Protein AF-A0A835EC89-F1 (afdb_monomer)

Radius of gyration: 25.65 Å; Cα contacts (8 Å, |Δi|>4): 559; chains: 1; bounding box: 60×59×90 Å

Sequence (368 aa):
MGRAVTEKGHKITQQRRRWVVQLQQVQASKIAMAPPPPCLPTDCLLHVFLRLDPISIVRCGAVSRHWRRGVTDNASDIWRHTTGHADRCLLLGLHCPRLLPPLLMAAFARAALDALLVPMTKKGCTKPKLHAPLACSDGLLLICRGLPTEMSVVNPLTGFHVTMPRPTSAVAAYSRYFLHSCHGAKPNSFEVLAVDRHFLAIQNYCSETGAWGLVFHPKTDDHGLIRLPGLLSEYPAAPLVCQGAIHWLCSYVSVSDYYSLGERKLTHVVAVDIATGRTRMTRIPSQCSMCSEDVSTRKTLMLATSEDDQPSLLRTEEASLKVSFWLYVGDHGGGNDDDTEKSWLLRRSMDIRKLIEDAGLSSAKSGR

Foldseek 3Di:
DPPPPVVVVVVVVVVVVVVVVVVVVVVVVPCPDDPDPDDDDLVVLVVVLLADEQLVLLLLLVPDVSSVCSCLVCLVVSLPNPPHNYPNVSSCLSPVVPDDDPVVLVVVLVVVVVVVPPDPPPPDDDDDWDWRFQEDDPQWTWIDTHDQFKIWIARSNPRDIDIAGADDPVQRPAWRKYKAQDPDDDPRWIKIWTAHQQSQWIWIDTPVVSDIDDTDGDDDPQQWGKGFLHPVQPFGADWDDFPQKTKGQIFTGGPVCPPPPDFGKRFWIWIQRRVPRDIDIFGEAPVNIDGSNCCRPVVQWHWDADPVRFIWIWGADPVQRKIWIKTQQDDDPPPDPVCSNVRIDGPDMDRVVVVCVVVVVPPPPPDD

Nearest PDB structures (foldseek):
  4yhc-assembly2_B  TM=3.865E-01  e=3.826E-04  Schizosaccharomyces pombe 972h-
  6zue-assembly1_A  TM=4.298E-01  e=6.639E-02  Homo sapiens
  6rte-assembly1_A  TM=2.386E-01  e=1.126E-02  Pseudomonas aeruginosa
  4g6t-assembly1_A  TM=4.512E-01  e=4.488E+00  Pseudomonas syringae pv. tomato str. DC3000
  2oaj-assembly1_A  TM=2.452E-01  e=3.595E+00  Saccharomyces cerevisiae

Mean predicted aligned error: 13.99 Å

InterPro domains:
  IPR001810 F-box domain [PF12937] (39-81)
  IPR001810 F-box domain [PS50181] (40-82)
  IPR001810 F-box domain [SM00256] (40-82)
  IPR036047 F-box-like domain superfamily [SSF81383] (37-81)
  IPR056016 Domain of unknown function DUF7595 [PF24523] (133-344)

Secondary structure (DSSP, 8-state):
--SSHHHHHHHHHHHHHHHHHHHHHHHHHS---PPPPPPPPHHHHHHHHTTS-HHHHHHHHHH-HHHHHHHHHTHHHHHH-TT----HHHHHHHHHHHH--TTHHHHHHHHHHHHT-S----TT--S---EEEEEEETTEEEEEESSTTEEEEE-TTT--EEEEEPPPHHHHTT-EEEEEE-TTSSTT-EEEEEE-TTSS-EEEEETTTTEE---B----TTSPEEEPSPTTSSSPPPPEEETTEEEEEEEEE-SGGGG-----EE-EEEEEETTT--EEEEEPPGGG-EEHHHHHHH--EEEEE-TTS-EEEEEEETTTTEEEEEEE--------GGGGGGGEEEEEEEEHHHHHHHTTGGG-----

pLDDT: mean 75.8, std 16.9, range [32.38, 97.0]

Structure (mmCIF, N/CA/C/O backbone):
data_AF-A0A835EC89-F1
#
_entry.id   AF-A0A835EC89-F1
#
loop_
_atom_site.group_PDB
_atom_site.id
_atom_site.type_symbol
_atom_site.label_atom_id
_atom_site.label_alt_id
_atom_site.label_comp_id
_atom_site.label_asym_id
_atom_site.label_entity_id
_atom_site.label_seq_id
_atom_site.pdbx_PDB_ins_code
_atom_site.Cartn_x
_atom_site.Cartn_y
_atom_site.Cartn_z
_atom_site.occupancy
_atom_site.B_iso_or_equiv
_atom_site.auth_seq_id
_atom_site.auth_comp_id
_atom_site.auth_asym_id
_atom_site.auth_atom_id
_atom_site.pdbx_PDB_model_num
ATOM 1 N N . MET A 1 1 ? -28.078 -7.768 -50.121 1.00 50.19 1 MET A N 1
ATOM 2 C CA . MET A 1 1 ? -28.568 -7.441 -48.758 1.00 50.19 1 MET A CA 1
ATOM 3 C C . MET A 1 1 ? -27.482 -6.960 -47.770 1.00 50.19 1 MET A C 1
ATOM 5 O O . MET A 1 1 ? -27.796 -6.781 -46.606 1.00 50.19 1 MET A O 1
ATOM 9 N N . GLY A 1 2 ? -26.241 -6.653 -48.192 1.00 49.28 2 GLY A N 1
ATOM 10 C CA . GLY A 1 2 ? -25.148 -6.253 -47.275 1.00 49.28 2 GLY A CA 1
ATOM 11 C C . GLY A 1 2 ? -24.879 -4.746 -47.100 1.00 49.28 2 GLY A C 1
ATOM 12 O O . GLY A 1 2 ? -24.022 -4.383 -46.306 1.00 49.28 2 GLY A O 1
ATOM 13 N N . ARG A 1 3 ? -25.580 -3.850 -47.814 1.00 47.22 3 ARG A N 1
ATOM 14 C CA . ARG A 1 3 ? -25.347 -2.386 -47.735 1.00 47.22 3 ARG A CA 1
ATOM 15 C C . ARG A 1 3 ? -26.250 -1.632 -46.751 1.00 47.22 3 ARG A C 1
ATOM 17 O O . ARG A 1 3 ? -25.951 -0.495 -46.422 1.00 47.22 3 ARG A O 1
ATOM 24 N N . ALA A 1 4 ? -27.320 -2.250 -46.250 1.00 48.88 4 ALA A N 1
ATOM 25 C CA . ALA A 1 4 ? -28.291 -1.576 -45.379 1.00 48.88 4 ALA A CA 1
ATOM 26 C C . ALA A 1 4 ? -27.919 -1.598 -43.878 1.00 48.88 4 ALA A C 1
ATOM 28 O O . ALA A 1 4 ? -28.547 -0.911 -43.074 1.00 48.88 4 ALA A O 1
ATOM 29 N N . VAL A 1 5 ? -26.906 -2.380 -43.482 1.00 53.06 5 VAL A N 1
ATOM 30 C CA . VAL A 1 5 ? -26.521 -2.552 -42.067 1.00 53.06 5 VAL A CA 1
ATOM 31 C C . VAL A 1 5 ? -25.485 -1.510 -41.619 1.00 53.06 5 VAL A C 1
ATOM 33 O O . VAL A 1 5 ? -25.504 -1.076 -40.469 1.00 53.06 5 VAL A O 1
ATOM 36 N N . THR A 1 6 ? -24.636 -1.016 -42.523 1.00 53.56 6 THR A N 1
ATOM 37 C CA . THR A 1 6 ? -23.572 -0.049 -42.191 1.00 53.56 6 THR A CA 1
ATOM 38 C C . THR A 1 6 ? -24.087 1.377 -41.970 1.00 53.56 6 THR A C 1
ATOM 40 O O . THR A 1 6 ? -23.515 2.124 -41.174 1.00 53.56 6 THR A O 1
ATOM 43 N N . GLU A 1 7 ? -25.211 1.753 -42.583 1.00 52.41 7 GLU A N 1
ATOM 44 C CA . GLU A 1 7 ? -25.759 3.111 -42.470 1.00 52.41 7 GLU A CA 1
ATOM 45 C C . GLU A 1 7 ? -26.487 3.358 -41.132 1.00 52.41 7 GLU A C 1
ATOM 47 O O . GLU A 1 7 ? -26.442 4.461 -40.577 1.00 52.41 7 GLU A O 1
ATOM 52 N N . LYS A 1 8 ? -27.094 2.314 -40.542 1.00 55.41 8 LYS A N 1
ATOM 53 C CA . LYS A 1 8 ? -27.730 2.401 -39.213 1.00 55.41 8 LYS A CA 1
ATOM 54 C C . LYS A 1 8 ? -26.708 2.599 -38.087 1.00 55.41 8 LYS A C 1
ATOM 56 O O . LYS A 1 8 ? -26.972 3.365 -37.161 1.00 55.41 8 LYS A O 1
ATOM 61 N N . GLY A 1 9 ? -25.525 1.986 -38.186 1.00 53.41 9 GLY A N 1
ATOM 62 C CA . GLY A 1 9 ? -24.449 2.150 -37.198 1.00 53.41 9 GLY A CA 1
ATOM 63 C C . GLY A 1 9 ? -23.878 3.574 -37.149 1.00 53.41 9 GLY A C 1
ATOM 64 O O . GLY A 1 9 ? -23.603 4.105 -36.070 1.00 53.41 9 GLY A O 1
ATOM 65 N N . HIS A 1 10 ? -23.774 4.244 -38.301 1.00 57.69 10 HIS A N 1
ATOM 66 C CA . HIS A 1 10 ? -23.279 5.622 -38.362 1.00 57.69 10 HIS A CA 1
ATOM 67 C C . HIS A 1 10 ? -24.254 6.629 -37.736 1.00 57.69 10 HIS A C 1
ATOM 69 O O . HIS A 1 10 ? -23.829 7.490 -36.963 1.00 57.69 10 HIS A O 1
ATOM 75 N N . LYS A 1 11 ? -25.565 6.475 -37.972 1.00 65.19 11 LYS A N 1
ATOM 76 C CA . LYS A 1 11 ? -26.587 7.366 -37.393 1.00 65.19 11 LYS A CA 1
ATOM 77 C C . LYS A 1 11 ? -26.652 7.262 -35.864 1.00 65.19 11 LYS A C 1
ATOM 79 O O . LYS A 1 11 ? -26.714 8.289 -35.192 1.00 65.19 11 LYS A O 1
ATOM 84 N N . ILE A 1 12 ? -26.521 6.056 -35.303 1.00 68.19 12 ILE A N 1
ATOM 85 C CA . ILE 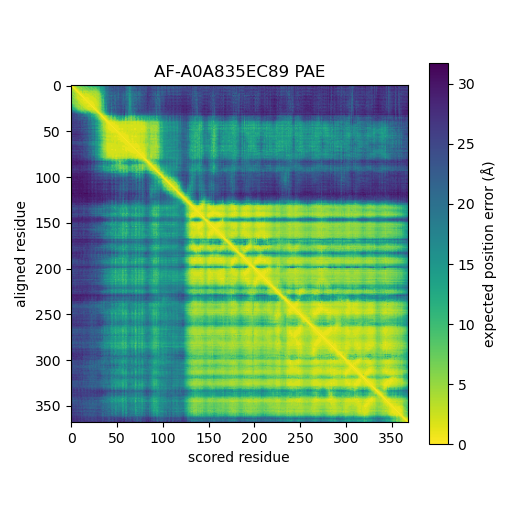A 1 12 ? -26.510 5.842 -33.841 1.00 68.19 12 ILE A CA 1
ATOM 86 C C . ILE A 1 12 ? -25.274 6.486 -33.193 1.00 68.19 12 ILE A C 1
ATOM 88 O O . ILE A 1 12 ? -25.371 7.113 -32.135 1.00 68.19 12 ILE A O 1
ATOM 92 N N . THR A 1 13 ? -24.114 6.393 -33.845 1.00 66.19 13 THR A N 1
ATOM 93 C CA . THR A 1 13 ? -22.864 6.977 -33.334 1.00 66.19 13 THR A CA 1
ATOM 94 C C . THR A 1 13 ? -22.905 8.509 -33.351 1.00 66.19 13 THR A C 1
ATOM 96 O O . THR A 1 13 ? -22.469 9.158 -32.397 1.00 66.19 13 THR A O 1
ATOM 99 N N . GLN A 1 14 ? -23.493 9.106 -34.392 1.00 69.31 14 GLN A N 1
ATOM 100 C CA . GLN A 1 14 ? -23.657 10.559 -34.495 1.00 69.31 14 GLN A CA 1
ATOM 101 C C . GLN A 1 14 ? -24.661 11.102 -33.466 1.00 69.31 14 GLN A C 1
ATOM 103 O O . GLN A 1 14 ? -24.436 12.157 -32.869 1.00 69.31 14 GLN A O 1
ATOM 108 N N . GLN A 1 15 ? -25.736 10.354 -33.204 1.00 70.06 15 GLN A N 1
ATOM 109 C CA . GLN A 1 15 ? -26.747 10.725 -32.217 1.00 70.06 15 GLN A CA 1
ATOM 110 C C . GLN A 1 15 ? -26.189 10.646 -30.787 1.00 70.06 15 GLN A C 1
ATOM 112 O O . GLN A 1 15 ? -26.397 11.573 -30.007 1.00 70.06 15 GLN A O 1
ATOM 117 N N . ARG A 1 16 ? -25.378 9.625 -30.464 1.00 67.56 16 ARG A N 1
ATOM 118 C CA . ARG A 1 16 ? -24.664 9.538 -29.174 1.00 67.56 16 ARG A CA 1
ATOM 119 C C . ARG A 1 16 ? -23.690 10.698 -28.958 1.00 67.56 16 ARG A C 1
ATOM 121 O O . ARG A 1 16 ? -23.664 11.258 -27.868 1.00 67.56 16 ARG A O 1
ATOM 128 N N . ARG A 1 17 ? -22.940 11.111 -29.988 1.00 71.94 17 ARG A N 1
ATOM 129 C CA . ARG A 1 17 ? -22.033 12.273 -29.887 1.00 71.94 17 ARG A CA 1
ATOM 130 C C . ARG A 1 17 ? -22.787 13.573 -29.598 1.00 71.94 17 ARG A C 1
ATOM 132 O O . ARG A 1 17 ? -22.339 14.343 -28.756 1.00 71.94 17 ARG A O 1
ATOM 139 N N . ARG A 1 18 ? -23.952 13.793 -30.223 1.00 72.94 18 ARG A N 1
ATOM 140 C CA . ARG A 1 18 ? -24.809 14.955 -29.920 1.00 72.94 18 ARG A CA 1
ATOM 141 C C . ARG A 1 18 ? -25.310 14.951 -28.476 1.00 72.94 18 ARG A C 1
ATOM 143 O O . ARG A 1 18 ? -25.239 15.984 -27.823 1.00 72.94 18 ARG A O 1
ATOM 150 N N . TRP A 1 19 ? -25.747 13.799 -27.969 1.00 67.12 19 TRP A N 1
ATOM 151 C CA . TRP A 1 19 ? -26.205 13.675 -26.582 1.00 67.12 19 TRP A CA 1
ATOM 152 C C . TRP A 1 19 ? -25.093 13.935 -25.557 1.00 67.12 19 TRP A C 1
ATOM 154 O O . TRP A 1 19 ? -25.345 14.607 -24.562 1.00 67.12 19 TRP A O 1
ATOM 164 N N . VAL A 1 20 ? -23.861 13.475 -25.809 1.00 67.94 20 VAL A N 1
ATOM 165 C CA . VAL A 1 20 ? -22.712 13.733 -24.917 1.00 67.94 20 VAL A CA 1
ATOM 166 C C . VAL A 1 20 ? -22.350 15.219 -24.882 1.00 67.94 20 VAL A C 1
ATOM 168 O O . VAL A 1 20 ? -22.169 15.771 -23.800 1.00 67.94 20 VAL A O 1
ATOM 171 N N . VAL A 1 21 ? -22.314 15.887 -26.039 1.00 73.81 21 VAL A N 1
ATOM 172 C CA . VAL A 1 21 ? -22.030 17.332 -26.107 1.00 73.81 21 VAL A CA 1
ATOM 173 C C . VAL A 1 21 ? -23.124 18.135 -25.401 1.00 73.81 21 VAL A C 1
ATOM 175 O O . VAL A 1 21 ? -22.823 19.054 -24.646 1.00 73.81 21 VAL A O 1
ATOM 178 N N . GLN A 1 22 ? -24.391 17.754 -25.572 1.00 69.50 22 GLN A N 1
ATOM 179 C CA . GLN A 1 22 ? -25.519 18.443 -24.948 1.00 69.50 22 GLN A CA 1
ATOM 180 C C . GLN A 1 22 ? -25.563 18.222 -23.426 1.00 69.50 22 GLN A C 1
ATOM 182 O O . GLN A 1 22 ? -25.849 19.160 -22.686 1.00 69.50 22 GLN A O 1
ATOM 187 N N . LEU A 1 23 ? -25.192 17.033 -22.937 1.00 60.69 23 LEU A N 1
ATOM 188 C CA . LEU A 1 23 ? -25.013 16.770 -21.503 1.00 60.69 23 LEU A CA 1
ATOM 189 C C . LEU A 1 23 ? -23.844 17.570 -20.909 1.00 60.69 23 LEU A C 1
ATOM 191 O O . LEU A 1 23 ? -23.998 18.141 -19.831 1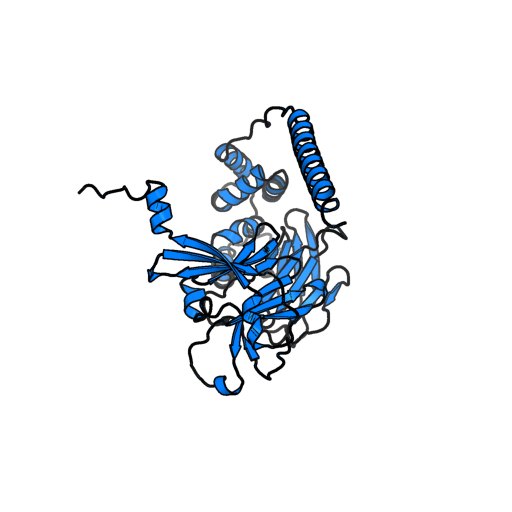.00 60.69 23 LEU A O 1
ATOM 195 N N . GLN A 1 24 ? -22.724 17.694 -21.627 1.00 61.56 24 GLN A N 1
ATOM 196 C CA . GLN A 1 24 ? -21.599 18.539 -21.208 1.00 61.56 24 GLN A CA 1
ATOM 197 C C . GLN A 1 24 ? -21.976 20.028 -21.177 1.00 61.56 24 GLN A C 1
ATOM 199 O O . GLN A 1 24 ? -21.593 20.736 -20.248 1.00 61.56 24 GLN A O 1
ATOM 204 N N . GLN A 1 25 ? -22.785 20.507 -22.126 1.00 63.12 25 GLN A N 1
ATOM 205 C CA . GLN A 1 25 ? -23.258 21.898 -22.160 1.00 63.12 25 GLN A CA 1
ATOM 206 C C . GLN A 1 25 ? -24.303 22.204 -21.075 1.00 63.12 25 GLN A C 1
ATOM 208 O O . GLN A 1 25 ? -24.303 23.296 -20.503 1.00 63.12 25 GLN A O 1
ATOM 213 N N . VAL A 1 26 ? -25.169 21.240 -20.744 1.00 58.44 26 VAL A N 1
ATOM 214 C CA . VAL A 1 26 ? -26.141 21.363 -19.643 1.00 58.44 26 VAL A CA 1
ATOM 215 C C . VAL A 1 26 ? -25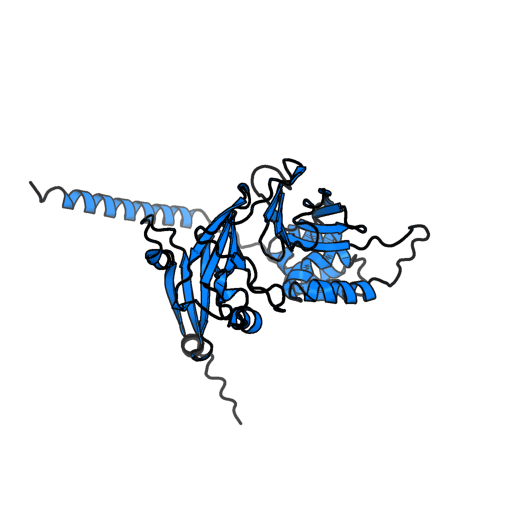.453 21.262 -18.274 1.00 58.44 26 VAL A C 1
ATOM 217 O O . VAL A 1 26 ? -25.860 21.950 -17.341 1.00 58.44 26 VAL A O 1
ATOM 220 N N . GLN A 1 27 ? -24.367 20.491 -18.144 1.00 54.66 27 GLN A N 1
ATOM 221 C CA . GLN A 1 27 ? -23.529 20.500 -16.937 1.00 54.66 27 GLN A CA 1
ATOM 222 C C . GLN A 1 27 ? -22.698 21.786 -16.809 1.00 54.66 27 GLN A C 1
ATOM 224 O O . GLN A 1 27 ? -22.585 22.319 -15.707 1.00 54.66 27 GLN A O 1
ATOM 229 N N . ALA A 1 28 ? -22.183 22.332 -17.915 1.00 52.75 28 ALA A N 1
ATOM 230 C CA . ALA A 1 28 ? -21.416 23.580 -17.906 1.00 52.75 28 ALA A CA 1
ATOM 231 C C . ALA A 1 28 ? -22.276 24.820 -17.593 1.00 52.75 28 ALA A C 1
ATOM 233 O O . ALA A 1 28 ? -21.782 25.777 -17.006 1.00 52.75 28 ALA A O 1
ATOM 234 N N . SER A 1 29 ? -23.565 24.810 -17.945 1.00 51.00 29 SER A N 1
ATOM 235 C CA . SER A 1 29 ? -24.467 25.958 -17.746 1.00 51.00 29 SER A CA 1
ATOM 236 C C . SER A 1 29 ? -25.155 26.003 -16.376 1.00 51.00 29 SER A C 1
ATOM 238 O O . SER A 1 29 ? -25.743 27.027 -16.033 1.00 51.00 29 SER A O 1
ATOM 240 N N . LYS A 1 30 ? -25.065 24.942 -15.559 1.00 49.50 30 LYS A N 1
ATOM 241 C CA . LYS A 1 30 ? -25.740 24.870 -14.248 1.00 49.50 30 LYS A CA 1
ATOM 242 C C . LYS A 1 30 ? -24.830 25.080 -13.035 1.00 49.50 30 LYS A C 1
ATOM 244 O O . LYS A 1 30 ? -25.300 24.991 -11.905 1.00 49.50 30 LYS A O 1
ATOM 249 N N . ILE A 1 31 ? -23.559 25.412 -13.256 1.00 53.41 31 ILE A N 1
ATOM 250 C CA . ILE A 1 31 ? -22.642 25.853 -12.203 1.00 53.41 31 ILE A CA 1
ATOM 251 C C . ILE A 1 31 ? -22.257 27.304 -12.496 1.00 53.41 31 ILE A C 1
ATOM 253 O O . ILE A 1 31 ? -21.141 27.603 -12.910 1.00 53.41 31 ILE A O 1
ATOM 257 N N . ALA A 1 32 ? -23.195 28.229 -12.289 1.00 56.28 32 ALA A N 1
ATOM 258 C CA . ALA A 1 32 ? -22.825 29.616 -12.039 1.00 56.28 32 ALA A CA 1
ATOM 259 C C . ALA A 1 32 ? -22.044 29.616 -10.715 1.00 56.28 32 ALA A C 1
ATOM 261 O O . ALA A 1 32 ? -22.634 29.632 -9.635 1.00 56.28 32 ALA A O 1
ATOM 262 N N . MET A 1 33 ? -20.722 29.437 -10.805 1.00 52.75 33 MET A N 1
ATOM 263 C CA . MET A 1 33 ? -19.846 29.338 -9.647 1.00 52.75 33 MET A CA 1
ATOM 264 C C . MET A 1 33 ? -19.923 30.651 -8.881 1.00 52.75 33 MET A C 1
ATOM 266 O O . MET A 1 33 ? -19.412 31.674 -9.337 1.00 52.75 33 MET A O 1
ATOM 270 N N . ALA A 1 34 ? -20.533 30.609 -7.697 1.00 63.03 34 ALA A N 1
ATOM 271 C CA . ALA A 1 34 ? -20.214 31.587 -6.674 1.00 63.03 34 ALA A CA 1
ATOM 272 C C . ALA A 1 34 ? -18.678 31.638 -6.556 1.00 63.03 34 ALA A C 1
ATOM 274 O O . ALA A 1 34 ? -18.042 30.574 -6.578 1.00 63.03 34 ALA A O 1
ATOM 275 N N . PRO A 1 35 ? -18.069 32.836 -6.498 1.00 72.38 35 PRO A N 1
ATOM 276 C CA . PRO A 1 35 ? -16.628 32.948 -6.353 1.00 72.38 35 PRO A CA 1
ATOM 277 C C . PRO A 1 35 ? -16.189 32.099 -5.152 1.00 72.38 35 PRO A C 1
ATOM 279 O O . PRO A 1 35 ? -16.868 32.125 -4.118 1.00 72.38 35 PRO A O 1
ATOM 282 N N . PRO A 1 36 ? -15.115 31.297 -5.287 1.00 69.56 36 PRO A N 1
ATOM 283 C CA . PRO A 1 36 ? -14.655 30.455 -4.197 1.00 69.56 36 PRO A CA 1
ATOM 284 C C . PRO A 1 36 ? -14.430 31.337 -2.964 1.00 69.56 36 PRO A C 1
ATOM 286 O O . PRO A 1 36 ? -13.865 32.428 -3.097 1.00 69.56 36 PRO A O 1
ATOM 289 N N . PRO A 1 37 ? -14.901 30.913 -1.779 1.00 70.56 37 PRO A N 1
ATOM 290 C CA . PRO A 1 37 ? -14.768 31.716 -0.578 1.00 70.56 37 PRO A CA 1
ATOM 291 C C . PRO A 1 37 ? -13.288 32.061 -0.357 1.00 70.56 37 PRO A C 1
ATOM 293 O O . PRO A 1 37 ? -12.424 31.202 -0.582 1.00 70.56 37 PRO A O 1
ATOM 296 N N . PRO A 1 38 ? -12.978 33.304 0.056 1.00 76.31 38 PRO A N 1
ATOM 297 C CA . PRO A 1 38 ? -11.603 33.733 0.255 1.00 76.31 38 PRO A CA 1
ATOM 298 C C . PRO A 1 38 ? -10.916 32.789 1.246 1.00 76.31 38 PRO A C 1
ATOM 300 O O . PRO A 1 38 ? -11.362 32.614 2.380 1.00 76.31 38 PRO A O 1
ATOM 303 N N . CYS A 1 39 ? -9.847 32.136 0.795 1.00 82.38 39 CYS A N 1
ATOM 304 C CA . CYS A 1 39 ? -9.067 31.225 1.622 1.00 82.38 39 CYS A CA 1
ATOM 305 C C . CYS A 1 39 ? -7.986 32.018 2.359 1.00 82.38 39 CYS A C 1
ATOM 307 O O . CYS A 1 39 ? -7.258 32.797 1.746 1.00 82.38 39 CYS A O 1
ATOM 309 N N . LEU A 1 40 ? -7.866 31.804 3.670 1.00 87.50 40 LEU A N 1
ATOM 310 C CA . LEU A 1 40 ? -6.775 32.377 4.459 1.00 87.50 40 LEU A CA 1
ATOM 311 C C . LEU A 1 40 ? -5.417 31.882 3.921 1.00 87.50 40 LEU A C 1
ATOM 313 O O . LEU A 1 40 ? -5.286 30.676 3.671 1.00 87.50 40 LEU A O 1
ATOM 317 N N . PRO A 1 41 ? -4.409 32.766 3.775 1.00 91.00 41 PRO A N 1
ATOM 318 C CA . PRO A 1 41 ? -3.043 32.367 3.445 1.00 91.00 41 PRO A CA 1
ATOM 319 C C . PR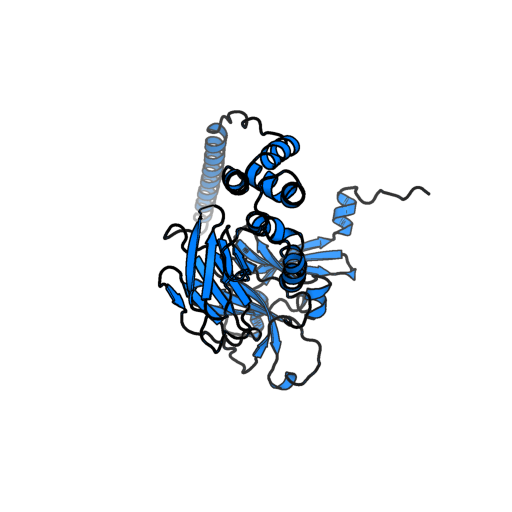O A 1 41 ? -2.471 31.374 4.465 1.00 91.00 41 PRO A C 1
ATOM 321 O O . PRO A 1 41 ? -2.825 31.411 5.647 1.00 91.00 41 PRO A O 1
ATOM 324 N N . THR A 1 42 ? -1.562 30.503 4.018 1.00 86.50 42 THR A N 1
ATOM 325 C CA . THR A 1 42 ? -0.937 29.469 4.862 1.00 86.50 42 THR A CA 1
ATOM 326 C C . THR A 1 42 ? -0.246 30.061 6.092 1.00 86.50 42 THR A C 1
ATOM 328 O O . THR A 1 42 ? -0.401 29.522 7.186 1.00 86.50 42 THR A O 1
ATOM 331 N N . ASP A 1 43 ? 0.419 31.208 5.946 1.00 89.56 43 ASP A N 1
ATOM 332 C CA . ASP A 1 43 ? 1.118 31.888 7.046 1.00 89.56 43 ASP A CA 1
ATOM 333 C C . ASP A 1 43 ? 0.140 32.335 8.146 1.00 89.56 43 ASP A C 1
ATOM 335 O O . ASP A 1 43 ? 0.398 32.185 9.342 1.00 89.56 43 ASP A O 1
ATOM 339 N N . CYS A 1 44 ? -1.050 32.806 7.757 1.00 92.38 44 CYS A N 1
ATOM 340 C CA . CYS A 1 44 ? -2.109 33.167 8.699 1.00 92.38 44 CYS A CA 1
ATOM 341 C C . CYS A 1 44 ? -2.670 31.934 9.420 1.00 92.38 44 CYS A C 1
ATOM 343 O O . CYS A 1 44 ? -2.939 31.997 10.620 1.00 92.38 44 CYS A O 1
ATOM 345 N N . LEU A 1 45 ? -2.834 30.812 8.709 1.00 91.94 45 LEU A N 1
ATOM 346 C CA . LEU A 1 45 ? -3.268 29.551 9.315 1.00 91.94 45 LEU A CA 1
ATOM 347 C C . LEU A 1 45 ? -2.253 29.039 10.337 1.00 91.94 45 LEU A C 1
ATOM 349 O O . LEU A 1 45 ? -2.659 28.614 11.417 1.00 91.94 45 LEU A O 1
ATOM 353 N N . LEU A 1 46 ? -0.952 29.143 10.050 1.00 90.38 46 LEU A N 1
ATOM 354 C CA . LEU A 1 46 ? 0.091 28.796 11.012 1.00 90.38 46 LEU A CA 1
ATOM 355 C C . LEU A 1 46 ? -0.055 29.613 12.299 1.00 90.38 46 LEU A C 1
ATOM 357 O O . LEU A 1 46 ? -0.130 29.029 13.376 1.00 90.38 46 LEU A O 1
ATOM 361 N N . HIS A 1 47 ? -0.197 30.939 12.210 1.00 90.69 47 HIS A N 1
ATOM 362 C CA . HIS A 1 47 ? -0.411 31.780 13.394 1.00 90.69 47 HIS A CA 1
ATOM 363 C C . HIS A 1 47 ? -1.642 31.381 14.218 1.00 90.69 47 HIS A C 1
ATOM 365 O O . HIS A 1 47 ? -1.603 31.471 15.448 1.00 90.69 47 HIS A O 1
ATOM 371 N N . VAL A 1 48 ? -2.716 30.924 13.565 1.00 91.00 48 VAL A N 1
ATOM 372 C CA . VAL A 1 48 ? -3.879 30.349 14.254 1.00 91.00 48 VAL A CA 1
ATOM 373 C C . VAL A 1 48 ? -3.482 29.051 14.957 1.00 91.00 48 VAL A C 1
ATOM 375 O O . VAL A 1 48 ? -3.708 28.930 16.158 1.00 91.00 48 VAL A O 1
ATOM 378 N N . PHE A 1 49 ? -2.836 28.110 14.260 1.00 89.38 49 PHE A N 1
ATOM 379 C CA . PHE A 1 49 ? -2.426 26.821 14.831 1.00 89.38 49 PHE A CA 1
ATOM 380 C C . PHE A 1 49 ? -1.501 26.968 16.038 1.00 89.38 49 PHE A C 1
ATOM 382 O O . PHE A 1 49 ? -1.690 26.262 17.022 1.00 89.38 49 PHE A O 1
ATOM 389 N N . LEU A 1 50 ? -0.566 27.920 16.015 1.00 86.75 50 LEU A N 1
ATOM 390 C CA . LEU A 1 50 ? 0.358 28.177 17.127 1.00 86.75 50 LEU A CA 1
ATOM 391 C C . LEU A 1 50 ? -0.340 28.621 18.426 1.00 86.75 50 LEU A C 1
ATOM 393 O O . LEU A 1 50 ? 0.269 28.566 19.495 1.00 86.75 50 LEU A O 1
ATOM 397 N N . ARG A 1 51 ? -1.604 29.063 18.348 1.00 87.94 51 ARG A N 1
ATOM 398 C CA . ARG A 1 51 ? -2.424 29.487 19.497 1.00 87.94 51 ARG A CA 1
ATOM 399 C C . ARG A 1 51 ? -3.455 28.450 19.937 1.00 87.94 51 ARG A C 1
ATOM 401 O O . ARG A 1 51 ? -4.118 28.656 20.950 1.00 87.94 51 ARG A O 1
ATOM 408 N N . LEU A 1 52 ? -3.623 27.376 19.173 1.00 83.69 52 LEU A N 1
ATOM 409 C CA . LEU A 1 52 ? -4.595 26.329 19.457 1.00 83.69 52 LEU A CA 1
ATOM 410 C C . LEU A 1 52 ? -3.965 25.217 20.301 1.00 83.69 52 LEU A C 1
ATOM 412 O O . LEU A 1 52 ? -2.768 24.942 20.226 1.00 83.69 52 LEU A O 1
ATOM 416 N N . ASP A 1 53 ? -4.788 24.549 21.104 1.00 81.31 53 ASP A N 1
ATOM 417 C CA . ASP A 1 53 ? -4.400 23.291 21.736 1.00 81.31 53 ASP A CA 1
ATOM 418 C C . ASP A 1 53 ? -4.315 22.163 20.675 1.00 81.31 53 ASP A C 1
ATOM 420 O O . ASP A 1 53 ? -4.892 22.289 19.588 1.00 81.31 53 ASP A O 1
ATOM 424 N N . PRO A 1 54 ? -3.634 21.035 20.954 1.00 72.88 54 PRO A N 1
ATOM 425 C CA . PRO A 1 54 ? -3.454 19.940 19.998 1.00 72.88 54 PRO A CA 1
ATOM 426 C C . PRO A 1 54 ? -4.737 19.451 19.378 1.00 72.88 54 PRO A C 1
ATOM 428 O O . PRO A 1 54 ? -4.767 19.166 18.187 1.00 72.88 54 PRO A O 1
ATOM 431 N N . ILE A 1 55 ? -5.772 19.306 20.206 1.00 73.31 55 ILE A N 1
ATOM 432 C CA . ILE A 1 55 ? -7.032 18.699 19.811 1.00 73.31 55 ILE A CA 1
ATOM 433 C C . ILE A 1 55 ? -7.705 19.648 18.828 1.00 73.31 55 ILE A C 1
ATOM 435 O O . ILE A 1 55 ? -8.216 19.208 17.799 1.00 73.31 55 ILE A O 1
ATOM 439 N N . SER A 1 56 ? -7.636 20.952 19.086 1.00 84.94 56 SER A N 1
ATOM 440 C CA . SER A 1 56 ? -8.102 21.975 18.154 1.00 84.94 56 SER A CA 1
ATOM 441 C C . SER A 1 56 ? -7.306 21.996 16.843 1.00 84.94 56 SER A C 1
ATOM 443 O O . SER A 1 56 ? -7.926 22.053 15.785 1.00 84.94 56 SER A O 1
ATOM 445 N N . ILE A 1 57 ? -5.973 21.860 16.858 1.00 84.12 57 ILE A N 1
ATOM 446 C CA . ILE A 1 57 ? -5.143 21.790 15.629 1.00 84.12 57 ILE A CA 1
ATOM 447 C C . ILE A 1 57 ? -5.510 20.564 14.781 1.00 84.12 57 ILE A C 1
ATOM 449 O O . ILE A 1 57 ? -5.717 20.639 13.569 1.00 84.12 57 ILE A O 1
ATOM 453 N N . VAL A 1 58 ? -5.638 19.423 15.443 1.00 77.69 58 VAL A N 1
ATOM 454 C CA . VAL A 1 58 ? -6.090 18.148 14.883 1.00 77.69 58 VAL A CA 1
ATOM 455 C C . VAL A 1 58 ? -7.482 18.306 14.248 1.00 77.69 58 VAL A C 1
ATOM 457 O O . VAL A 1 58 ? -7.672 17.959 13.080 1.00 77.69 58 VAL A O 1
ATOM 460 N N . ARG A 1 59 ? -8.442 18.915 14.959 1.00 82.88 59 ARG A N 1
ATOM 461 C CA . ARG A 1 59 ? -9.794 19.209 14.445 1.00 82.88 59 ARG A CA 1
ATOM 462 C C . ARG A 1 59 ? -9.774 20.179 13.268 1.00 82.88 59 ARG A C 1
ATOM 464 O O . ARG A 1 59 ? -10.496 19.959 12.301 1.00 82.88 59 ARG A O 1
ATOM 471 N N . CYS A 1 60 ? -8.919 21.196 13.298 1.00 87.31 60 CYS A N 1
ATOM 472 C CA . CYS A 1 60 ? -8.690 22.106 12.179 1.00 87.31 60 CYS A CA 1
ATOM 473 C C . CYS A 1 60 ? -8.289 21.344 10.906 1.00 87.31 60 CYS A C 1
ATOM 475 O O . CYS A 1 60 ? -8.839 21.604 9.835 1.00 87.31 60 CYS A O 1
ATOM 477 N N . GLY A 1 61 ? -7.422 20.334 11.022 1.00 81.94 61 GLY A N 1
ATOM 478 C CA . GLY A 1 61 ? -7.066 19.451 9.906 1.00 81.94 61 GLY A CA 1
ATOM 479 C C . GLY A 1 61 ? -8.231 18.615 9.347 1.00 81.94 61 GLY A C 1
ATOM 480 O O . GLY A 1 61 ? -8.157 18.120 8.216 1.00 81.94 61 GLY A O 1
ATOM 481 N N . ALA A 1 62 ? -9.328 18.470 10.095 1.00 79.25 62 ALA A N 1
ATOM 482 C CA . ALA A 1 62 ? -10.545 17.797 9.646 1.00 79.25 62 ALA A CA 1
ATOM 483 C C . ALA A 1 62 ? -11.546 18.734 8.938 1.00 79.25 62 ALA A C 1
ATOM 485 O O . ALA A 1 62 ? -12.403 18.236 8.214 1.00 79.25 62 ALA A O 1
ATOM 486 N N . VAL A 1 63 ? -11.422 20.062 9.080 1.00 83.25 63 VAL A N 1
ATOM 487 C CA . VAL A 1 63 ? -12.383 21.048 8.534 1.00 83.25 63 VAL A CA 1
ATOM 488 C C . VAL A 1 63 ? -12.394 21.069 7.003 1.00 83.25 63 VAL A C 1
ATOM 490 O O . VAL A 1 63 ? -13.450 21.149 6.384 1.00 83.25 63 VAL A O 1
ATOM 493 N N . SER A 1 64 ? -11.221 21.024 6.364 1.00 81.62 64 SER A N 1
ATOM 494 C CA . SER A 1 64 ? -11.101 21.020 4.899 1.00 81.62 64 SER A CA 1
ATOM 495 C C . SER A 1 64 ? -9.724 20.535 4.441 1.00 81.62 64 SER A C 1
ATOM 497 O O . SER A 1 64 ? -8.771 20.514 5.222 1.00 81.62 64 SER A O 1
ATOM 499 N N . ARG A 1 65 ? -9.576 20.203 3.147 1.00 74.75 65 ARG A N 1
ATOM 500 C CA . ARG A 1 65 ? -8.260 19.882 2.557 1.00 74.75 65 ARG A CA 1
ATOM 501 C C . ARG A 1 65 ? -7.253 21.032 2.700 1.00 74.75 65 ARG A C 1
ATOM 503 O O . ARG A 1 65 ? -6.078 20.752 2.910 1.00 74.75 65 ARG A O 1
ATOM 510 N N . HIS A 1 66 ? -7.699 22.292 2.610 1.00 85.44 66 HIS A N 1
ATOM 511 C CA . HIS A 1 66 ? -6.840 23.478 2.764 1.00 85.44 66 HIS A CA 1
ATOM 512 C C . HIS A 1 66 ? -6.248 23.559 4.172 1.00 85.44 66 HIS A C 1
ATOM 514 O O . HIS A 1 66 ? -5.034 23.618 4.339 1.00 85.44 66 HIS A O 1
ATOM 520 N N . TRP A 1 67 ? -7.100 23.440 5.192 1.00 88.31 67 TRP A N 1
ATOM 521 C CA . TRP A 1 67 ? -6.665 23.449 6.589 1.00 88.31 67 TRP A CA 1
ATOM 522 C C . TRP A 1 67 ? -5.817 22.222 6.939 1.00 88.31 67 TRP A C 1
ATOM 524 O O . TRP A 1 67 ? -4.815 22.354 7.635 1.00 88.31 67 TRP A O 1
ATOM 534 N N . ARG A 1 68 ? -6.150 21.040 6.399 1.00 83.94 68 ARG A N 1
ATOM 535 C CA . ARG A 1 68 ? -5.329 19.827 6.548 1.00 83.94 68 ARG A CA 1
ATOM 536 C C . ARG A 1 68 ? -3.918 20.011 6.005 1.00 83.94 68 ARG A C 1
ATOM 538 O O . ARG A 1 68 ? -2.964 19.628 6.678 1.00 83.94 68 ARG A O 1
ATOM 545 N N . ARG A 1 69 ? -3.788 20.591 4.805 1.00 81.81 69 ARG A N 1
ATOM 546 C CA . ARG A 1 69 ? -2.485 20.940 4.223 1.00 81.81 69 ARG A CA 1
ATOM 547 C C . ARG A 1 69 ? -1.764 21.945 5.106 1.00 81.81 69 ARG A C 1
ATOM 549 O O . ARG A 1 69 ? -0.652 21.653 5.506 1.00 81.81 69 ARG A O 1
ATOM 556 N N . GLY A 1 70 ? -2.435 23.011 5.546 1.00 86.38 70 GLY A N 1
ATOM 557 C CA . GLY A 1 70 ? -1.866 23.970 6.498 1.00 86.38 70 GLY A CA 1
ATOM 558 C C . GLY A 1 70 ? -1.299 23.309 7.763 1.00 86.38 70 GLY A C 1
ATOM 559 O O . GLY A 1 70 ? -0.175 23.605 8.151 1.00 86.38 70 GLY A O 1
ATOM 560 N N . VAL A 1 71 ? -2.022 22.373 8.380 1.00 84.88 71 VAL A N 1
ATOM 561 C CA . VAL A 1 71 ? -1.531 21.643 9.563 1.00 84.88 71 VAL A CA 1
ATOM 562 C C . VAL A 1 71 ? -0.349 20.726 9.217 1.00 84.88 71 VAL A C 1
ATOM 564 O O . VAL A 1 71 ? 0.620 20.665 9.966 1.00 84.88 71 VAL A O 1
ATOM 567 N N . THR A 1 72 ? -0.410 20.016 8.088 1.00 78.31 72 THR A N 1
ATOM 568 C CA . THR A 1 72 ? 0.608 19.020 7.691 1.00 78.31 72 THR A CA 1
ATOM 569 C C . THR A 1 72 ? 1.896 19.671 7.174 1.00 78.31 72 THR A C 1
ATOM 571 O O . THR A 1 72 ? 2.995 19.186 7.441 1.00 78.31 72 THR A O 1
ATOM 574 N N . ASP A 1 73 ? 1.774 20.767 6.427 1.00 81.38 73 ASP A N 1
ATOM 575 C CA . ASP A 1 73 ? 2.880 21.540 5.855 1.00 81.38 73 ASP A CA 1
ATOM 576 C C . ASP A 1 73 ? 3.656 22.291 6.931 1.00 81.38 73 ASP A C 1
ATOM 578 O O . ASP A 1 73 ? 4.879 22.333 6.866 1.00 81.38 73 ASP A O 1
ATOM 582 N N . ASN A 1 74 ? 2.968 22.770 7.969 1.00 82.69 74 ASN A N 1
ATOM 583 C CA . ASN A 1 74 ? 3.599 23.472 9.083 1.00 82.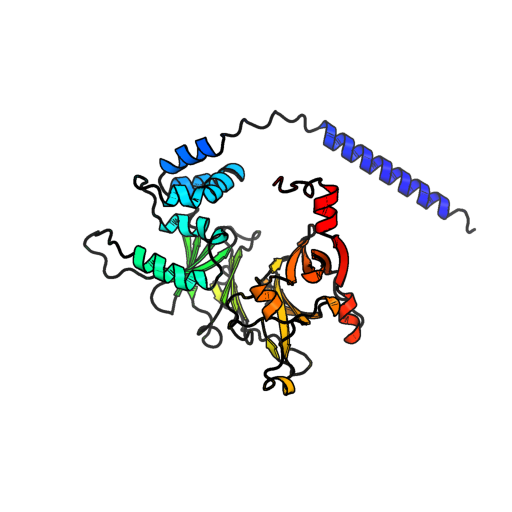69 74 ASN A CA 1
ATOM 584 C C . ASN A 1 74 ? 3.790 22.590 10.328 1.00 82.69 74 ASN A C 1
ATOM 586 O O . ASN A 1 74 ? 4.050 23.102 11.416 1.00 82.69 74 ASN A O 1
ATOM 590 N N . ALA A 1 75 ? 3.653 21.264 10.207 1.00 77.06 75 ALA A N 1
ATOM 591 C CA . ALA A 1 75 ? 3.702 20.350 11.350 1.00 77.06 75 ALA A CA 1
ATOM 592 C C . ALA A 1 75 ? 5.003 20.487 12.163 1.00 77.06 75 ALA A C 1
ATOM 594 O O . ALA A 1 75 ? 4.960 20.394 13.388 1.00 77.06 75 ALA A O 1
ATOM 595 N N . SER A 1 76 ? 6.136 20.767 11.506 1.00 73.50 76 SER A N 1
ATOM 596 C CA . SER A 1 76 ? 7.422 21.018 12.171 1.00 73.50 76 SER A CA 1
ATOM 597 C C . SER A 1 76 ? 7.408 22.274 13.026 1.00 73.50 76 SER A C 1
ATOM 599 O O . SER A 1 76 ? 7.922 22.256 14.141 1.00 73.50 76 SER A O 1
ATOM 601 N N . ASP A 1 77 ? 6.822 23.355 12.521 1.00 80.69 77 ASP A N 1
ATOM 602 C CA . ASP A 1 77 ? 6.832 24.655 13.190 1.00 80.69 77 ASP A CA 1
ATOM 603 C C . ASP A 1 77 ? 5.833 24.671 14.342 1.00 80.69 77 ASP A C 1
ATOM 605 O O . ASP A 1 77 ? 6.161 25.111 15.443 1.00 80.69 77 ASP A O 1
ATOM 609 N N . ILE A 1 78 ? 4.660 24.067 14.127 1.00 80.19 78 ILE A N 1
ATOM 610 C CA . ILE A 1 78 ? 3.673 23.807 15.179 1.00 80.19 78 ILE A CA 1
ATOM 611 C C . ILE A 1 78 ? 4.298 22.952 16.290 1.00 80.19 78 ILE A C 1
ATOM 613 O O . ILE A 1 78 ? 4.106 23.232 17.472 1.00 80.19 78 ILE A O 1
ATOM 617 N N . TRP A 1 79 ? 5.082 21.932 15.927 1.00 71.94 79 TRP A N 1
ATOM 618 C CA . TRP A 1 79 ? 5.743 21.046 16.887 1.00 71.94 79 TRP A CA 1
ATOM 619 C C . TRP A 1 79 ? 6.883 21.725 17.663 1.00 71.94 79 TRP A C 1
ATOM 621 O O . TRP A 1 79 ? 7.063 21.457 18.852 1.00 71.94 79 TRP A O 1
ATOM 631 N N . ARG A 1 80 ? 7.649 22.611 17.013 1.00 74.00 80 ARG A N 1
ATOM 632 C CA . ARG A 1 80 ? 8.788 23.331 17.617 1.00 74.00 80 ARG A CA 1
ATOM 633 C C . ARG A 1 80 ? 8.375 24.514 18.492 1.00 74.00 80 ARG A C 1
ATOM 635 O O . ARG A 1 80 ? 9.216 25.038 19.220 1.00 74.00 80 ARG A O 1
ATOM 642 N N . HIS A 1 81 ? 7.118 24.943 18.435 1.00 76.81 81 HIS A N 1
ATOM 643 C CA . HIS A 1 81 ? 6.665 26.135 19.137 1.00 76.81 81 HIS A CA 1
ATOM 644 C C . HIS A 1 81 ? 6.684 25.951 20.663 1.00 76.81 81 HIS A C 1
ATOM 646 O O . HIS A 1 81 ? 5.922 25.173 21.238 1.00 76.81 81 HIS A O 1
ATOM 652 N N . THR A 1 82 ? 7.568 26.689 21.333 1.00 62.56 82 THR A N 1
ATOM 653 C CA . THR A 1 82 ? 7.897 26.527 22.759 1.00 62.56 82 THR A CA 1
ATOM 654 C C . THR A 1 82 ? 6.793 26.969 23.715 1.00 62.56 82 THR A C 1
ATOM 656 O O . THR A 1 82 ? 6.764 26.508 24.853 1.00 62.56 82 THR A O 1
ATOM 659 N N . THR A 1 83 ? 5.881 27.833 23.270 1.00 65.06 83 THR A N 1
ATOM 660 C CA . THR A 1 83 ? 4.790 28.379 24.094 1.00 65.06 83 THR A CA 1
ATOM 661 C C . THR A 1 83 ? 3.437 27.722 23.819 1.00 65.06 83 THR A C 1
ATOM 663 O O . THR A 1 83 ? 2.451 28.056 24.471 1.00 65.06 83 THR A O 1
ATOM 666 N N . GLY A 1 84 ? 3.367 26.777 22.875 1.00 57.84 84 GLY A N 1
ATOM 667 C CA . GLY A 1 84 ? 2.128 26.063 22.579 1.00 57.84 84 GLY A CA 1
ATOM 668 C C . GLY A 1 84 ? 1.805 25.034 23.662 1.00 57.84 84 GLY A C 1
ATOM 669 O O . GLY A 1 84 ? 2.663 24.242 24.047 1.00 57.84 84 GLY A O 1
ATOM 670 N N . HIS A 1 85 ? 0.541 24.957 24.088 1.00 52.62 85 HIS A N 1
ATOM 671 C CA . HIS A 1 85 ? 0.014 23.860 24.920 1.00 52.62 85 HIS A CA 1
ATOM 672 C C . HIS A 1 85 ? -0.083 22.527 24.157 1.00 52.62 85 HIS A C 1
ATOM 674 O O . HIS A 1 85 ? -0.866 21.644 24.515 1.00 52.62 85 HIS A O 1
ATOM 680 N N . ALA A 1 86 ? 0.680 22.387 23.072 1.00 53.34 86 ALA A N 1
ATOM 681 C CA . ALA A 1 86 ? 0.520 21.302 22.148 1.00 53.34 86 ALA A CA 1
ATOM 682 C C . ALA A 1 86 ? 1.187 20.014 22.671 1.00 53.34 86 ALA A C 1
ATOM 684 O O . ALA A 1 86 ? 2.409 19.903 22.656 1.00 53.34 86 ALA A O 1
ATOM 685 N N . ASP A 1 87 ? 0.405 19.027 23.123 1.00 56.47 87 ASP A N 1
ATOM 686 C CA . ASP A 1 87 ? 0.837 17.634 23.242 1.00 56.47 87 ASP A CA 1
ATOM 687 C C . ASP A 1 87 ? 1.481 17.165 21.929 1.00 56.47 87 ASP A C 1
ATOM 689 O O . ASP A 1 87 ? 0.830 16.893 20.913 1.00 56.47 87 ASP A O 1
ATOM 693 N N . ARG A 1 88 ? 2.808 17.072 21.991 1.00 60.78 88 ARG A N 1
ATOM 694 C CA . ARG A 1 88 ? 3.707 16.691 20.903 1.00 60.78 88 ARG A CA 1
ATOM 695 C C . ARG A 1 88 ? 3.374 15.307 20.340 1.00 60.78 88 ARG A C 1
ATOM 697 O O . ARG A 1 88 ? 3.701 15.037 19.185 1.00 60.78 88 ARG A O 1
ATOM 704 N N . CYS A 1 89 ? 2.694 14.458 21.114 1.00 54.50 89 CYS A N 1
ATOM 705 C CA . CYS A 1 89 ? 2.299 13.106 20.721 1.00 54.50 89 CYS A CA 1
ATOM 706 C C . CYS A 1 89 ? 1.169 13.089 19.685 1.00 54.50 89 CYS A C 1
ATOM 708 O O . CYS A 1 89 ? 1.137 12.202 18.832 1.00 54.50 89 CYS A O 1
ATOM 710 N N . LEU A 1 90 ? 0.267 14.075 19.707 1.00 55.72 90 LEU A N 1
ATOM 711 C CA . LEU A 1 90 ? -0.860 14.141 18.766 1.00 55.72 90 LEU A CA 1
ATOM 712 C C . LEU A 1 90 ? -0.427 14.604 17.366 1.00 55.72 90 LEU A C 1
ATOM 714 O O . LEU A 1 90 ? -1.039 14.221 16.371 1.00 55.72 90 LEU A O 1
ATOM 718 N N . LEU A 1 91 ? 0.669 15.364 17.275 1.00 61.16 91 LEU A N 1
ATOM 719 C CA . LEU A 1 91 ? 1.227 15.851 16.008 1.00 61.16 91 LEU A CA 1
ATOM 720 C C . LEU A 1 91 ? 2.215 14.867 15.359 1.00 61.16 91 LEU A C 1
ATOM 722 O O . LEU A 1 91 ? 2.495 14.978 14.166 1.00 61.16 91 LEU A O 1
ATOM 726 N N . LEU A 1 92 ? 2.696 13.858 16.095 1.00 57.56 92 LEU A N 1
ATOM 727 C CA . LEU A 1 92 ? 3.575 12.803 15.570 1.00 57.56 92 LEU A CA 1
ATOM 728 C C . LEU A 1 92 ? 2.922 12.021 14.420 1.00 57.56 92 LEU A C 1
ATOM 730 O O . LEU A 1 92 ? 3.597 11.702 13.442 1.00 57.56 92 LEU A O 1
ATOM 734 N N . GLY A 1 93 ? 1.606 11.785 14.482 1.00 55.72 93 GLY A N 1
ATOM 735 C CA . GLY A 1 93 ? 0.858 11.148 13.391 1.00 55.72 93 GLY A CA 1
ATOM 736 C C . GLY A 1 93 ? 0.791 11.994 12.112 1.00 55.72 93 GLY A C 1
ATOM 737 O O . GLY A 1 93 ? 0.731 11.442 11.017 1.00 55.72 93 GLY A O 1
ATOM 738 N N . LEU A 1 94 ? 0.862 13.323 12.242 1.00 56.22 94 LEU A N 1
ATOM 739 C CA . LEU A 1 94 ? 0.829 14.278 11.128 1.00 56.22 94 LEU A CA 1
ATOM 740 C C . LEU A 1 94 ? 2.225 14.536 10.543 1.00 56.22 94 LEU A C 1
ATOM 742 O O . LEU A 1 94 ? 2.352 14.822 9.355 1.00 56.22 94 LEU A O 1
ATOM 746 N N . HIS A 1 95 ? 3.274 14.407 11.361 1.00 49.28 95 HIS A N 1
ATOM 747 C CA . HIS A 1 95 ? 4.656 14.670 10.957 1.00 49.28 95 HIS A CA 1
ATOM 748 C C . HIS A 1 95 ? 5.407 13.419 10.452 1.00 49.28 95 HIS A C 1
ATOM 750 O O . HIS A 1 95 ? 6.346 13.542 9.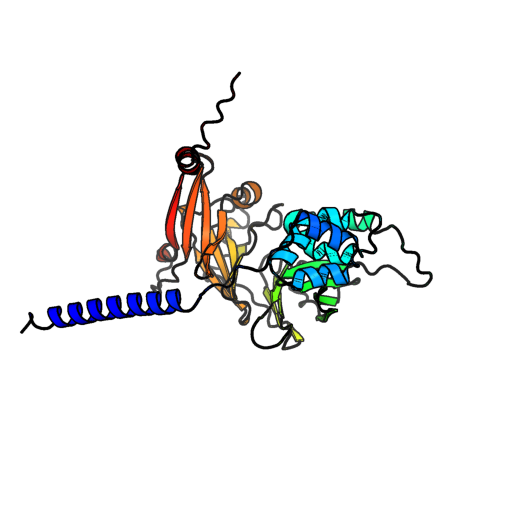664 1.00 49.28 95 HIS A O 1
ATOM 756 N N . CYS A 1 96 ? 4.958 12.216 10.835 1.00 45.47 96 CYS A N 1
ATOM 757 C CA . CYS A 1 96 ? 5.530 10.928 10.410 1.00 45.47 96 CYS A CA 1
ATOM 758 C C . CYS A 1 96 ? 5.683 10.722 8.892 1.00 45.47 96 CYS A C 1
ATOM 760 O O . CYS A 1 96 ? 6.720 10.195 8.493 1.00 45.47 96 CYS A O 1
ATOM 762 N N . PRO A 1 97 ? 4.726 11.108 8.022 1.00 49.28 97 PRO A N 1
ATOM 763 C CA . PRO A 1 97 ? 4.801 10.733 6.609 1.00 49.28 97 PRO A CA 1
ATOM 764 C C . PRO A 1 97 ? 5.968 11.380 5.852 1.00 49.28 97 PRO A C 1
ATOM 766 O O . PRO A 1 97 ? 6.338 10.901 4.785 1.00 49.28 97 PRO A O 1
ATOM 769 N N . ARG A 1 98 ? 6.520 12.491 6.365 1.00 41.78 98 ARG A N 1
ATOM 770 C CA . ARG A 1 98 ? 7.443 13.349 5.607 1.00 41.78 98 ARG A CA 1
ATOM 771 C C . ARG A 1 98 ? 8.919 13.200 5.948 1.00 41.78 98 ARG A C 1
ATOM 773 O O . ARG A 1 98 ? 9.734 13.602 5.126 1.00 41.78 98 ARG A O 1
ATOM 780 N N . LEU A 1 99 ? 9.274 12.680 7.123 1.00 40.09 99 LEU A N 1
ATOM 781 C CA . LEU A 1 99 ? 10.657 12.788 7.599 1.00 40.09 99 LEU A CA 1
ATOM 782 C C . LEU A 1 99 ? 11.457 11.487 7.578 1.00 40.09 99 LEU A C 1
ATOM 784 O O . LEU A 1 99 ? 12.671 11.572 7.416 1.00 40.09 99 LEU A O 1
ATOM 788 N N . LEU A 1 100 ? 10.860 10.301 7.748 1.00 38.28 100 LEU A N 1
ATOM 789 C CA . LEU A 1 100 ? 11.657 9.108 8.072 1.00 38.28 100 LEU A CA 1
ATOM 790 C C . LEU A 1 100 ? 11.123 7.818 7.407 1.00 38.28 100 LEU A C 1
ATOM 792 O O . LEU A 1 100 ? 9.935 7.514 7.511 1.00 38.28 100 LEU A O 1
ATOM 796 N N . PRO A 1 101 ? 11.997 7.013 6.767 1.00 41.53 101 PRO A N 1
ATOM 797 C CA . PRO A 1 101 ? 11.702 5.638 6.365 1.00 41.53 101 PRO A CA 1
ATOM 798 C C . PRO A 1 101 ? 11.220 4.758 7.543 1.00 41.53 101 PRO A C 1
ATOM 800 O O . PRO A 1 101 ? 11.597 5.011 8.690 1.00 41.53 101 PRO A O 1
ATOM 803 N N . PRO A 1 102 ? 10.476 3.659 7.296 1.00 43.22 102 PRO A N 1
ATOM 804 C CA . PRO A 1 102 ? 9.884 2.804 8.340 1.00 43.22 102 PRO A CA 1
ATOM 805 C C . PRO A 1 102 ? 10.860 2.195 9.368 1.00 43.22 102 PRO A C 1
ATOM 807 O O . PRO A 1 102 ? 10.436 1.796 10.448 1.00 43.22 102 PRO A O 1
ATOM 810 N N . LEU A 1 103 ? 12.160 2.109 9.069 1.00 38.94 103 LEU A N 1
ATOM 811 C CA . LEU A 1 103 ? 13.187 1.634 10.013 1.00 38.94 103 LEU A CA 1
ATOM 812 C C . LEU A 1 103 ? 13.782 2.765 10.859 1.00 38.94 103 LEU A C 1
ATOM 814 O O . LEU A 1 103 ? 14.062 2.585 12.045 1.00 38.94 103 LEU A O 1
ATOM 818 N N . LEU A 1 104 ? 13.872 3.964 10.291 1.00 38.59 104 LEU A N 1
ATOM 819 C CA . LEU A 1 104 ? 14.178 5.174 11.036 1.00 38.59 104 LEU A CA 1
ATOM 820 C C . LEU A 1 104 ? 13.007 5.581 11.938 1.00 38.59 104 LEU A C 1
ATOM 822 O O . LEU A 1 104 ? 13.236 6.197 12.962 1.00 38.59 104 LEU A O 1
ATOM 826 N N . MET A 1 105 ? 11.782 5.128 11.674 1.00 42.09 105 MET A N 1
ATOM 827 C CA . MET A 1 105 ? 10.709 5.171 12.670 1.00 42.09 105 MET A CA 1
ATOM 828 C C . MET A 1 105 ? 11.048 4.380 13.937 1.00 42.09 105 MET A C 1
ATOM 830 O O . MET A 1 105 ? 10.669 4.821 15.006 1.00 42.09 105 MET A O 1
ATOM 834 N N . ALA A 1 106 ? 11.799 3.276 13.874 1.00 36.41 106 ALA A N 1
ATOM 835 C CA . ALA A 1 106 ? 12.201 2.531 15.072 1.00 36.41 106 ALA A CA 1
ATOM 836 C C . ALA A 1 106 ? 13.395 3.179 15.797 1.00 36.41 106 ALA 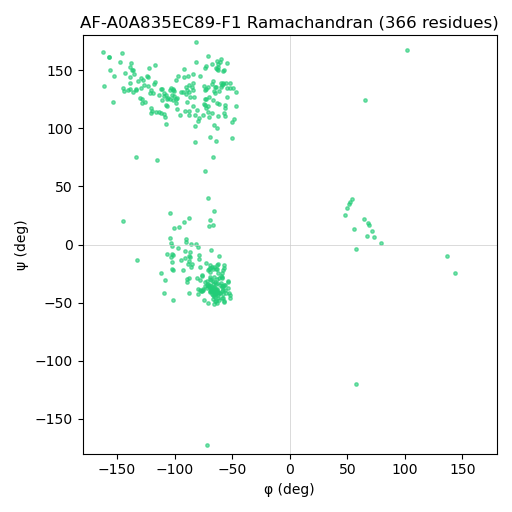A C 1
ATOM 838 O O . ALA A 1 106 ? 13.412 3.214 17.024 1.00 36.41 106 ALA A O 1
ATOM 839 N N . ALA A 1 107 ? 14.372 3.720 15.057 1.00 34.91 107 ALA A N 1
ATOM 840 C CA . ALA A 1 107 ? 15.549 4.392 15.623 1.00 34.91 107 ALA A CA 1
ATOM 841 C C . ALA A 1 107 ? 15.248 5.824 16.102 1.00 34.91 107 ALA A C 1
ATOM 843 O O . ALA A 1 107 ? 15.692 6.228 17.172 1.00 34.91 107 ALA A O 1
ATOM 844 N N . PHE A 1 108 ? 14.434 6.571 15.359 1.00 35.56 108 PHE A N 1
ATOM 845 C CA . PHE A 1 108 ? 13.948 7.898 15.722 1.00 35.56 108 PHE A CA 1
ATOM 846 C C . PHE A 1 108 ? 12.780 7.814 16.700 1.00 35.56 108 PHE A C 1
ATOM 848 O O . PHE A 1 108 ? 12.696 8.682 17.547 1.00 35.56 108 PHE A O 1
ATOM 855 N N . ALA A 1 109 ? 11.943 6.763 16.716 1.00 38.97 109 ALA A N 1
ATOM 856 C CA . ALA A 1 109 ? 11.090 6.530 17.888 1.00 38.97 109 ALA A CA 1
ATOM 857 C C . ALA A 1 109 ? 11.931 6.279 19.133 1.00 38.97 109 ALA A C 1
ATOM 859 O O . ALA A 1 109 ? 11.463 6.637 20.195 1.00 38.97 109 ALA A O 1
ATOM 860 N N . ARG A 1 110 ? 13.149 5.727 19.017 1.00 34.25 110 ARG A N 1
ATOM 861 C CA . ARG A 1 110 ? 14.098 5.551 20.128 1.00 34.25 110 ARG A CA 1
ATOM 862 C C . ARG A 1 110 ? 14.757 6.872 20.548 1.00 34.25 110 ARG A C 1
ATOM 864 O O . ARG A 1 110 ? 14.709 7.202 21.719 1.00 34.25 110 ARG A O 1
ATOM 871 N N . ALA A 1 111 ? 15.262 7.670 19.605 1.00 34.50 111 ALA A N 1
ATOM 872 C CA . ALA A 1 111 ? 15.881 8.974 19.883 1.00 34.50 111 ALA A CA 1
ATOM 873 C C . ALA A 1 111 ? 14.860 10.071 20.260 1.00 34.50 111 ALA A C 1
ATOM 875 O O . ALA A 1 111 ? 15.116 10.903 21.126 1.00 34.50 111 ALA A O 1
ATOM 876 N N . ALA A 1 112 ? 13.672 10.056 19.652 1.00 40.12 112 ALA A N 1
ATOM 877 C CA . ALA A 1 112 ? 12.534 10.856 20.082 1.00 40.12 112 ALA A CA 1
ATOM 878 C C . ALA A 1 112 ? 11.961 10.323 21.401 1.00 40.12 112 ALA A C 1
ATOM 880 O O . ALA A 1 112 ? 11.574 11.153 22.206 1.00 40.12 112 ALA A O 1
ATOM 881 N N . LEU A 1 113 ? 11.968 9.006 21.688 1.00 38.66 113 LEU A N 1
ATOM 882 C CA . LEU A 1 113 ? 11.698 8.476 23.044 1.00 38.66 113 LEU A CA 1
ATOM 883 C C . LEU A 1 113 ? 12.680 9.043 24.058 1.00 38.66 113 LEU A C 1
ATOM 885 O O . LEU A 1 113 ? 12.248 9.469 25.120 1.00 38.66 113 LEU A O 1
ATOM 889 N N . ASP A 1 114 ? 13.971 9.069 23.734 1.00 34.09 114 ASP A N 1
ATOM 890 C CA . ASP A 1 114 ? 15.002 9.583 24.634 1.00 34.09 114 ASP A CA 1
ATOM 891 C C . ASP A 1 114 ? 14.815 11.093 24.880 1.00 34.09 114 ASP A C 1
ATOM 893 O O . ASP A 1 114 ? 15.010 11.568 25.997 1.00 34.09 114 ASP A O 1
ATOM 897 N N . ALA A 1 115 ? 14.312 11.842 23.891 1.00 36.66 115 ALA A N 1
ATOM 898 C CA . ALA A 1 115 ? 13.872 13.232 24.061 1.00 36.66 115 ALA A CA 1
ATOM 899 C C . ALA A 1 115 ? 12.478 13.382 24.728 1.00 36.66 115 ALA A C 1
ATOM 901 O O . ALA A 1 115 ? 12.162 14.448 25.261 1.00 36.66 115 ALA A O 1
ATOM 902 N N . LEU A 1 116 ? 11.647 12.330 24.730 1.00 41.25 116 LEU A N 1
ATOM 903 C CA . LEU A 1 116 ? 10.359 12.219 25.438 1.00 41.25 116 LEU A CA 1
ATOM 904 C C . LEU A 1 116 ? 10.539 11.849 26.927 1.00 41.25 116 LEU A C 1
ATOM 906 O O . LEU A 1 116 ? 9.552 11.761 27.657 1.00 41.25 116 LEU A O 1
ATOM 910 N N . LEU A 1 117 ? 11.780 11.683 27.402 1.00 37.00 117 LEU A N 1
ATOM 911 C CA . LEU A 1 117 ? 12.125 11.447 28.809 1.00 37.00 117 LEU A CA 1
ATOM 912 C C . LEU A 1 117 ? 12.315 12.733 29.638 1.00 37.00 117 LEU A C 1
ATOM 914 O O . LEU A 1 117 ? 12.938 12.682 30.697 1.00 37.00 117 LEU A O 1
ATOM 918 N N . VAL A 1 118 ? 11.749 13.878 29.236 1.00 32.44 118 VAL A N 1
ATOM 919 C CA . VAL A 1 118 ? 11.577 14.998 30.180 1.00 32.44 118 VAL A CA 1
ATOM 920 C C . VAL A 1 118 ? 10.242 14.811 30.907 1.00 32.44 118 VAL A C 1
ATOM 922 O O . VAL A 1 118 ? 9.186 14.916 30.278 1.00 32.44 118 VAL A O 1
ATOM 925 N N . PRO A 1 119 ? 10.237 14.510 32.218 1.00 32.41 119 PRO A N 1
ATOM 926 C CA . PRO A 1 119 ? 9.013 14.159 32.916 1.00 32.41 119 PRO A CA 1
ATOM 927 C C . PRO A 1 119 ? 8.122 15.393 33.076 1.00 32.41 119 PRO A C 1
ATOM 929 O O . PRO A 1 119 ? 8.467 16.330 33.794 1.00 32.41 119 PRO A O 1
ATOM 932 N N . MET A 1 120 ? 6.917 15.356 32.505 1.00 35.09 120 MET A N 1
ATOM 933 C CA . MET A 1 120 ? 5.792 16.086 33.090 1.00 35.09 120 MET A CA 1
ATOM 934 C C . MET A 1 120 ? 5.447 15.375 34.400 1.00 35.09 120 MET A C 1
ATOM 936 O O . MET A 1 120 ? 4.714 14.386 34.428 1.00 35.09 120 MET A O 1
ATOM 940 N N . THR A 1 121 ? 6.043 15.846 35.492 1.00 32.38 121 THR A N 1
ATOM 941 C CA . THR A 1 121 ? 5.830 15.366 36.859 1.00 32.38 121 THR A CA 1
ATOM 942 C C . THR A 1 121 ? 4.404 15.668 37.334 1.00 32.38 121 THR A C 1
ATOM 944 O O . THR A 1 121 ? 4.170 16.520 38.185 1.00 32.38 121 THR A O 1
ATOM 947 N N . LYS A 1 122 ? 3.411 14.909 36.857 1.00 36.75 122 LYS A N 1
ATOM 948 C CA . LYS A 1 122 ? 2.210 14.660 37.665 1.00 36.75 122 LYS A CA 1
ATOM 949 C C . LYS A 1 122 ? 2.528 13.523 38.629 1.00 36.75 122 LYS A C 1
ATOM 951 O O . LYS A 1 122 ? 2.586 12.352 38.262 1.00 36.75 122 LYS A O 1
ATOM 956 N N . LYS A 1 123 ? 2.795 13.919 39.873 1.00 41.09 123 LYS A N 1
ATOM 957 C CA . LYS A 1 123 ? 3.019 13.064 41.044 1.00 41.09 123 LYS A CA 1
ATOM 958 C C . LYS A 1 123 ? 1.894 12.013 41.116 1.00 41.09 123 LYS A C 1
ATOM 960 O O . LYS A 1 123 ? 0.756 12.370 41.397 1.00 41.09 123 LYS A O 1
ATOM 965 N N . GLY A 1 124 ? 2.198 10.746 40.817 1.00 43.66 124 GLY A N 1
ATOM 966 C CA . GLY A 1 124 ? 1.285 9.621 41.073 1.00 43.66 124 GLY A CA 1
ATOM 967 C C . GLY A 1 124 ? 1.132 8.552 39.985 1.00 43.66 124 GLY A C 1
ATOM 968 O O . GLY A 1 124 ? 0.547 7.516 40.279 1.00 43.66 124 GLY A O 1
ATOM 969 N N . CYS A 1 125 ? 1.644 8.729 38.760 1.00 39.59 125 CYS A N 1
ATOM 970 C CA . CYS A 1 125 ? 1.496 7.696 37.722 1.00 39.59 125 CYS A CA 1
ATOM 971 C C . CYS A 1 125 ? 2.727 6.776 37.654 1.00 39.59 125 CYS A C 1
ATOM 973 O O . CYS A 1 125 ? 3.828 7.188 37.288 1.00 39.59 125 CYS A O 1
ATOM 975 N N . THR A 1 126 ? 2.542 5.517 38.041 1.00 44.69 126 THR A N 1
ATOM 976 C CA . THR A 1 126 ? 3.550 4.458 38.007 1.00 44.69 126 THR A CA 1
ATOM 977 C C . THR A 1 126 ? 3.863 4.044 36.561 1.00 44.69 126 THR A C 1
ATOM 979 O O . THR A 1 126 ? 3.068 3.379 35.910 1.00 44.69 126 THR A O 1
ATOM 982 N N . LYS A 1 127 ? 5.073 4.399 36.106 1.00 50.22 127 LYS A N 1
ATOM 983 C CA . LYS A 1 127 ? 5.766 3.999 34.860 1.00 50.22 127 LYS A CA 1
ATOM 984 C C . LYS A 1 127 ? 5.119 4.464 33.531 1.00 50.22 127 LYS A C 1
ATOM 986 O O . LYS A 1 127 ? 3.975 4.120 33.242 1.00 50.22 127 LYS A O 1
ATOM 991 N N . PRO A 1 128 ? 5.865 5.175 32.659 1.00 46.22 128 PRO A N 1
ATOM 992 C CA . PRO A 1 128 ? 5.380 5.522 31.326 1.00 46.22 128 PRO A CA 1
ATOM 993 C C . PRO A 1 128 ? 5.154 4.246 30.505 1.00 46.22 128 PRO A C 1
ATOM 995 O O . PRO A 1 128 ? 6.066 3.442 30.309 1.00 46.22 128 PRO A O 1
ATOM 998 N N . LYS A 1 129 ? 3.920 4.039 30.033 1.00 55.72 129 LYS A N 1
ATOM 999 C CA . LYS A 1 129 ? 3.614 2.982 29.064 1.00 55.72 129 LYS A CA 1
ATOM 1000 C C . LYS A 1 129 ? 4.229 3.391 27.728 1.00 55.72 129 LYS A C 1
ATOM 1002 O O . LYS A 1 129 ? 3.826 4.388 27.140 1.00 55.72 129 LYS A O 1
ATOM 1007 N N . LEU A 1 130 ? 5.220 2.634 27.264 1.00 61.31 130 LEU A N 1
ATOM 1008 C CA . LEU A 1 130 ? 5.824 2.854 25.953 1.00 61.31 130 LEU A CA 1
ATOM 1009 C C . LEU A 1 130 ? 4.787 2.539 24.869 1.00 61.31 130 LEU A C 1
ATOM 1011 O O . LEU A 1 130 ? 4.218 1.444 24.840 1.00 61.31 130 LEU A O 1
ATOM 1015 N N . HIS A 1 131 ? 4.540 3.512 23.998 1.00 72.25 131 HIS A N 1
ATOM 1016 C CA . HIS A 1 131 ? 3.711 3.357 22.813 1.00 72.25 131 HIS A CA 1
ATOM 1017 C C . HIS A 1 131 ? 4.614 3.347 21.584 1.00 72.25 131 HIS A C 1
ATOM 1019 O O . HIS A 1 131 ? 5.325 4.318 21.338 1.00 72.25 131 HIS A O 1
ATOM 1025 N N . ALA A 1 132 ? 4.588 2.258 20.818 1.00 79.88 132 ALA A N 1
ATOM 1026 C CA . ALA A 1 132 ? 5.309 2.171 19.551 1.00 79.88 132 ALA A CA 1
ATOM 1027 C C . ALA A 1 132 ? 4.300 2.243 18.394 1.00 79.88 132 ALA A C 1
ATOM 1029 O O . ALA A 1 132 ? 3.416 1.380 18.336 1.00 79.88 132 ALA A O 1
ATOM 1030 N N . PRO A 1 133 ? 4.381 3.241 17.493 1.00 82.06 133 PRO A N 1
ATOM 1031 C CA . PRO A 1 133 ? 3.553 3.258 16.294 1.00 82.06 133 PRO A CA 1
ATOM 1032 C C . PRO A 1 133 ? 3.952 2.093 15.379 1.00 82.06 133 PRO A C 1
ATOM 1034 O O . PRO A 1 133 ? 5.135 1.863 15.137 1.00 82.06 133 PRO A O 1
ATOM 1037 N N . LEU A 1 134 ? 2.959 1.349 14.893 1.00 86.31 134 LEU A N 1
ATOM 1038 C CA . LEU A 1 134 ? 3.143 0.175 14.037 1.00 86.31 134 LEU A CA 1
ATOM 1039 C C . LEU A 1 134 ? 2.701 0.436 12.594 1.00 86.31 134 LEU A C 1
ATOM 1041 O O . LEU A 1 134 ? 3.381 0.003 11.669 1.00 86.31 134 LEU A O 1
ATOM 1045 N N . ALA A 1 135 ? 1.573 1.126 12.403 1.00 86.31 135 ALA A N 1
ATOM 1046 C CA . ALA A 1 135 ? 1.017 1.457 11.091 1.00 86.31 135 ALA A CA 1
ATOM 1047 C C . ALA A 1 135 ? 0.085 2.677 11.177 1.00 86.31 135 ALA A C 1
ATOM 1049 O O . ALA A 1 135 ? -0.399 3.023 12.254 1.00 86.31 135 ALA A O 1
ATOM 1050 N N . CYS A 1 136 ? -0.178 3.321 10.042 1.00 86.75 136 CYS A N 1
ATOM 1051 C CA . CYS A 1 136 ? -1.028 4.505 9.918 1.00 86.75 136 CYS A CA 1
ATOM 1052 C C . CYS A 1 136 ? -1.790 4.435 8.585 1.00 86.75 136 CYS A C 1
ATOM 1054 O O . CYS A 1 136 ? -1.185 4.106 7.566 1.00 86.75 136 CYS A O 1
ATOM 1056 N N . SER A 1 137 ? -3.093 4.724 8.595 1.00 83.88 137 SER A N 1
ATOM 1057 C CA . SER A 1 137 ? -3.944 4.814 7.393 1.00 83.88 137 SER A CA 1
ATOM 1058 C C . SER A 1 137 ? -5.211 5.599 7.721 1.00 83.88 137 SER A C 1
ATOM 1060 O O . SER A 1 137 ? -5.792 5.419 8.786 1.00 83.88 137 SER A O 1
ATOM 1062 N N . ASP A 1 138 ? -5.606 6.511 6.830 1.00 81.94 138 ASP A N 1
ATOM 1063 C CA . ASP A 1 138 ? -6.873 7.266 6.887 1.00 81.94 138 ASP A CA 1
ATOM 1064 C C . ASP A 1 138 ? -7.163 7.969 8.225 1.00 81.94 138 ASP A C 1
ATOM 1066 O O . ASP A 1 138 ? -8.300 8.094 8.676 1.00 81.94 138 ASP A O 1
ATOM 1070 N N . GLY A 1 139 ? -6.106 8.461 8.879 1.00 81.19 139 GLY A N 1
ATOM 1071 C CA . GLY A 1 139 ? -6.195 9.127 10.182 1.00 81.19 139 GLY A CA 1
ATOM 1072 C C . GLY A 1 139 ? -6.315 8.172 11.373 1.00 81.19 139 GLY A C 1
ATOM 1073 O O . GLY A 1 139 ? -6.381 8.635 12.510 1.00 81.19 139 GLY A O 1
ATOM 1074 N N . LEU A 1 140 ? -6.304 6.861 11.137 1.00 86.38 140 LEU A N 1
ATOM 1075 C CA . LEU A 1 140 ? -6.134 5.839 12.159 1.00 86.38 140 LEU A CA 1
ATOM 1076 C C . LEU A 1 140 ? -4.645 5.548 12.374 1.00 86.38 140 LEU A C 1
ATOM 1078 O O . LEU A 1 140 ? -3.836 5.552 11.443 1.00 86.38 140 LEU A O 1
ATOM 1082 N N . LEU A 1 141 ? -4.292 5.261 13.621 1.00 88.81 141 LEU A N 1
ATOM 1083 C CA . LEU A 1 141 ? -2.955 4.894 14.053 1.00 88.81 141 LEU A CA 1
ATOM 1084 C C . LEU A 1 141 ? -3.025 3.566 14.800 1.00 88.81 141 LEU A C 1
ATOM 1086 O O . LEU A 1 141 ? -3.720 3.439 15.806 1.00 88.81 141 LEU A O 1
ATOM 1090 N N . LEU A 1 142 ? -2.269 2.585 14.327 1.00 91.69 142 LEU A N 1
ATOM 1091 C CA . LEU A 1 142 ? -2.056 1.330 15.023 1.00 91.69 142 LEU A CA 1
ATOM 1092 C C . LEU A 1 142 ? -0.839 1.474 15.937 1.00 91.69 142 LEU A C 1
ATOM 1094 O O . LEU A 1 142 ? 0.261 1.770 15.470 1.00 91.69 142 LEU A O 1
ATOM 1098 N N . ILE A 1 143 ? -1.026 1.236 17.230 1.00 91.19 143 ILE A N 1
ATOM 1099 C CA . ILE A 1 143 ? 0.013 1.336 18.255 1.00 91.19 143 ILE A CA 1
ATOM 1100 C C . ILE A 1 143 ? 0.147 0.027 19.032 1.00 91.19 143 ILE A C 1
ATOM 1102 O O . ILE A 1 143 ? -0.834 -0.658 19.319 1.00 91.19 143 ILE A O 1
ATOM 1106 N N . CYS A 1 144 ? 1.372 -0.301 19.430 1.00 86.94 144 CYS A N 1
ATOM 1107 C CA . CYS A 1 144 ? 1.638 -1.305 20.454 1.00 86.94 144 CYS A CA 1
ATOM 1108 C C . CYS A 1 144 ? 1.668 -0.625 21.825 1.00 86.94 144 CYS A C 1
ATOM 1110 O O . CYS A 1 144 ? 2.288 0.434 21.959 1.00 86.94 144 CYS A O 1
ATOM 1112 N N . ARG A 1 145 ? 1.032 -1.213 22.846 1.00 79.38 145 ARG A N 1
ATOM 1113 C CA . ARG A 1 145 ? 1.012 -0.655 24.209 1.00 79.38 145 ARG A CA 1
ATOM 1114 C C . ARG A 1 145 ? 1.804 -1.517 25.185 1.00 79.38 145 ARG A C 1
ATOM 1116 O O . ARG A 1 145 ? 1.351 -2.592 25.546 1.00 79.38 145 ARG A O 1
ATOM 1123 N N . GLY A 1 146 ? 2.921 -1.006 25.702 1.00 72.25 146 GLY A N 1
ATOM 1124 C CA . GLY A 1 146 ? 3.642 -1.642 26.808 1.00 72.25 146 GLY A CA 1
ATOM 1125 C C . GLY A 1 146 ? 4.082 -3.085 26.516 1.00 72.25 146 GLY A C 1
ATOM 1126 O O . GLY A 1 146 ? 4.876 -3.314 25.606 1.00 72.25 146 GLY A O 1
ATOM 1127 N N . LEU A 1 147 ? 3.600 -4.034 27.334 1.00 57.00 147 LEU A N 1
ATOM 1128 C CA . LEU A 1 147 ? 3.891 -5.469 27.230 1.00 57.00 147 LEU A CA 1
ATOM 1129 C C . LEU A 1 147 ? 3.379 -6.055 25.898 1.00 57.00 147 LEU A C 1
ATOM 1131 O O . LEU A 1 147 ? 2.388 -5.580 25.349 1.00 57.00 147 LEU A O 1
ATOM 1135 N N . PRO A 1 148 ? 4.030 -7.103 25.367 1.00 61.97 148 PRO A N 1
ATOM 1136 C CA . PRO A 1 148 ? 3.864 -7.567 23.987 1.00 61.97 148 PRO A CA 1
ATOM 1137 C C . PRO A 1 148 ? 2.511 -8.224 23.656 1.00 61.97 148 PRO A C 1
ATOM 1139 O O . PRO A 1 148 ? 2.420 -8.909 22.646 1.00 61.97 148 PRO A O 1
ATOM 1142 N N . THR A 1 149 ? 1.463 -8.071 24.462 1.00 69.62 149 THR A N 1
ATOM 1143 C CA . THR A 1 149 ? 0.205 -8.818 24.298 1.00 69.62 149 THR A CA 1
ATOM 1144 C C . THR A 1 149 ? -0.919 -8.021 23.645 1.00 69.62 149 THR A C 1
ATOM 1146 O O . THR A 1 149 ? -1.817 -8.629 23.067 1.00 69.62 149 THR A O 1
ATOM 1149 N N . GLU A 1 150 ? -0.870 -6.686 23.675 1.00 82.81 150 GLU A N 1
ATOM 1150 C CA . GLU A 1 150 ? -1.991 -5.849 23.233 1.00 82.81 150 GLU A CA 1
ATOM 1151 C C . GLU A 1 150 ? -1.587 -4.810 22.187 1.00 82.81 150 GLU A C 1
ATOM 1153 O O . GLU A 1 150 ? -0.564 -4.119 22.283 1.00 82.81 150 GLU A O 1
ATOM 1158 N N . MET A 1 151 ? -2.445 -4.683 21.180 1.00 92.00 151 MET A N 1
ATOM 1159 C CA . MET A 1 151 ? -2.366 -3.655 20.153 1.00 92.00 151 MET A CA 1
ATOM 1160 C C . MET A 1 151 ? -3.612 -2.780 20.234 1.00 92.00 151 MET A C 1
ATOM 1162 O O . MET A 1 151 ? -4.660 -3.204 20.719 1.00 92.00 151 MET A O 1
ATOM 1166 N N . SER A 1 152 ? -3.517 -1.535 19.785 1.00 92.31 152 SER A N 1
ATOM 1167 C CA . SER A 1 152 ? -4.672 -0.641 19.754 1.00 92.31 152 SER A CA 1
ATOM 1168 C C . SER A 1 152 ? -4.690 0.165 18.472 1.00 92.31 152 SER A C 1
ATOM 1170 O O . SER A 1 152 ? -3.651 0.657 18.037 1.00 92.31 152 SER A O 1
ATOM 1172 N N . VAL A 1 153 ? -5.872 0.325 17.892 1.00 92.50 153 VAL A N 1
ATOM 1173 C CA . VAL A 1 153 ? -6.118 1.276 16.811 1.00 92.50 153 VAL A CA 1
ATOM 1174 C C . VAL A 1 153 ? -6.779 2.501 17.412 1.00 92.50 153 VAL A C 1
ATOM 1176 O O . VAL A 1 153 ? -7.757 2.398 18.156 1.00 92.50 153 VAL A O 1
ATOM 1179 N N . VAL A 1 154 ? -6.212 3.665 17.121 1.00 89.81 154 VAL A N 1
ATOM 1180 C CA . VAL A 1 154 ? -6.672 4.945 17.649 1.00 89.81 154 VAL A CA 1
ATOM 1181 C C . VAL A 1 154 ? -6.898 5.935 16.521 1.00 89.81 154 VAL A C 1
ATOM 1183 O O . VAL A 1 154 ? -6.120 5.989 15.576 1.00 89.81 154 VAL A O 1
ATOM 1186 N N . ASN A 1 155 ? -7.940 6.746 16.633 1.00 86.00 155 ASN A N 1
ATOM 1187 C CA . ASN A 1 155 ? -8.108 7.944 15.828 1.00 86.00 155 ASN A CA 1
ATOM 1188 C C . ASN A 1 155 ? -7.861 9.153 16.742 1.00 86.00 155 ASN A C 1
ATOM 1190 O O . ASN A 1 155 ? -8.731 9.493 17.552 1.00 86.00 155 ASN A O 1
ATOM 1194 N N . PRO A 1 156 ? -6.702 9.822 16.648 1.00 77.19 156 PRO A N 1
ATOM 1195 C CA . PRO A 1 156 ? -6.418 10.983 17.484 1.00 77.19 156 PRO A CA 1
ATOM 1196 C C . PRO A 1 156 ? -7.366 12.157 17.197 1.00 77.19 156 PRO A C 1
ATOM 1198 O O . PRO A 1 156 ? -7.532 13.016 18.058 1.00 77.19 156 PRO A O 1
ATOM 1201 N N . LEU A 1 157 ? -8.009 12.193 16.020 1.00 71.44 157 LEU A N 1
ATOM 1202 C CA . LEU A 1 157 ? -8.939 13.259 15.641 1.00 71.44 157 LEU A CA 1
ATOM 1203 C C . LEU A 1 157 ? -10.306 13.116 16.313 1.00 71.44 157 LEU A C 1
ATOM 1205 O O . LEU A 1 157 ? -10.902 14.113 16.720 1.00 71.44 157 LEU A O 1
ATOM 1209 N N . THR A 1 158 ? -10.810 11.886 16.425 1.00 77.19 158 THR A N 1
ATOM 1210 C CA . THR A 1 158 ? -12.156 11.616 16.959 1.00 77.19 158 THR A CA 1
ATOM 1211 C C . THR A 1 158 ? -12.145 11.091 18.391 1.00 77.19 158 THR A C 1
ATOM 1213 O O . THR A 1 158 ? -13.199 11.002 19.014 1.00 77.19 158 THR A O 1
ATOM 1216 N N . GLY A 1 159 ? -10.973 10.728 18.921 1.00 80.12 159 GLY A N 1
ATOM 1217 C CA . GLY A 1 159 ? -10.853 10.000 20.183 1.00 80.12 159 GLY A CA 1
ATOM 1218 C C . GLY A 1 159 ? -11.263 8.528 20.074 1.00 80.12 159 GLY A C 1
ATOM 1219 O O . GLY A 1 159 ? -11.307 7.841 21.094 1.00 80.12 159 GLY A O 1
ATOM 1220 N N . PHE A 1 160 ? -11.558 8.027 18.865 1.00 85.69 160 PHE A N 1
ATOM 1221 C CA . PHE A 1 160 ? -11.858 6.613 18.654 1.00 85.69 160 PHE A CA 1
ATOM 1222 C C . PHE A 1 160 ? -10.680 5.752 19.103 1.00 85.69 160 PHE A C 1
ATOM 1224 O O . PHE A 1 160 ? -9.515 6.067 18.852 1.00 85.69 160 PHE A O 1
ATOM 1231 N N . HIS A 1 161 ? -11.003 4.660 19.781 1.00 91.06 161 HIS A N 1
ATOM 1232 C CA . HIS A 1 161 ? -10.024 3.796 20.399 1.00 91.06 161 HIS A CA 1
ATOM 1233 C C . HIS A 1 161 ? -10.580 2.377 20.506 1.00 91.06 161 HIS A C 1
ATOM 1235 O O . HIS A 1 161 ? -11.594 2.156 21.171 1.00 91.06 161 HIS A O 1
ATOM 1241 N N . VAL A 1 162 ? -9.872 1.413 19.924 1.00 92.94 162 VAL A N 1
ATOM 1242 C CA . VAL A 1 162 ? -10.182 -0.015 20.034 1.00 92.94 162 VAL A CA 1
ATOM 1243 C C . VAL A 1 162 ? -8.903 -0.780 20.349 1.00 92.94 162 VAL A C 1
ATOM 1245 O O . VAL A 1 162 ? -7.871 -0.569 19.715 1.00 92.94 162 VAL A O 1
ATOM 1248 N N . THR A 1 163 ? -8.974 -1.674 21.333 1.00 92.31 163 THR A N 1
ATOM 1249 C CA . THR A 1 163 ? -7.907 -2.636 21.632 1.00 92.31 163 THR A CA 1
ATOM 1250 C C . THR A 1 163 ? -8.175 -3.926 20.868 1.00 92.31 163 THR A C 1
ATOM 1252 O O . THR A 1 163 ? -9.326 -4.329 20.724 1.00 92.31 163 THR A O 1
ATOM 1255 N N . MET A 1 164 ? -7.118 -4.580 20.404 1.00 92.38 164 MET A N 1
ATOM 1256 C CA . MET A 1 164 ? -7.192 -5.870 19.730 1.00 92.38 164 MET A CA 1
ATOM 1257 C C . MET A 1 164 ? -6.097 -6.815 20.243 1.00 92.38 164 MET A C 1
ATOM 1259 O O . MET A 1 164 ? -5.021 -6.349 20.651 1.00 92.38 164 MET A O 1
ATOM 1263 N N . PRO A 1 165 ? -6.346 -8.137 20.228 1.00 91.56 165 PRO A N 1
ATOM 1264 C CA . PRO A 1 165 ? -5.320 -9.118 20.555 1.00 91.56 165 PRO A CA 1
ATOM 1265 C C . PRO A 1 165 ? -4.174 -9.053 19.538 1.00 91.56 165 PRO A C 1
ATOM 1267 O O . PRO A 1 165 ? -4.361 -8.602 18.406 1.00 91.56 165 PRO A O 1
ATOM 1270 N N . ARG A 1 166 ? -2.983 -9.532 19.904 1.00 87.56 166 ARG A N 1
ATOM 1271 C CA . ARG A 1 166 ? -1.920 -9.775 18.917 1.00 87.56 166 ARG A CA 1
ATOM 1272 C C . ARG A 1 166 ? -2.279 -10.925 17.969 1.00 87.56 166 ARG A C 1
ATOM 1274 O O . ARG A 1 166 ? -3.051 -11.805 18.358 1.00 87.56 166 ARG A O 1
ATOM 1281 N N . PRO A 1 167 ? -1.703 -10.940 16.752 1.00 87.75 167 PRO A N 1
ATOM 1282 C CA . PRO A 1 167 ? -1.828 -12.091 15.870 1.00 87.75 167 PRO A CA 1
ATOM 1283 C C . PRO A 1 167 ? -1.239 -13.336 16.545 1.00 87.75 167 PRO A C 1
ATOM 1285 O O . PRO A 1 167 ? -0.449 -13.245 17.489 1.00 87.75 167 PRO A O 1
ATOM 1288 N N . THR A 1 168 ? -1.637 -14.510 16.069 1.00 81.50 168 THR A N 1
ATOM 1289 C CA . THR A 1 168 ? -1.189 -15.796 16.632 1.00 81.50 168 THR A CA 1
ATOM 1290 C C . THR A 1 168 ? 0.336 -15.976 16.535 1.00 81.50 168 THR A C 1
ATOM 1292 O O . THR A 1 168 ? 0.999 -15.336 15.717 1.00 81.50 168 THR A O 1
ATOM 1295 N N . SER A 1 169 ? 0.920 -16.831 17.389 1.00 68.56 169 SER A N 1
ATOM 1296 C CA . SER A 1 169 ? 2.380 -16.935 17.601 1.00 68.56 169 SER A CA 1
ATOM 1297 C C . SER A 1 169 ? 3.206 -17.148 16.328 1.00 68.56 169 SER A C 1
ATOM 1299 O O . SER A 1 169 ? 4.317 -16.627 16.253 1.00 68.56 169 SER A O 1
ATOM 1301 N N . ALA A 1 170 ? 2.657 -17.829 15.317 1.00 67.00 170 ALA A N 1
ATOM 1302 C CA . ALA A 1 170 ? 3.307 -18.037 14.020 1.00 67.00 170 ALA A CA 1
ATOM 1303 C C . ALA A 1 170 ? 3.644 -16.721 13.286 1.00 67.00 170 ALA A C 1
ATOM 1305 O O . ALA A 1 170 ? 4.592 -16.670 12.513 1.00 67.00 170 ALA A O 1
ATOM 1306 N N . VAL A 1 171 ? 2.891 -15.651 13.556 1.00 71.12 171 VAL A N 1
ATOM 1307 C CA . VAL A 1 171 ? 3.003 -14.336 12.903 1.00 71.12 171 VAL A CA 1
ATOM 1308 C C . VAL A 1 171 ? 3.531 -13.276 13.893 1.00 71.12 171 VAL A C 1
ATOM 1310 O O . VAL A 1 171 ? 4.166 -12.294 13.508 1.00 71.12 171 VAL A O 1
ATOM 1313 N N . ALA A 1 172 ? 3.342 -13.476 15.201 1.00 66.50 172 ALA A N 1
ATOM 1314 C CA . ALA A 1 172 ? 3.524 -12.448 16.230 1.00 66.50 172 ALA A CA 1
ATOM 1315 C C . ALA A 1 172 ? 4.958 -11.937 16.450 1.00 66.50 172 ALA A C 1
ATOM 1317 O O . ALA A 1 172 ? 5.132 -10.768 16.804 1.00 66.50 172 ALA A O 1
ATOM 1318 N N . ALA A 1 173 ? 5.979 -12.787 16.306 1.00 65.38 173 ALA A N 1
ATOM 1319 C CA . ALA A 1 173 ? 7.321 -12.457 16.792 1.00 65.38 173 ALA A CA 1
ATOM 1320 C C . ALA A 1 173 ? 8.000 -11.339 15.982 1.00 65.38 173 ALA A C 1
ATOM 1322 O O . ALA A 1 173 ? 8.798 -10.583 16.537 1.00 65.38 173 ALA A O 1
ATOM 1323 N N . TYR A 1 174 ? 7.650 -11.186 14.698 1.00 71.44 174 TYR A N 1
ATOM 1324 C CA . TYR A 1 174 ? 8.347 -10.268 13.794 1.00 71.44 174 TYR A CA 1
ATOM 1325 C C . TYR A 1 174 ? 7.453 -9.586 12.751 1.00 71.44 174 TYR A C 1
ATOM 1327 O O . TYR A 1 174 ? 7.961 -9.064 11.762 1.00 71.44 174 TYR A O 1
ATOM 1335 N N . SER A 1 175 ? 6.142 -9.527 12.970 1.00 77.75 175 SER A N 1
ATOM 1336 C CA . SER A 1 175 ? 5.222 -8.962 11.980 1.00 77.75 175 SER A CA 1
ATOM 1337 C C . SER A 1 175 ? 5.484 -7.504 11.613 1.00 77.75 175 SER A C 1
ATOM 1339 O O . SER A 1 175 ? 5.696 -6.651 12.480 1.00 77.75 175 SER A O 1
ATOM 1341 N N . ARG A 1 176 ? 5.355 -7.205 10.317 1.00 83.06 176 ARG A N 1
ATOM 1342 C CA . ARG A 1 176 ? 4.944 -5.877 9.851 1.00 83.06 176 ARG A CA 1
ATOM 1343 C C . ARG A 1 176 ? 3.426 -5.799 9.882 1.00 83.06 176 ARG A C 1
ATOM 1345 O O . ARG A 1 176 ? 2.746 -6.790 9.638 1.00 83.06 176 ARG A O 1
ATOM 1352 N N . TYR A 1 177 ? 2.914 -4.610 10.158 1.00 85.38 177 TYR A N 1
ATOM 1353 C CA . TYR A 1 177 ? 1.482 -4.366 10.197 1.00 85.38 177 TYR A CA 1
ATOM 1354 C C . TYR A 1 177 ? 1.101 -3.357 9.126 1.00 85.38 177 TYR A C 1
ATOM 1356 O O . TYR A 1 177 ? 1.801 -2.364 8.925 1.00 85.38 177 TYR A O 1
ATOM 1364 N N . PHE A 1 178 ? -0.026 -3.602 8.476 1.00 84.88 178 PHE A N 1
ATOM 1365 C CA . PHE A 1 178 ? -0.685 -2.655 7.594 1.00 84.88 178 PHE A CA 1
ATOM 1366 C C . PHE A 1 178 ? -2.061 -2.376 8.160 1.00 84.88 178 PHE A C 1
ATOM 1368 O O . PHE A 1 178 ? -2.788 -3.296 8.522 1.00 84.88 178 PHE A O 1
ATOM 1375 N N . LEU A 1 179 ? -2.383 -1.097 8.276 1.00 84.75 179 LEU A N 1
ATOM 1376 C CA . LEU A 1 179 ? -3.693 -0.642 8.698 1.00 84.75 179 LEU A CA 1
ATOM 1377 C C . LEU A 1 179 ? -4.441 -0.207 7.446 1.00 84.75 179 LEU A C 1
ATOM 1379 O O . LEU A 1 179 ? -3.866 0.497 6.617 1.00 84.75 179 LEU A O 1
ATOM 1383 N N . HIS A 1 180 ? -5.684 -0.643 7.314 1.00 84.69 180 HIS A N 1
ATOM 1384 C CA . HIS A 1 180 ? -6.571 -0.252 6.232 1.00 84.69 180 HIS A CA 1
ATOM 1385 C C . HIS A 1 180 ? -7.908 0.187 6.827 1.00 84.69 180 HIS A C 1
ATOM 1387 O O . HIS A 1 180 ? -8.511 -0.549 7.611 1.00 84.69 180 HIS A O 1
ATOM 1393 N N . SER A 1 181 ? -8.376 1.391 6.495 1.00 83.56 181 SER A N 1
ATOM 1394 C CA . SER A 1 181 ? -9.728 1.806 6.866 1.00 83.56 181 SER A CA 1
ATOM 1395 C C . SER A 1 181 ? -10.734 1.292 5.841 1.00 83.56 181 SER A C 1
ATOM 1397 O O . SER A 1 181 ? -10.698 1.656 4.667 1.00 83.56 181 SER A O 1
ATOM 1399 N N . CYS A 1 182 ? -11.671 0.465 6.300 1.00 78.12 182 CYS A N 1
ATOM 1400 C CA . CYS A 1 182 ? -12.751 -0.049 5.468 1.00 78.12 182 CYS A CA 1
ATOM 1401 C C . CYS A 1 182 ? -13.858 1.010 5.418 1.00 78.12 182 CYS A C 1
ATOM 1403 O O . CYS A 1 182 ? -14.752 1.031 6.267 1.00 78.12 182 CYS A O 1
ATOM 1405 N N . HIS A 1 183 ? -13.787 1.938 4.466 1.00 66.50 183 HIS A N 1
ATOM 1406 C CA . HIS A 1 183 ? -14.846 2.923 4.258 1.00 66.50 183 HIS A CA 1
ATOM 1407 C C . HIS A 1 183 ? -16.070 2.266 3.597 1.00 66.50 183 HIS A C 1
ATOM 1409 O O . HIS A 1 183 ? -15.969 1.777 2.477 1.00 66.50 183 HIS A O 1
ATOM 1415 N N . GLY A 1 184 ? -17.241 2.292 4.249 1.00 56.31 184 GLY A N 1
ATOM 1416 C CA . GLY A 1 184 ? -18.517 2.020 3.563 1.00 56.31 184 GLY A CA 1
ATOM 1417 C C . GLY A 1 184 ? -19.587 1.258 4.345 1.00 56.31 184 GLY A C 1
ATOM 1418 O O . GLY A 1 184 ? -20.762 1.438 4.043 1.00 56.31 184 GLY A O 1
ATOM 1419 N N . ALA A 1 185 ? -19.229 0.461 5.358 1.00 62.00 185 ALA A N 1
ATOM 1420 C CA . ALA A 1 185 ? -20.213 -0.328 6.113 1.00 62.00 185 ALA A CA 1
ATOM 1421 C C . ALA A 1 185 ? -20.565 0.297 7.470 1.00 62.00 185 ALA A C 1
ATOM 1423 O O . ALA A 1 185 ? -21.743 0.430 7.811 1.00 62.00 185 ALA A O 1
ATOM 1424 N N . LYS A 1 186 ? -19.554 0.707 8.247 1.00 78.31 186 LYS A N 1
ATOM 1425 C CA . LYS A 1 186 ? -19.726 1.285 9.586 1.00 78.31 186 LYS A CA 1
ATOM 1426 C C . LYS A 1 186 ? -18.710 2.406 9.828 1.00 78.31 186 LYS A C 1
ATOM 1428 O O . LYS A 1 186 ? -17.589 2.353 9.326 1.00 78.31 186 LYS A O 1
ATOM 1433 N N . PRO A 1 187 ? -19.058 3.449 10.597 1.00 80.75 187 PRO A N 1
ATOM 1434 C CA . PRO A 1 187 ? -18.076 4.444 11.001 1.00 80.75 187 PRO A CA 1
ATOM 1435 C C . PRO A 1 187 ? -16.975 3.779 11.841 1.00 80.75 187 PRO A C 1
ATOM 1437 O O . PRO A 1 187 ? -17.264 3.050 12.787 1.00 80.75 187 PRO A O 1
ATOM 1440 N N . ASN A 1 188 ? -15.716 4.075 11.511 1.00 81.50 188 ASN A N 1
ATOM 1441 C CA . ASN A 1 188 ? -14.519 3.540 12.168 1.00 81.50 188 ASN A CA 1
ATOM 1442 C C . ASN A 1 188 ? -14.300 2.018 12.027 1.00 81.50 188 ASN A C 1
ATOM 1444 O O . ASN A 1 188 ? -13.579 1.445 12.844 1.00 81.50 188 ASN A O 1
ATOM 1448 N N . SER A 1 189 ? -14.874 1.357 11.014 1.00 90.25 189 SER A N 1
ATOM 1449 C CA . SER A 1 189 ? -14.432 0.006 10.644 1.00 90.25 189 SER A CA 1
ATOM 1450 C C . SER A 1 189 ? -13.017 0.038 10.064 1.00 90.25 189 SER A C 1
ATOM 1452 O O . SER A 1 189 ? -12.658 0.923 9.279 1.00 90.25 189 SER A O 1
ATOM 1454 N N . PHE A 1 190 ? -12.201 -0.930 10.466 1.00 91.31 190 PHE A N 1
ATOM 1455 C CA . PHE A 1 190 ? -10.824 -1.072 10.023 1.00 91.31 190 PHE A CA 1
ATOM 1456 C C . PHE A 1 190 ? -10.411 -2.539 9.955 1.00 91.31 190 PHE A C 1
ATOM 1458 O O . PHE A 1 190 ? -10.932 -3.400 10.669 1.00 91.31 190 PHE A O 1
ATOM 1465 N N . GLU A 1 191 ? -9.400 -2.786 9.140 1.00 91.81 191 GLU A N 1
ATOM 1466 C CA . GLU A 1 191 ? -8.716 -4.062 9.046 1.00 91.81 191 GLU A CA 1
ATOM 1467 C C . GLU A 1 191 ? -7.227 -3.868 9.317 1.00 91.81 191 GLU A C 1
ATOM 1469 O O . GLU A 1 191 ? -6.630 -2.840 8.974 1.00 91.81 191 GLU A O 1
ATOM 1474 N N . VAL A 1 192 ? -6.620 -4.852 9.977 1.00 91.00 192 VAL A N 1
ATOM 1475 C CA . VAL A 1 192 ? -5.175 -4.883 10.203 1.00 91.00 192 VAL A CA 1
ATOM 1476 C C . VAL A 1 192 ? -4.606 -6.140 9.588 1.00 91.00 192 VAL A C 1
ATOM 1478 O O . VAL A 1 192 ? -4.901 -7.244 10.030 1.00 91.00 192 VAL A O 1
ATOM 1481 N N . LEU A 1 193 ? -3.728 -5.971 8.610 1.00 89.38 193 LEU A N 1
ATOM 1482 C CA . LEU A 1 193 ? -2.962 -7.072 8.058 1.00 89.38 193 LEU A CA 1
ATOM 1483 C C . LEU A 1 193 ? -1.651 -7.206 8.829 1.00 89.38 193 LEU A C 1
ATOM 1485 O O . LEU A 1 193 ? -0.803 -6.314 8.782 1.00 89.38 193 LEU A O 1
ATOM 1489 N N . ALA A 1 194 ? -1.480 -8.316 9.533 1.00 89.75 194 ALA A N 1
ATOM 1490 C CA . ALA A 1 194 ? -0.196 -8.737 10.064 1.00 89.75 194 ALA A CA 1
ATOM 1491 C C . ALA A 1 194 ? 0.499 -9.614 9.028 1.00 89.75 194 ALA A C 1
ATOM 1493 O O . ALA A 1 194 ? -0.086 -10.567 8.506 1.00 89.75 194 ALA A O 1
ATOM 1494 N N . VAL A 1 195 ? 1.751 -9.287 8.735 1.00 84.75 195 VAL A N 1
ATOM 1495 C CA . VAL A 1 195 ? 2.550 -10.027 7.772 1.00 84.75 195 VAL A CA 1
ATOM 1496 C C . VAL A 1 195 ? 3.878 -10.403 8.391 1.00 84.75 195 VAL A C 1
ATOM 1498 O O . VAL A 1 195 ? 4.641 -9.530 8.816 1.00 84.75 195 VAL A O 1
ATOM 1501 N N . ASP A 1 196 ? 4.157 -11.702 8.424 1.00 85.06 196 ASP A N 1
ATOM 1502 C CA . ASP A 1 196 ? 5.447 -12.208 8.869 1.00 85.06 196 ASP A CA 1
ATOM 1503 C C . ASP A 1 196 ? 6.593 -11.633 8.012 1.00 85.06 196 ASP A C 1
ATOM 1505 O O . ASP A 1 196 ? 6.432 -11.362 6.820 1.00 85.06 196 ASP A O 1
ATOM 1509 N N . ARG A 1 197 ? 7.785 -11.468 8.602 1.00 72.81 197 ARG A N 1
ATOM 1510 C CA . ARG A 1 197 ? 8.981 -10.978 7.893 1.00 72.81 197 ARG A CA 1
ATOM 1511 C C . ARG A 1 197 ? 9.292 -11.790 6.653 1.00 72.81 197 ARG A C 1
ATOM 1513 O O . ARG A 1 197 ? 9.750 -11.255 5.649 1.00 72.81 197 ARG A O 1
ATOM 1520 N N . HIS A 1 198 ? 9.087 -13.089 6.725 1.00 71.06 198 HIS A N 1
ATOM 1521 C CA . HIS A 1 198 ? 9.407 -13.949 5.606 1.00 71.06 198 HIS A CA 1
ATOM 1522 C C . HIS A 1 198 ? 8.217 -14.111 4.660 1.00 71.06 198 HIS A C 1
ATOM 1524 O O . HIS A 1 198 ? 8.337 -14.855 3.696 1.00 71.06 198 HIS A O 1
ATOM 1530 N N . PHE A 1 199 ? 7.104 -13.399 4.915 1.00 63.56 199 PHE A N 1
ATOM 1531 C CA . PHE A 1 199 ? 5.825 -13.511 4.207 1.00 63.56 199 PHE A CA 1
ATOM 1532 C C . PHE A 1 199 ? 5.364 -14.960 4.046 1.00 63.56 199 PHE A C 1
ATOM 1534 O O . PHE A 1 199 ? 4.576 -15.288 3.164 1.00 63.56 199 PHE A O 1
ATOM 1541 N N . LEU A 1 200 ? 5.830 -15.824 4.949 1.00 65.38 200 LEU A N 1
ATOM 1542 C CA . LEU A 1 200 ? 5.370 -17.196 5.038 1.00 65.38 200 LEU A CA 1
ATOM 1543 C C . LEU A 1 200 ? 3.912 -17.206 5.473 1.00 65.38 200 LEU A C 1
ATOM 1545 O O . LEU A 1 200 ? 3.162 -18.071 5.053 1.00 65.38 200 LEU A O 1
ATOM 1549 N N . ALA A 1 201 ? 3.518 -16.219 6.274 1.00 83.25 201 ALA A N 1
ATOM 1550 C CA . ALA A 1 201 ? 2.226 -16.164 6.913 1.00 83.25 201 ALA A CA 1
ATOM 1551 C C . ALA A 1 201 ? 1.664 -14.736 6.909 1.00 83.25 201 ALA A C 1
ATOM 1553 O O . ALA A 1 201 ? 2.344 -13.766 7.261 1.00 83.25 201 ALA A O 1
ATOM 1554 N N . ILE A 1 202 ? 0.397 -14.631 6.527 1.00 85.25 202 ILE A N 1
ATOM 1555 C CA . ILE A 1 202 ? -0.400 -13.409 6.514 1.00 85.25 202 ILE A CA 1
ATOM 1556 C C . ILE A 1 202 ? -1.641 -13.656 7.369 1.00 85.25 202 ILE A C 1
ATOM 1558 O O . ILE A 1 202 ? -2.273 -14.705 7.258 1.00 85.25 202 ILE A O 1
ATOM 1562 N N . GLN A 1 203 ? -2.008 -12.699 8.215 1.00 90.56 203 GLN A N 1
ATOM 1563 C CA . GLN A 1 203 ? -3.212 -12.780 9.038 1.00 90.56 203 GLN A CA 1
ATOM 1564 C C . GLN A 1 203 ? -3.943 -11.437 9.017 1.00 90.56 203 GLN A C 1
ATOM 1566 O O . GLN A 1 203 ? -3.323 -10.398 9.228 1.00 90.56 203 GLN A O 1
ATOM 1571 N N . ASN A 1 204 ? -5.252 -11.443 8.767 1.00 91.25 204 ASN A N 1
ATOM 1572 C CA . ASN A 1 204 ? -6.088 -10.239 8.803 1.00 91.25 204 ASN A CA 1
ATOM 1573 C C . ASN A 1 204 ? -6.860 -10.183 10.130 1.00 91.25 204 ASN A C 1
ATOM 1575 O O . ASN A 1 204 ? -7.451 -11.180 10.527 1.00 91.25 204 ASN A O 1
ATOM 1579 N N . TYR A 1 205 ? -6.858 -9.042 10.810 1.00 92.12 205 TYR A N 1
ATOM 1580 C CA . TYR A 1 205 ? -7.802 -8.702 11.868 1.00 92.12 205 TYR A CA 1
ATOM 1581 C C . TYR A 1 205 ? -8.911 -7.814 11.315 1.00 92.12 205 TYR A C 1
ATOM 1583 O O . TYR A 1 205 ? -8.622 -6.725 10.820 1.00 92.12 205 TYR A O 1
ATOM 1591 N N . CYS A 1 206 ? -10.166 -8.214 11.504 1.00 91.75 206 CYS A N 1
ATOM 1592 C CA . CYS A 1 206 ? -11.317 -7.400 11.133 1.00 91.75 206 CYS A CA 1
ATOM 1593 C C . CYS A 1 206 ? -11.945 -6.778 12.384 1.00 91.75 206 CYS A C 1
ATOM 1595 O O . CYS A 1 206 ? -12.343 -7.486 13.312 1.00 91.75 206 CYS A O 1
ATOM 1597 N N . SER A 1 207 ? -12.088 -5.449 12.412 1.00 93.62 207 SER A N 1
ATOM 1598 C CA . SER A 1 207 ? -12.714 -4.760 13.547 1.00 93.62 207 SER A CA 1
ATOM 1599 C C . SER A 1 207 ? -14.177 -5.152 13.755 1.00 93.62 207 SER A C 1
ATOM 1601 O O . SER A 1 207 ? -14.689 -5.006 14.859 1.00 93.62 207 SER A O 1
ATOM 1603 N N . GLU A 1 208 ? -14.862 -5.612 12.702 1.00 91.56 208 GLU A N 1
ATOM 1604 C CA . GLU A 1 208 ? -16.272 -6.002 12.788 1.00 91.56 208 GLU A CA 1
ATOM 1605 C C . GLU A 1 208 ? -16.471 -7.344 13.487 1.00 91.56 208 GLU A C 1
ATOM 1607 O O . GLU A 1 208 ? -17.419 -7.497 14.255 1.00 91.56 208 GLU A O 1
ATOM 1612 N N . THR A 1 209 ? -15.582 -8.305 13.235 1.00 92.19 209 THR A N 1
ATOM 1613 C CA . THR A 1 209 ? -15.608 -9.611 13.905 1.00 92.19 209 THR A CA 1
ATOM 1614 C C . THR A 1 209 ? -14.868 -9.581 15.239 1.00 92.19 209 THR A C 1
ATOM 1616 O O . THR A 1 209 ? -15.082 -10.455 16.075 1.00 92.19 209 THR A O 1
ATOM 1619 N N . GLY A 1 210 ? -13.995 -8.588 15.446 1.00 93.56 210 GLY A N 1
ATOM 1620 C CA . GLY A 1 210 ? -13.174 -8.461 16.648 1.00 93.56 210 GLY A CA 1
ATOM 1621 C C . GLY A 1 210 ? -12.115 -9.559 16.775 1.00 93.56 210 GLY A C 1
ATOM 1622 O O . GLY A 1 210 ? -11.620 -9.811 17.874 1.00 93.56 210 GLY A O 1
ATOM 1623 N N . ALA A 1 211 ? -11.784 -10.240 15.675 1.00 93.38 211 ALA A N 1
ATOM 1624 C CA . ALA A 1 211 ? -10.920 -11.410 15.680 1.00 93.38 211 ALA A CA 1
ATOM 1625 C C . ALA A 1 211 ? -9.931 -11.400 14.512 1.00 93.38 211 ALA A C 1
ATOM 1627 O O . ALA A 1 211 ? -10.196 -10.864 13.433 1.00 93.38 211 ALA A O 1
ATOM 1628 N N . TRP A 1 212 ? -8.790 -12.052 14.734 1.00 92.50 212 TRP A N 1
ATOM 1629 C CA . TRP A 1 212 ? -7.899 -12.438 13.650 1.00 92.50 212 TRP A CA 1
ATOM 1630 C C . TRP A 1 212 ? -8.516 -13.595 12.865 1.00 92.50 212 TRP A C 1
ATOM 1632 O O . TRP A 1 212 ? -8.989 -14.570 13.448 1.00 92.50 212 TRP A O 1
ATOM 1642 N N . GLY A 1 213 ? -8.481 -13.493 11.544 1.00 90.38 213 GLY A N 1
ATOM 1643 C CA . GLY A 1 213 ? -8.823 -14.562 10.623 1.00 90.38 213 GLY A CA 1
ATOM 1644 C C . GLY A 1 213 ? -7.770 -15.670 10.592 1.00 90.38 213 GLY A C 1
ATOM 1645 O O . GLY A 1 213 ? -6.814 -15.700 11.375 1.00 90.38 213 GLY A O 1
ATOM 1646 N N . LEU A 1 214 ? -7.953 -16.598 9.655 1.00 89.19 214 LEU A N 1
ATOM 1647 C CA . LEU A 1 214 ? -7.016 -17.694 9.429 1.00 89.19 214 LEU A CA 1
ATOM 1648 C C . LEU A 1 214 ? -5.651 -17.170 8.967 1.00 89.19 214 LEU A C 1
ATOM 1650 O O . LEU A 1 214 ? -5.545 -16.113 8.345 1.00 89.19 214 LEU A O 1
ATOM 1654 N N . VAL A 1 215 ? -4.602 -17.926 9.286 1.00 88.81 215 VAL A N 1
ATOM 1655 C CA . VAL A 1 215 ? -3.253 -17.643 8.796 1.00 88.81 215 VAL A CA 1
ATOM 1656 C C . VAL A 1 215 ? -3.127 -18.188 7.378 1.00 88.81 215 VAL A C 1
ATOM 1658 O O . VAL A 1 215 ? -3.190 -19.398 7.151 1.00 88.81 215 VAL A O 1
ATOM 1661 N N . PHE A 1 216 ? -2.929 -17.291 6.424 1.00 83.25 216 PHE A N 1
ATOM 1662 C CA . PHE A 1 216 ? -2.754 -17.613 5.018 1.00 83.25 216 PHE A CA 1
ATOM 1663 C C . PHE A 1 216 ? -1.272 -17.717 4.685 1.00 83.25 216 PHE A C 1
ATOM 1665 O O . PHE A 1 216 ? -0.494 -16.825 5.011 1.00 83.25 216 PHE A O 1
ATOM 1672 N N . HIS A 1 217 ? -0.901 -18.799 4.008 1.00 84.06 217 HIS A N 1
ATOM 1673 C CA . HIS A 1 217 ? 0.438 -18.992 3.469 1.00 84.06 217 HIS A CA 1
ATOM 1674 C C . HIS A 1 217 ? 0.325 -18.867 1.950 1.00 84.06 217 HIS A C 1
ATOM 1676 O O . HIS A 1 217 ? -0.344 -19.716 1.350 1.00 84.06 217 HIS A O 1
ATOM 1682 N N . PRO A 1 218 ? 0.889 -17.816 1.324 1.00 75.56 218 PRO A N 1
ATOM 1683 C CA . PRO A 1 218 ? 0.889 -17.691 -0.127 1.00 75.56 218 PRO A CA 1
ATOM 1684 C C . PRO A 1 218 ? 1.539 -18.940 -0.731 1.00 75.56 218 PRO A C 1
ATOM 1686 O O . PRO A 1 218 ? 2.733 -19.173 -0.543 1.00 75.56 218 PRO A O 1
ATOM 1689 N N . LYS A 1 219 ? 0.741 -19.782 -1.393 1.00 71.75 219 LYS A N 1
ATOM 1690 C CA . LYS A 1 219 ? 1.253 -20.959 -2.094 1.00 71.75 219 LYS A CA 1
ATOM 1691 C C . LYS A 1 219 ? 1.728 -20.528 -3.471 1.00 71.75 219 LYS A C 1
ATOM 1693 O O . LYS A 1 219 ? 1.025 -19.809 -4.173 1.00 71.75 219 LYS A O 1
ATOM 1698 N N . THR A 1 220 ? 2.915 -20.978 -3.831 1.00 69.81 220 THR A N 1
ATOM 1699 C CA . THR A 1 220 ? 3.383 -21.042 -5.212 1.00 69.81 220 THR A CA 1
ATOM 1700 C C . THR A 1 220 ? 3.143 -22.459 -5.707 1.00 69.81 220 THR A C 1
ATOM 1702 O O . THR A 1 220 ? 3.266 -23.417 -4.937 1.00 69.81 220 THR A O 1
ATOM 1705 N N . ASP A 1 221 ? 2.799 -22.596 -6.980 1.00 70.75 221 ASP A N 1
ATOM 1706 C CA . ASP A 1 221 ? 2.559 -23.911 -7.576 1.00 70.75 221 ASP A CA 1
ATOM 1707 C C . ASP A 1 221 ? 3.867 -24.728 -7.703 1.00 70.75 221 ASP A C 1
ATOM 1709 O O . ASP A 1 221 ? 3.847 -25.953 -7.623 1.00 70.75 221 ASP A O 1
ATOM 1713 N N . ASP A 1 222 ? 5.023 -24.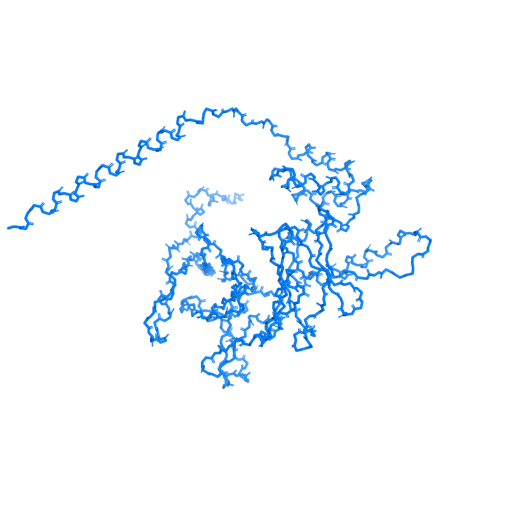052 -7.738 1.00 68.56 222 ASP A N 1
ATOM 1714 C CA . ASP A 1 222 ? 6.324 -24.630 -8.113 1.00 68.56 222 ASP A CA 1
ATOM 1715 C C . ASP A 1 222 ? 7.293 -24.930 -6.953 1.00 68.56 222 ASP A C 1
ATOM 1717 O O . ASP A 1 222 ? 8.513 -24.899 -7.120 1.00 68.56 222 ASP A O 1
ATOM 1721 N N . HIS A 1 223 ? 6.799 -25.195 -5.741 1.00 71.81 223 HIS A N 1
ATOM 1722 C CA . HIS A 1 223 ? 7.629 -25.399 -4.534 1.00 71.81 223 HIS A CA 1
ATOM 1723 C C . HIS A 1 223 ? 8.565 -24.222 -4.160 1.00 71.81 223 HIS A C 1
ATOM 1725 O O . HIS A 1 223 ? 9.237 -24.281 -3.129 1.00 71.81 223 HIS A O 1
ATOM 1731 N N . GLY A 1 224 ? 8.634 -23.152 -4.958 1.00 74.75 224 GLY A N 1
ATOM 1732 C CA . GLY A 1 224 ? 9.495 -21.997 -4.722 1.00 74.75 224 GLY A CA 1
ATOM 1733 C C . GLY A 1 224 ? 9.001 -21.117 -3.580 1.00 74.75 224 GLY A C 1
ATOM 1734 O O . GLY A 1 224 ? 7.812 -21.042 -3.286 1.00 74.75 224 GLY A O 1
ATOM 1735 N N . LEU A 1 225 ? 9.910 -20.400 -2.929 1.00 79.25 225 LEU A N 1
ATOM 1736 C CA . LEU A 1 225 ? 9.546 -19.484 -1.851 1.00 79.25 225 LEU A CA 1
ATOM 1737 C C . LEU A 1 225 ? 9.448 -18.060 -2.394 1.00 79.25 225 LEU A C 1
ATOM 1739 O O . LEU A 1 225 ? 10.402 -17.522 -2.964 1.00 79.25 225 LEU A O 1
ATOM 1743 N N . ILE A 1 226 ? 8.303 -17.419 -2.163 1.00 78.88 226 ILE A N 1
ATOM 1744 C CA . ILE A 1 226 ? 8.163 -15.979 -2.373 1.00 78.88 226 ILE A CA 1
ATOM 1745 C C . ILE A 1 226 ? 8.899 -15.282 -1.240 1.00 78.88 226 ILE A C 1
ATOM 1747 O O . ILE A 1 226 ? 8.635 -15.509 -0.060 1.00 78.88 226 ILE A O 1
ATOM 1751 N N . ARG A 1 227 ? 9.819 -14.396 -1.606 1.00 78.25 227 ARG A N 1
ATOM 1752 C CA . ARG A 1 227 ? 10.505 -13.526 -0.659 1.00 78.25 227 ARG A CA 1
ATOM 1753 C C . ARG A 1 227 ? 10.236 -12.087 -1.025 1.00 78.25 227 ARG A C 1
ATOM 1755 O O . ARG A 1 227 ? 10.402 -11.697 -2.180 1.00 78.25 227 ARG A O 1
ATOM 1762 N N . LEU A 1 228 ? 9.889 -11.276 -0.036 1.00 72.25 228 LEU A N 1
ATOM 1763 C CA . LEU A 1 228 ? 9.886 -9.843 -0.266 1.00 72.25 228 LEU A CA 1
ATOM 1764 C C . LEU A 1 228 ? 11.303 -9.272 -0.343 1.00 72.25 228 LEU A C 1
ATOM 1766 O O . LEU A 1 228 ? 12.214 -9.826 0.285 1.00 72.25 228 LEU A O 1
ATOM 1770 N N . PRO A 1 229 ? 11.480 -8.157 -1.086 1.00 61.06 229 PRO A N 1
ATOM 1771 C CA . PRO A 1 229 ? 12.703 -7.377 -1.120 1.00 61.06 229 PRO A CA 1
ATOM 1772 C C . PRO A 1 229 ? 13.150 -7.169 0.316 1.00 61.06 229 PRO A C 1
ATOM 1774 O O . PRO A 1 229 ? 12.380 -6.683 1.150 1.00 61.06 229 PRO A O 1
ATOM 1777 N N . GLY A 1 230 ? 14.350 -7.677 0.598 1.00 56.38 230 GLY A N 1
ATOM 1778 C CA . GLY A 1 230 ? 14.753 -8.095 1.930 1.00 56.38 230 GLY A CA 1
ATOM 1779 C C . GLY A 1 230 ? 14.404 -7.079 3.008 1.00 56.38 230 GLY A C 1
ATOM 1780 O O . GLY A 1 230 ? 14.767 -5.915 2.924 1.00 56.38 230 GLY A O 1
ATOM 1781 N N . LEU A 1 231 ? 13.781 -7.549 4.084 1.00 51.28 231 LEU A N 1
ATOM 1782 C CA . LEU A 1 231 ? 13.686 -6.813 5.348 1.00 51.28 231 LEU A CA 1
ATOM 1783 C C . LEU A 1 231 ? 15.043 -6.516 6.000 1.00 51.28 231 LEU A C 1
ATOM 1785 O O . LEU A 1 231 ? 15.084 -5.784 6.985 1.00 51.28 231 LEU A O 1
ATOM 1789 N N . LEU A 1 232 ? 16.118 -7.117 5.480 1.00 52.22 232 LEU A N 1
ATOM 1790 C CA . LEU A 1 232 ? 17.501 -6.780 5.810 1.00 52.22 232 LEU A CA 1
ATOM 1791 C C . LEU A 1 232 ? 18.037 -5.614 4.970 1.00 52.22 232 LEU A C 1
ATOM 1793 O O . LEU A 1 232 ? 19.042 -5.031 5.354 1.00 52.22 232 LEU A O 1
ATOM 1797 N N . SER A 1 233 ? 17.391 -5.270 3.849 1.00 56.75 233 SER A N 1
ATOM 1798 C CA . SER A 1 233 ? 17.689 -4.018 3.161 1.00 56.75 233 SER A CA 1
ATOM 1799 C C . SER A 1 233 ? 17.095 -2.876 3.976 1.00 56.75 233 SER A C 1
ATOM 1801 O O . SER A 1 233 ? 15.935 -2.919 4.397 1.00 56.75 233 SER A O 1
ATOM 1803 N N . GLU A 1 234 ? 17.905 -1.845 4.190 1.00 55.78 234 GLU A N 1
ATOM 1804 C CA . GLU A 1 234 ? 17.540 -0.629 4.914 1.00 55.78 234 GLU A CA 1
ATOM 1805 C C . GLU A 1 234 ? 16.320 0.088 4.299 1.00 55.78 234 GLU A C 1
ATOM 1807 O O . GLU A 1 234 ? 15.657 0.878 4.976 1.00 55.78 234 GLU A O 1
ATOM 1812 N N . TYR A 1 235 ? 15.966 -0.228 3.046 1.00 55.66 235 TYR A N 1
ATOM 1813 C CA . TYR A 1 235 ? 14.922 0.459 2.284 1.00 55.66 235 TYR A CA 1
ATOM 1814 C C . TYR A 1 235 ? 13.975 -0.529 1.579 1.00 55.66 235 TYR A C 1
ATOM 1816 O O . TYR A 1 235 ? 14.048 -0.720 0.367 1.00 55.66 235 TYR A O 1
ATOM 1824 N N . PRO A 1 236 ? 13.050 -1.185 2.298 1.00 68.62 236 PRO A N 1
ATOM 1825 C CA . PRO A 1 236 ? 12.055 -2.042 1.658 1.00 68.62 236 PRO A CA 1
ATOM 1826 C C . PRO A 1 236 ? 11.230 -1.240 0.642 1.00 68.62 236 PRO A C 1
ATOM 1828 O O . PRO A 1 236 ? 10.791 -0.127 0.941 1.00 68.62 236 PRO A O 1
ATOM 1831 N N . ALA A 1 237 ? 10.962 -1.826 -0.528 1.00 75.00 237 ALA A N 1
ATOM 1832 C CA . ALA A 1 237 ? 9.971 -1.273 -1.443 1.00 75.00 237 ALA A CA 1
ATOM 1833 C C . ALA A 1 237 ? 8.640 -1.109 -0.693 1.00 75.00 237 ALA A C 1
ATOM 1835 O O . ALA A 1 237 ? 8.169 -2.045 -0.034 1.00 75.00 237 ALA A O 1
ATOM 1836 N N . ALA A 1 238 ? 8.067 0.093 -0.743 1.00 81.38 238 ALA A N 1
ATOM 1837 C CA . ALA A 1 238 ? 6.805 0.363 -0.075 1.00 81.38 238 ALA A CA 1
ATOM 1838 C C . ALA A 1 238 ? 5.690 -0.475 -0.728 1.00 81.38 238 ALA A C 1
ATOM 1840 O O . ALA A 1 238 ? 5.628 -0.536 -1.960 1.00 81.38 238 ALA A O 1
ATOM 1841 N N . PRO A 1 239 ? 4.814 -1.117 0.063 1.00 87.25 239 PRO A N 1
ATOM 1842 C CA . PRO A 1 239 ? 3.606 -1.700 -0.490 1.00 87.25 239 PRO A CA 1
ATOM 1843 C C . PRO A 1 239 ? 2.720 -0.629 -1.101 1.00 87.25 239 PRO A C 1
ATOM 1845 O O . PRO A 1 239 ? 2.677 0.508 -0.627 1.00 87.25 239 PRO A O 1
ATOM 1848 N N . LEU A 1 240 ? 1.939 -1.046 -2.084 1.00 90.12 240 LEU A N 1
ATOM 1849 C CA . LEU A 1 240 ? 0.859 -0.259 -2.649 1.00 90.12 240 LEU A CA 1
ATOM 1850 C C . LEU A 1 240 ? -0.475 -0.840 -2.183 1.00 90.12 240 LEU A C 1
ATOM 1852 O O . LEU A 1 240 ? -0.730 -2.016 -2.404 1.00 90.12 240 LEU A O 1
ATOM 1856 N N . VAL A 1 241 ? -1.332 -0.031 -1.567 1.00 88.00 241 VAL A N 1
ATOM 1857 C CA . VAL A 1 241 ? -2.715 -0.430 -1.269 1.00 88.00 241 VAL A CA 1
ATOM 1858 C C . VAL A 1 241 ? -3.614 0.146 -2.354 1.00 88.00 241 VAL A C 1
ATOM 1860 O O . VAL A 1 241 ? -3.688 1.366 -2.498 1.00 88.00 241 VAL A O 1
ATOM 1863 N N . CYS A 1 242 ? -4.277 -0.711 -3.126 1.00 89.31 242 CYS A N 1
ATOM 1864 C CA . CYS A 1 242 ? -5.217 -0.291 -4.162 1.00 89.31 242 CYS A CA 1
ATOM 1865 C C . CYS A 1 242 ? -6.291 -1.349 -4.408 1.00 89.31 242 CYS A C 1
ATOM 1867 O O . CYS A 1 242 ? -6.028 -2.541 -4.299 1.00 89.31 242 CYS A O 1
ATOM 1869 N N . GLN A 1 243 ? -7.512 -0.902 -4.719 1.00 88.00 243 GLN A N 1
ATOM 1870 C CA . GLN A 1 243 ? -8.658 -1.778 -5.016 1.00 88.00 243 GLN A CA 1
ATOM 1871 C C . GLN A 1 243 ? -8.922 -2.853 -3.943 1.00 88.00 243 GLN A C 1
ATOM 1873 O O . GLN A 1 243 ? -9.281 -3.982 -4.259 1.00 88.00 243 GLN A O 1
ATOM 1878 N N . GLY A 1 244 ? -8.725 -2.517 -2.663 1.00 86.94 244 GLY A N 1
ATOM 1879 C CA . GLY A 1 244 ? -8.928 -3.464 -1.559 1.00 86.94 244 GLY A CA 1
ATOM 1880 C C . GLY A 1 244 ? -7.866 -4.565 -1.467 1.00 86.94 244 GLY A C 1
ATOM 1881 O O . GLY A 1 244 ? -8.045 -5.512 -0.707 1.00 86.94 244 GLY A O 1
ATOM 1882 N N . ALA A 1 245 ? -6.758 -4.442 -2.200 1.00 90.06 245 ALA A N 1
ATOM 1883 C CA . ALA A 1 245 ? -5.624 -5.348 -2.136 1.00 90.06 245 ALA A CA 1
ATOM 1884 C C . ALA A 1 245 ? -4.334 -4.604 -1.772 1.00 90.06 245 ALA A C 1
ATOM 1886 O O . ALA A 1 245 ? -4.158 -3.417 -2.062 1.00 90.06 245 ALA A O 1
ATOM 1887 N N . ILE A 1 246 ? -3.409 -5.315 -1.132 1.00 89.56 246 ILE A N 1
ATOM 1888 C CA . ILE A 1 246 ? -2.045 -4.838 -0.912 1.00 89.56 246 ILE A CA 1
ATOM 1889 C C . ILE A 1 246 ? -1.126 -5.517 -1.917 1.00 89.56 246 ILE A C 1
ATOM 1891 O O . ILE A 1 246 ? -1.124 -6.738 -2.041 1.00 89.56 246 ILE A O 1
ATOM 1895 N N . HIS A 1 247 ? -0.345 -4.716 -2.625 1.00 91.62 247 HIS A N 1
ATOM 1896 C CA . HIS A 1 247 ? 0.579 -5.135 -3.659 1.00 91.62 247 HIS A CA 1
ATOM 1897 C C . HIS A 1 247 ? 2.017 -4.926 -3.192 1.00 91.62 247 HIS A C 1
ATOM 1899 O O . HIS A 1 247 ? 2.377 -3.849 -2.708 1.00 91.62 247 HIS A O 1
ATOM 1905 N N . TRP A 1 248 ? 2.859 -5.932 -3.398 1.00 90.81 248 TRP A N 1
ATOM 1906 C CA . TRP A 1 248 ? 4.291 -5.871 -3.127 1.00 90.81 248 TRP A CA 1
ATOM 1907 C C . TRP A 1 248 ? 5.084 -6.330 -4.333 1.00 90.81 248 TRP A C 1
ATOM 1909 O O . TRP A 1 248 ? 4.710 -7.294 -4.991 1.00 90.81 248 TRP A O 1
ATOM 1919 N N . LEU A 1 249 ? 6.221 -5.684 -4.573 1.00 91.44 249 LEU A N 1
ATOM 1920 C CA . LEU A 1 249 ? 7.263 -6.266 -5.408 1.00 91.44 249 LEU A CA 1
ATOM 1921 C C . LEU A 1 249 ? 7.898 -7.418 -4.636 1.00 91.44 249 LEU A C 1
ATOM 1923 O O . LEU A 1 249 ? 8.185 -7.255 -3.454 1.00 91.44 249 LEU A O 1
ATOM 1927 N N . CYS A 1 250 ? 8.129 -8.547 -5.295 1.00 89.19 250 CYS A N 1
ATOM 1928 C CA . CYS A 1 250 ? 8.644 -9.773 -4.698 1.00 89.19 250 CYS A CA 1
ATOM 1929 C C . CYS A 1 250 ? 9.738 -10.392 -5.575 1.00 89.19 250 CYS A C 1
ATOM 1931 O O . CYS A 1 250 ? 9.697 -10.332 -6.808 1.00 89.19 250 CYS A O 1
ATOM 1933 N N . SER A 1 251 ? 10.711 -11.023 -4.920 1.00 88.19 251 SER A N 1
ATOM 1934 C CA . SER A 1 251 ? 11.648 -11.945 -5.561 1.00 88.19 251 SER A CA 1
ATOM 1935 C C . SER A 1 251 ? 11.114 -13.366 -5.444 1.00 88.19 251 SER A C 1
ATOM 1937 O O . SER A 1 251 ? 10.745 -13.802 -4.350 1.00 88.19 251 SER A O 1
ATOM 1939 N N . TYR A 1 252 ? 11.106 -14.089 -6.556 1.00 85.00 252 TYR A N 1
ATOM 1940 C CA . TYR A 1 252 ? 10.902 -15.532 -6.549 1.00 85.00 252 TYR A CA 1
ATOM 1941 C C . TYR A 1 252 ? 12.248 -16.222 -6.340 1.00 85.00 252 TYR A C 1
ATOM 1943 O O . TYR A 1 252 ? 13.208 -15.915 -7.049 1.00 85.00 252 TYR A O 1
ATOM 1951 N N . VAL A 1 253 ? 12.331 -17.113 -5.353 1.00 81.12 253 VAL A N 1
ATOM 1952 C CA . VAL A 1 253 ? 13.539 -17.894 -5.080 1.00 81.12 253 VAL A CA 1
ATOM 1953 C C . VAL A 1 253 ? 13.184 -19.365 -5.217 1.00 81.12 253 VAL A C 1
ATOM 1955 O O . VAL A 1 253 ? 12.379 -19.891 -4.444 1.00 81.12 253 VAL A O 1
ATOM 1958 N N . SER A 1 254 ? 13.782 -20.023 -6.210 1.00 80.75 254 SER A N 1
ATOM 1959 C CA . SER A 1 254 ? 13.683 -21.474 -6.339 1.00 80.75 254 SER A CA 1
ATOM 1960 C C . SER A 1 254 ? 14.338 -22.140 -5.120 1.00 80.75 254 SER A C 1
ATOM 1962 O O . SER A 1 254 ? 15.265 -21.590 -4.518 1.00 80.75 254 SER A O 1
ATOM 1964 N N . VAL A 1 255 ? 13.871 -23.329 -4.731 1.00 79.94 255 VAL A N 1
ATOM 1965 C CA . VAL A 1 255 ? 14.447 -24.058 -3.584 1.00 79.94 255 VAL A CA 1
ATOM 1966 C C . VAL A 1 255 ? 15.938 -24.343 -3.802 1.00 79.94 255 VAL A C 1
ATOM 1968 O O . VAL A 1 255 ? 16.725 -24.241 -2.862 1.00 79.94 255 VAL A O 1
ATOM 1971 N N . SER A 1 256 ? 16.343 -24.622 -5.045 1.00 78.31 256 SER A N 1
ATOM 1972 C CA . SER A 1 256 ? 17.746 -24.823 -5.423 1.00 78.31 256 SER A CA 1
ATOM 1973 C C . SER A 1 256 ? 18.599 -23.567 -5.243 1.00 78.31 256 SER A C 1
ATOM 1975 O O . SER A 1 256 ? 19.755 -23.672 -4.840 1.00 78.31 256 SER A O 1
ATOM 1977 N N . ASP A 1 257 ? 18.028 -22.380 -5.456 1.00 76.88 257 ASP A N 1
ATOM 1978 C CA . ASP A 1 257 ? 18.746 -21.105 -5.335 1.00 76.88 257 ASP A CA 1
ATOM 1979 C C . ASP A 1 257 ? 18.766 -20.555 -3.905 1.00 76.88 257 ASP A C 1
ATOM 1981 O O . ASP A 1 257 ? 19.330 -19.490 -3.653 1.00 76.88 257 ASP A O 1
ATOM 1985 N N . TYR A 1 258 ? 18.172 -21.261 -2.939 1.00 73.31 258 TYR A N 1
ATOM 1986 C CA . TYR A 1 258 ? 18.060 -20.772 -1.565 1.00 73.31 258 TYR A CA 1
ATOM 1987 C C . TYR A 1 258 ? 19.424 -20.511 -0.908 1.00 73.31 258 TYR A C 1
ATOM 1989 O O . TYR A 1 258 ? 19.568 -19.568 -0.122 1.00 73.31 258 TYR A O 1
ATOM 1997 N N . TYR A 1 259 ? 20.416 -21.339 -1.241 1.00 78.56 259 TYR A N 1
ATOM 1998 C CA . TYR A 1 259 ? 21.786 -21.244 -0.731 1.00 78.56 259 TYR A CA 1
ATOM 1999 C C . TYR A 1 259 ? 22.700 -20.386 -1.606 1.00 78.56 259 TYR A C 1
ATOM 2001 O O . TYR A 1 259 ? 23.791 -20.012 -1.174 1.00 78.56 259 TYR A O 1
ATOM 2009 N N . SER A 1 260 ? 22.257 -20.037 -2.810 1.00 76.38 260 SER A N 1
ATOM 2010 C CA . SER A 1 260 ? 23.003 -19.162 -3.697 1.00 76.38 260 SER A CA 1
ATOM 2011 C C . SER A 1 260 ? 22.934 -17.741 -3.145 1.00 76.38 260 SER A C 1
ATOM 2013 O O . SER A 1 260 ? 21.873 -17.119 -3.099 1.00 76.38 260 SER A O 1
ATOM 2015 N N . LEU A 1 261 ? 24.086 -17.177 -2.779 1.00 73.12 261 LEU A N 1
ATOM 2016 C CA . LEU A 1 261 ? 24.243 -15.745 -2.473 1.00 73.12 261 LEU A CA 1
ATOM 2017 C C . LEU A 1 261 ? 24.044 -14.849 -3.716 1.00 73.12 261 LEU A C 1
ATOM 2019 O O . LEU A 1 261 ? 24.463 -13.697 -3.721 1.00 73.12 261 LEU A O 1
ATOM 2023 N N . GLY A 1 262 ? 23.433 -15.383 -4.777 1.00 76.56 262 GLY A N 1
ATOM 2024 C CA . GLY A 1 262 ? 23.192 -14.684 -6.023 1.00 76.56 262 GLY A CA 1
ATOM 2025 C C . GLY A 1 262 ? 22.290 -13.471 -5.834 1.00 76.56 262 GLY A C 1
ATOM 2026 O O . GLY A 1 262 ? 21.482 -13.382 -4.902 1.00 76.56 262 GLY A O 1
ATOM 2027 N N . GLU A 1 263 ? 22.437 -12.531 -6.761 1.00 79.31 263 GLU A N 1
ATOM 2028 C CA . GLU A 1 263 ? 21.631 -11.322 -6.821 1.00 79.31 263 GLU A CA 1
ATOM 2029 C C . GLU A 1 263 ? 20.141 -11.668 -6.897 1.00 79.31 263 GLU A C 1
ATOM 2031 O O . GLU A 1 263 ? 19.657 -12.298 -7.841 1.00 79.31 263 GLU A O 1
ATOM 2036 N N . ARG A 1 264 ? 19.387 -11.243 -5.880 1.00 84.38 264 ARG A N 1
ATOM 2037 C CA . ARG A 1 264 ? 17.941 -11.467 -5.829 1.00 84.38 264 ARG A CA 1
ATOM 2038 C C . ARG A 1 264 ? 17.251 -10.457 -6.723 1.00 84.38 264 ARG A C 1
ATOM 2040 O O . ARG A 1 264 ? 17.167 -9.274 -6.386 1.00 84.38 264 ARG A O 1
ATOM 2047 N N . LYS A 1 265 ? 16.723 -10.935 -7.845 1.00 89.62 265 LYS A N 1
ATOM 2048 C CA . LYS A 1 265 ? 15.918 -10.117 -8.747 1.00 89.62 265 LYS A CA 1
ATOM 2049 C C . LYS A 1 265 ? 14.465 -10.087 -8.291 1.00 89.62 265 LYS A C 1
ATOM 2051 O O . LYS A 1 265 ? 13.883 -11.115 -7.948 1.00 89.62 265 LYS A O 1
ATOM 2056 N N . LEU A 1 266 ? 13.873 -8.900 -8.307 1.00 91.06 266 LEU A N 1
ATOM 2057 C CA . LEU A 1 266 ? 12.429 -8.748 -8.250 1.00 91.06 266 LEU A CA 1
ATOM 2058 C C . LEU A 1 266 ? 11.876 -9.181 -9.603 1.00 91.06 266 LEU A C 1
ATOM 2060 O O . LEU A 1 266 ? 12.332 -8.730 -10.655 1.00 91.06 266 LEU A O 1
ATOM 2064 N N . THR A 1 267 ? 10.942 -10.116 -9.562 1.00 92.06 267 THR A N 1
ATOM 2065 C CA . THR A 1 267 ? 10.388 -10.771 -10.754 1.00 92.06 267 THR A CA 1
ATOM 2066 C C . THR A 1 267 ? 8.870 -10.821 -10.718 1.00 92.06 267 THR A C 1
ATOM 2068 O O . THR A 1 267 ? 8.247 -11.070 -11.745 1.00 92.06 267 THR A O 1
ATOM 2071 N N . HIS A 1 268 ? 8.262 -10.549 -9.564 1.00 91.69 268 HIS A N 1
ATOM 2072 C CA . HIS A 1 268 ? 6.827 -10.683 -9.374 1.00 91.69 268 HIS A CA 1
ATOM 2073 C C . HIS A 1 268 ? 6.256 -9.509 -8.585 1.00 91.69 268 HIS A C 1
ATOM 2075 O O . HIS A 1 268 ? 6.951 -8.856 -7.805 1.00 91.69 268 HIS A O 1
ATOM 2081 N N . VAL A 1 269 ? 4.964 -9.280 -8.772 1.00 92.25 269 VAL A N 1
ATOM 2082 C CA . VAL A 1 269 ? 4.105 -8.539 -7.860 1.00 92.25 269 VAL A CA 1
ATOM 2083 C C . VAL A 1 269 ? 3.189 -9.544 -7.182 1.00 92.25 269 VAL A C 1
ATOM 2085 O O . VAL A 1 269 ? 2.535 -10.337 -7.857 1.00 92.25 269 VAL A O 1
ATOM 2088 N N . VAL A 1 270 ? 3.131 -9.512 -5.856 1.00 90.19 270 VAL A N 1
ATOM 2089 C CA . VAL A 1 270 ? 2.129 -10.253 -5.087 1.00 90.19 270 VAL A CA 1
ATOM 2090 C C . VAL A 1 270 ? 1.053 -9.277 -4.660 1.00 90.19 270 VAL A C 1
ATOM 2092 O O . VAL A 1 270 ? 1.363 -8.274 -4.026 1.00 90.19 270 VAL A O 1
ATOM 2095 N N . ALA A 1 271 ? -0.191 -9.573 -5.010 1.00 91.56 271 ALA A N 1
ATOM 2096 C CA . ALA A 1 271 ? -1.376 -8.893 -4.524 1.00 91.56 271 ALA A CA 1
ATOM 2097 C C . ALA A 1 271 ? -2.067 -9.774 -3.479 1.00 91.56 271 ALA A C 1
ATOM 2099 O O . ALA A 1 271 ? -2.257 -10.968 -3.706 1.00 91.56 271 ALA A O 1
ATOM 2100 N N . VAL A 1 272 ? -2.446 -9.199 -2.344 1.00 87.31 272 VAL A N 1
ATOM 2101 C CA . VAL A 1 272 ? -3.245 -9.867 -1.312 1.00 87.31 272 VAL A CA 1
ATOM 2102 C C . VAL A 1 272 ? -4.519 -9.073 -1.135 1.00 87.31 272 VAL A C 1
ATOM 2104 O O . VAL A 1 272 ? -4.471 -7.935 -0.670 1.00 87.31 272 VAL A O 1
ATOM 2107 N N . ASP A 1 273 ? -5.639 -9.672 -1.513 1.00 87.25 273 ASP A N 1
ATOM 2108 C CA . ASP A 1 273 ? -6.963 -9.138 -1.231 1.00 87.25 273 ASP A CA 1
ATOM 2109 C C . ASP A 1 273 ? -7.148 -9.063 0.288 1.00 87.25 273 ASP A C 1
ATOM 2111 O O . ASP A 1 273 ? -6.994 -10.065 0.991 1.00 87.25 273 ASP A O 1
ATOM 2115 N N . ILE A 1 274 ? -7.409 -7.863 0.804 1.00 82.12 274 ILE A N 1
ATOM 2116 C CA . ILE A 1 274 ? -7.420 -7.616 2.245 1.00 82.12 274 ILE A CA 1
ATOM 2117 C C . ILE A 1 274 ? -8.591 -8.381 2.870 1.00 82.12 274 ILE A C 1
ATOM 2119 O O . ILE A 1 274 ? -8.377 -9.125 3.825 1.00 82.12 274 ILE A O 1
ATOM 2123 N N . ALA A 1 275 ? -9.786 -8.294 2.284 1.00 79.81 275 ALA A N 1
ATOM 2124 C CA . ALA A 1 275 ? -11.006 -8.878 2.839 1.00 79.81 275 ALA A CA 1
ATOM 2125 C C . ALA A 1 275 ? -10.979 -10.417 2.888 1.00 79.81 275 ALA A C 1
ATOM 2127 O O . ALA A 1 275 ? -11.434 -11.032 3.852 1.00 79.81 275 ALA A O 1
ATOM 2128 N N . THR A 1 276 ? -10.458 -11.058 1.843 1.00 81.06 276 THR A N 1
ATOM 2129 C CA . THR A 1 276 ? -10.486 -12.521 1.684 1.00 81.06 276 THR A CA 1
ATOM 2130 C C . THR A 1 276 ? -9.160 -13.195 2.019 1.00 81.06 276 THR A C 1
ATOM 2132 O O . THR A 1 276 ? -9.119 -14.420 2.143 1.00 81.06 276 THR A O 1
ATOM 2135 N N . GLY A 1 277 ? -8.067 -12.435 2.116 1.00 76.69 277 GLY A N 1
ATOM 2136 C CA . GLY A 1 277 ? -6.710 -12.972 2.218 1.00 76.69 277 GLY A CA 1
ATOM 2137 C C . GLY A 1 277 ? -6.239 -13.698 0.952 1.00 76.69 277 GLY A C 1
ATOM 2138 O O . GLY A 1 277 ? -5.176 -14.324 0.971 1.00 76.69 277 GLY A O 1
ATOM 2139 N N . ARG A 1 278 ? -7.009 -13.658 -0.150 1.00 83.50 278 ARG A N 1
ATOM 2140 C CA . ARG A 1 278 ? -6.626 -14.317 -1.403 1.00 83.50 278 ARG A CA 1
ATOM 2141 C C . ARG A 1 278 ? -5.378 -13.662 -1.962 1.00 83.50 278 ARG A C 1
ATOM 2143 O O . ARG A 1 278 ? -5.301 -12.446 -2.106 1.00 83.50 278 ARG A O 1
ATOM 2150 N N . THR A 1 279 ? -4.413 -14.502 -2.297 1.00 84.06 279 THR A N 1
ATOM 2151 C CA . THR A 1 279 ? -3.147 -14.085 -2.884 1.00 84.06 279 THR A CA 1
ATOM 2152 C C . THR A 1 279 ? -3.205 -14.281 -4.392 1.00 84.06 279 THR A C 1
ATOM 2154 O O . THR A 1 279 ? -3.781 -15.249 -4.886 1.00 84.06 279 THR A O 1
ATOM 2157 N N . ARG A 1 280 ? -2.616 -13.345 -5.126 1.00 88.38 280 ARG A N 1
ATOM 2158 C CA . ARG A 1 280 ? -2.406 -13.419 -6.567 1.00 88.38 280 ARG A CA 1
ATOM 2159 C C . ARG A 1 280 ? -0.975 -13.017 -6.848 1.00 88.38 280 ARG A C 1
ATOM 2161 O O . ARG A 1 280 ? -0.502 -12.013 -6.320 1.00 88.38 280 ARG A O 1
ATOM 2168 N N . MET A 1 281 ? -0.300 -13.785 -7.685 1.00 88.06 281 MET A N 1
ATOM 2169 C CA . MET A 1 281 ? 1.045 -13.467 -8.128 1.00 88.06 281 MET A CA 1
ATOM 2170 C C . MET A 1 281 ? 1.007 -13.116 -9.609 1.00 88.06 281 MET A C 1
ATOM 2172 O O . MET A 1 281 ? 0.379 -13.808 -10.402 1.00 88.06 281 MET A O 1
ATOM 2176 N N . THR A 1 282 ? 1.677 -12.035 -9.979 1.00 91.44 282 THR A N 1
ATOM 2177 C CA . THR A 1 282 ? 1.804 -11.610 -11.370 1.00 91.44 282 THR A CA 1
ATOM 2178 C C . THR A 1 282 ? 3.271 -11.379 -11.662 1.00 91.44 282 THR A C 1
ATOM 2180 O O . THR A 1 282 ? 3.932 -10.605 -10.969 1.00 91.44 282 THR A O 1
ATOM 2183 N N . ARG A 1 283 ? 3.796 -12.028 -12.696 1.00 92.19 283 ARG A N 1
ATOM 2184 C CA . ARG A 1 283 ? 5.153 -11.779 -13.178 1.00 92.19 283 ARG A CA 1
ATOM 2185 C C . ARG A 1 283 ? 5.264 -10.350 -13.712 1.00 92.19 283 ARG A C 1
ATOM 2187 O O . ARG A 1 283 ? 4.358 -9.873 -14.391 1.00 92.19 283 ARG A O 1
ATOM 2194 N N . ILE A 1 284 ? 6.335 -9.637 -13.370 1.00 94.25 284 ILE A N 1
ATOM 2195 C CA . ILE A 1 284 ? 6.599 -8.308 -13.943 1.00 94.25 284 ILE A CA 1
ATOM 2196 C C . ILE A 1 284 ? 7.246 -8.460 -15.324 1.00 94.25 284 ILE A C 1
ATOM 2198 O O . ILE A 1 284 ? 7.880 -9.488 -15.571 1.00 94.25 284 ILE A O 1
ATOM 2202 N N . PRO A 1 285 ? 7.147 -7.452 -16.210 1.00 94.56 285 PRO A N 1
ATOM 2203 C CA . PRO A 1 285 ? 7.847 -7.484 -17.488 1.00 94.56 285 PRO A CA 1
ATOM 2204 C C . PRO A 1 285 ? 9.329 -7.774 -17.276 1.00 94.56 285 PRO A C 1
ATOM 2206 O O . PRO A 1 285 ? 9.943 -7.211 -16.365 1.00 94.56 285 PRO A O 1
ATOM 2209 N N . SER A 1 286 ? 9.929 -8.605 -18.123 1.00 92.50 286 SER A N 1
ATOM 2210 C CA . SER A 1 286 ? 11.361 -8.921 -18.040 1.00 92.50 286 SER A CA 1
ATOM 2211 C C . SER A 1 286 ? 12.245 -7.664 -18.037 1.00 92.50 286 SER A C 1
ATOM 2213 O O . SER A 1 286 ? 13.251 -7.620 -17.330 1.00 92.50 286 SER A O 1
ATOM 2215 N N . GLN A 1 287 ? 11.827 -6.589 -18.720 1.00 92.25 287 GLN A N 1
ATOM 2216 C CA . GLN A 1 287 ? 12.527 -5.299 -18.700 1.00 92.25 287 GLN A CA 1
ATOM 2217 C C . GLN A 1 287 ? 12.426 -4.581 -17.345 1.00 92.25 287 GLN A C 1
ATOM 2219 O O . GLN A 1 287 ? 13.222 -3.693 -17.065 1.00 92.25 287 GLN A O 1
ATOM 2224 N N . CYS A 1 288 ? 11.450 -4.916 -16.508 1.00 92.50 288 CYS A N 1
ATOM 2225 C CA . CYS A 1 288 ? 11.304 -4.410 -15.145 1.00 92.50 288 CYS A CA 1
ATOM 2226 C C . CYS A 1 288 ? 12.001 -5.285 -14.101 1.00 92.50 288 CYS A C 1
ATOM 2228 O O . CYS A 1 288 ? 12.044 -4.892 -12.937 1.00 92.50 288 CYS A O 1
ATOM 2230 N N . SER A 1 289 ? 12.556 -6.436 -14.489 1.00 91.56 289 SER A N 1
ATOM 2231 C CA . SER A 1 289 ? 13.303 -7.276 -13.560 1.00 91.56 289 SER A CA 1
ATOM 2232 C C . SER A 1 289 ? 14.626 -6.624 -13.179 1.00 91.56 289 SER A C 1
ATOM 2234 O O . SER A 1 289 ? 15.413 -6.227 -14.037 1.00 91.56 289 SER A O 1
ATOM 2236 N N . MET A 1 290 ? 14.864 -6.500 -11.876 1.00 89.81 290 MET A N 1
ATOM 2237 C CA . MET A 1 290 ? 16.049 -5.833 -11.344 1.00 89.81 290 MET A CA 1
ATOM 2238 C C . MET A 1 290 ? 16.381 -6.296 -9.935 1.00 89.81 290 MET A C 1
ATOM 2240 O O . MET A 1 290 ? 15.536 -6.868 -9.242 1.00 89.81 290 MET A O 1
ATOM 2244 N N . CYS A 1 291 ? 17.614 -6.048 -9.514 1.00 87.38 291 CYS A N 1
ATOM 2245 C CA . CYS A 1 291 ? 18.106 -6.461 -8.212 1.00 87.38 291 CYS A CA 1
ATOM 2246 C C . CYS A 1 291 ? 17.374 -5.711 -7.094 1.00 87.38 291 CYS A C 1
ATOM 2248 O O . CYS A 1 291 ? 17.078 -4.519 -7.197 1.00 87.38 291 CYS A O 1
ATOM 2250 N N . SER A 1 292 ? 17.067 -6.411 -5.997 1.00 82.50 292 SER A N 1
ATOM 2251 C CA . SER A 1 292 ? 16.354 -5.808 -4.864 1.00 82.50 292 SER A CA 1
ATOM 2252 C C . SER A 1 292 ? 17.098 -4.611 -4.268 1.00 82.50 292 SER A C 1
ATOM 2254 O O . SER A 1 292 ? 16.470 -3.705 -3.725 1.00 82.50 292 SER A O 1
ATOM 2256 N N . GLU A 1 293 ? 18.430 -4.611 -4.372 1.00 81.19 293 GLU A N 1
ATOM 2257 C CA . GLU A 1 293 ? 19.284 -3.524 -3.902 1.00 81.19 293 GLU A CA 1
ATOM 2258 C C . GLU A 1 293 ? 19.046 -2.227 -4.685 1.00 81.19 293 GLU A C 1
ATOM 2260 O O . GLU A 1 293 ? 18.829 -1.188 -4.057 1.00 81.19 293 GLU A O 1
ATOM 2265 N N . ASP A 1 294 ? 18.953 -2.295 -6.017 1.00 83.44 294 ASP A N 1
ATOM 2266 C CA . ASP A 1 294 ? 18.671 -1.135 -6.875 1.00 83.44 294 ASP A CA 1
ATOM 2267 C C . ASP A 1 294 ? 17.312 -0.513 -6.542 1.00 83.44 294 ASP A C 1
ATOM 2269 O O . ASP A 1 294 ? 17.176 0.704 -6.412 1.00 83.44 294 ASP A O 1
ATOM 2273 N N . VAL A 1 295 ? 16.302 -1.353 -6.315 1.00 79.38 295 VAL A N 1
ATOM 2274 C CA . VAL A 1 295 ? 14.959 -0.893 -5.938 1.00 79.38 295 VAL A CA 1
ATOM 2275 C C . VAL A 1 295 ? 14.969 -0.192 -4.590 1.00 79.38 295 VAL A C 1
ATOM 2277 O O . VAL A 1 295 ? 14.330 0.845 -4.424 1.00 79.38 295 VAL A O 1
ATOM 2280 N N . SER A 1 296 ? 15.707 -0.745 -3.633 1.00 71.44 296 SER A N 1
ATOM 2281 C CA . SER A 1 296 ? 15.770 -0.212 -2.278 1.00 71.44 296 SER A CA 1
ATOM 2282 C C . SER A 1 296 ? 16.532 1.114 -2.201 1.00 71.44 296 SER A C 1
ATOM 2284 O O . SER A 1 296 ? 16.022 2.100 -1.669 1.00 71.44 296 SER A O 1
ATOM 2286 N N . THR A 1 297 ? 17.731 1.164 -2.778 1.00 72.19 297 THR A N 1
ATOM 2287 C CA . THR A 1 297 ? 18.661 2.290 -2.628 1.00 72.19 297 THR A CA 1
ATOM 2288 C C . THR A 1 297 ? 18.421 3.377 -3.669 1.00 72.19 297 THR A C 1
ATOM 2290 O O . THR A 1 297 ? 18.415 4.562 -3.335 1.00 72.19 297 THR A O 1
ATOM 2293 N N . ARG A 1 298 ? 18.165 2.989 -4.924 1.00 79.62 298 ARG A N 1
ATOM 2294 C CA . ARG A 1 298 ? 18.032 3.913 -6.061 1.00 79.62 298 ARG A CA 1
ATOM 2295 C C . ARG A 1 298 ? 16.584 4.188 -6.449 1.00 79.62 298 ARG A C 1
ATOM 2297 O O . ARG A 1 298 ? 16.338 5.077 -7.260 1.00 79.62 298 ARG A O 1
ATOM 2304 N N . LYS A 1 299 ? 15.621 3.458 -5.870 1.00 80.06 299 LYS A N 1
ATOM 2305 C CA . LYS A 1 299 ? 14.187 3.566 -6.195 1.00 80.06 299 LYS A CA 1
ATOM 2306 C C . LYS A 1 299 ? 13.923 3.397 -7.695 1.00 80.06 299 LYS A C 1
ATOM 2308 O O . LYS A 1 299 ? 13.083 4.085 -8.272 1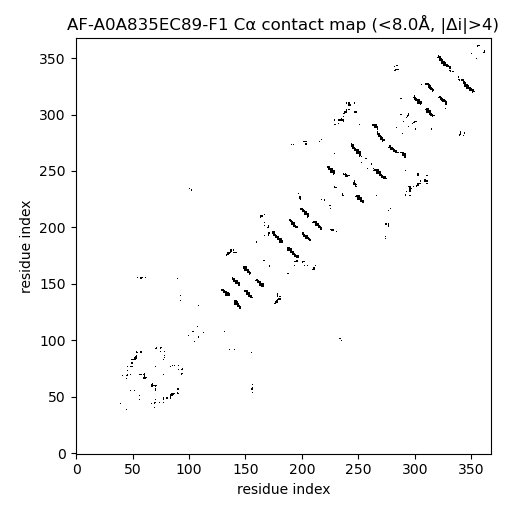.00 80.06 299 LYS A O 1
ATOM 2313 N N . THR A 1 300 ? 14.650 2.477 -8.327 1.00 88.00 300 THR A N 1
ATOM 2314 C CA . THR A 1 300 ? 14.579 2.225 -9.775 1.00 88.00 300 THR A CA 1
ATOM 2315 C C . THR A 1 300 ? 13.303 1.526 -10.221 1.00 88.00 300 THR A C 1
ATOM 2317 O O . THR A 1 300 ? 12.964 1.567 -11.404 1.00 88.00 300 THR A O 1
ATOM 2320 N N . LEU A 1 301 ? 12.558 0.929 -9.288 1.00 91.12 301 LEU A N 1
ATOM 2321 C CA . LEU A 1 301 ? 11.234 0.362 -9.519 1.00 91.12 301 LEU A CA 1
ATOM 2322 C C . LEU A 1 301 ? 10.309 0.694 -8.361 1.00 91.12 301 LEU A C 1
ATOM 2324 O O . LEU A 1 301 ? 10.664 0.528 -7.197 1.00 91.12 301 LEU A O 1
ATOM 2328 N N . MET A 1 302 ? 9.100 1.132 -8.675 1.00 92.75 302 MET A N 1
ATOM 2329 C CA . MET A 1 302 ? 8.083 1.447 -7.682 1.00 92.75 302 MET A CA 1
ATOM 2330 C C . MET A 1 302 ? 6.721 0.951 -8.147 1.00 92.75 302 MET A C 1
ATOM 2332 O O . MET A 1 302 ? 6.398 1.015 -9.333 1.00 92.75 302 MET A O 1
ATOM 2336 N N . LEU A 1 303 ? 5.916 0.493 -7.193 1.00 93.62 303 LEU A N 1
ATOM 2337 C CA . LEU A 1 303 ? 4.484 0.308 -7.390 1.00 93.62 303 LEU A CA 1
ATOM 2338 C C . LEU A 1 303 ? 3.768 1.638 -7.153 1.00 93.62 303 LEU A C 1
ATOM 2340 O O . LEU A 1 303 ? 4.089 2.360 -6.208 1.00 93.62 303 LEU A O 1
ATOM 2344 N N . ALA A 1 304 ? 2.784 1.944 -7.990 1.00 93.81 304 ALA A N 1
ATOM 2345 C CA . ALA A 1 304 ? 1.897 3.086 -7.811 1.00 93.81 304 ALA A CA 1
ATOM 2346 C C . ALA A 1 304 ? 0.485 2.787 -8.306 1.00 93.81 304 ALA A C 1
ATOM 2348 O O . ALA A 1 304 ? 0.266 1.853 -9.077 1.00 93.81 304 ALA A O 1
ATOM 2349 N N . THR A 1 305 ? -0.466 3.622 -7.908 1.00 92.81 305 THR A N 1
ATOM 2350 C CA . THR A 1 305 ? -1.815 3.628 -8.466 1.00 92.81 305 THR A CA 1
ATOM 2351 C C . THR A 1 305 ? -1.885 4.528 -9.693 1.00 92.81 305 THR A C 1
ATOM 2353 O O . THR A 1 305 ? -1.333 5.629 -9.721 1.00 92.81 305 THR A O 1
ATOM 2356 N N . SER A 1 306 ? -2.569 4.046 -10.726 1.00 90.81 306 SER A N 1
ATOM 2357 C CA . SER A 1 306 ? -3.000 4.867 -11.858 1.00 90.81 306 SER A CA 1
ATOM 2358 C C . SER A 1 306 ? -4.287 5.637 -11.526 1.00 90.81 306 SER A C 1
ATOM 2360 O O . SER A 1 306 ? -4.879 5.437 -10.469 1.00 90.81 306 SER A O 1
ATOM 2362 N N . GLU A 1 307 ? -4.729 6.511 -12.435 1.00 88.31 307 GLU A N 1
ATOM 2363 C CA . GLU A 1 307 ? -5.969 7.294 -12.280 1.00 88.31 307 GLU A CA 1
ATOM 2364 C C . GLU A 1 307 ? -7.224 6.421 -12.115 1.00 88.31 307 GLU A C 1
ATOM 2366 O O . GLU A 1 307 ? -8.171 6.838 -11.458 1.00 88.31 307 GLU A O 1
ATOM 2371 N N . ASP A 1 308 ? -7.207 5.204 -12.664 1.00 89.44 308 ASP A N 1
ATOM 2372 C CA . ASP A 1 308 ? -8.309 4.238 -12.594 1.00 89.44 308 ASP A CA 1
ATOM 2373 C C . ASP A 1 308 ? -8.178 3.291 -11.380 1.00 89.44 308 ASP A C 1
ATOM 2375 O O . ASP A 1 308 ? -8.697 2.172 -11.384 1.00 89.44 308 ASP A O 1
ATOM 2379 N N . ASP A 1 309 ? -7.389 3.688 -10.374 1.00 88.31 309 ASP A N 1
ATOM 2380 C CA . ASP A 1 309 ? -6.985 2.888 -9.209 1.00 88.31 309 ASP A CA 1
ATOM 2381 C C . ASP A 1 309 ? -6.305 1.554 -9.559 1.00 88.31 309 ASP A C 1
ATOM 2383 O O . ASP A 1 309 ? -6.112 0.698 -8.698 1.00 88.31 309 ASP A O 1
ATOM 2387 N N . GLN A 1 310 ? -5.902 1.355 -10.816 1.00 92.00 310 GLN A N 1
ATOM 2388 C CA . GLN A 1 310 ? -5.214 0.136 -11.225 1.00 92.00 310 GLN A CA 1
ATOM 2389 C C . GLN A 1 310 ? -3.744 0.172 -10.796 1.00 92.00 310 GLN A C 1
ATOM 2391 O O . GLN A 1 310 ? -3.115 1.239 -10.878 1.00 92.00 310 GLN A O 1
ATOM 2396 N N . PRO A 1 311 ? -3.163 -0.981 -10.419 1.00 93.69 311 PRO A N 1
ATOM 2397 C CA . PRO A 1 311 ? -1.738 -1.092 -10.160 1.00 93.69 311 PRO A CA 1
ATOM 2398 C C . PRO A 1 311 ? -0.911 -0.696 -11.386 1.00 93.69 311 PRO A C 1
ATOM 2400 O O . PRO A 1 311 ? -1.205 -1.063 -12.526 1.00 93.69 311 PRO A O 1
ATOM 2403 N N . SER A 1 312 ? 0.171 0.028 -11.142 1.00 95.62 312 SER A N 1
ATOM 2404 C CA . SER A 1 312 ? 1.148 0.411 -12.151 1.00 95.62 312 SER A CA 1
ATOM 2405 C C . SER A 1 312 ? 2.568 0.246 -11.620 1.00 95.62 312 SER A C 1
ATOM 2407 O O . SER A 1 312 ? 2.816 0.374 -10.419 1.00 95.62 312 SER A O 1
ATOM 2409 N N . LEU A 1 313 ? 3.501 -0.046 -12.522 1.00 95.69 313 LEU A N 1
ATOM 2410 C CA . LEU A 1 313 ? 4.930 -0.060 -12.238 1.00 95.69 313 LEU A CA 1
ATOM 2411 C C . LEU A 1 313 ? 5.568 1.176 -12.860 1.00 95.69 313 LEU A C 1
ATOM 2413 O O . LEU A 1 313 ? 5.458 1.407 -14.068 1.00 95.69 313 LEU A O 1
ATOM 2417 N N . LEU A 1 314 ? 6.280 1.940 -12.040 1.00 94.50 314 LEU A N 1
ATOM 2418 C CA . LEU A 1 314 ? 7.209 2.956 -12.510 1.00 94.50 314 LEU A CA 1
ATOM 2419 C C . LEU A 1 314 ? 8.609 2.382 -12.468 1.00 94.50 314 LEU A C 1
ATOM 2421 O O . LEU A 1 314 ? 9.084 2.004 -11.400 1.00 94.50 314 LEU A O 1
ATOM 2425 N N . ARG A 1 315 ? 9.278 2.362 -13.615 1.00 94.44 315 ARG A N 1
ATOM 2426 C CA . ARG A 1 315 ? 10.697 2.030 -13.701 1.00 94.44 315 ARG A CA 1
ATOM 2427 C C . ARG A 1 315 ? 11.481 3.252 -14.140 1.00 94.44 315 ARG A C 1
ATOM 2429 O O . ARG A 1 315 ? 11.153 3.836 -15.175 1.00 94.44 315 ARG A O 1
ATOM 2436 N N . THR A 1 316 ? 12.529 3.583 -13.398 1.00 92.81 316 THR A N 1
ATOM 2437 C CA . THR A 1 316 ? 13.517 4.587 -13.789 1.00 92.81 316 THR A CA 1
ATOM 2438 C C . THR A 1 316 ? 14.785 3.890 -14.275 1.00 92.81 316 THR A C 1
ATOM 2440 O O . THR A 1 316 ? 15.249 2.905 -13.700 1.00 92.81 316 THR A O 1
ATOM 2443 N N . GLU A 1 317 ? 15.319 4.364 -15.393 1.00 90.56 317 GLU A N 1
ATOM 2444 C CA . GLU A 1 317 ? 16.567 3.887 -15.971 1.00 90.56 317 GLU A CA 1
ATOM 2445 C C . GLU A 1 317 ? 17.631 4.964 -15.764 1.00 90.56 317 GLU A C 1
ATOM 2447 O O . GLU A 1 317 ? 17.573 6.045 -16.350 1.00 90.56 317 GLU A O 1
ATOM 2452 N N . GLU A 1 318 ? 18.585 4.680 -14.880 1.00 83.12 318 GLU A N 1
ATOM 2453 C CA . GLU A 1 318 ? 19.544 5.669 -14.382 1.00 83.12 318 GLU A CA 1
ATOM 2454 C C . GLU A 1 318 ? 20.448 6.227 -15.487 1.00 83.12 318 GLU A C 1
ATOM 2456 O O . GLU A 1 318 ? 20.646 7.437 -15.573 1.00 83.12 318 GLU A O 1
ATOM 2461 N N . ALA A 1 319 ? 20.928 5.364 -16.388 1.00 85.06 319 ALA A N 1
ATOM 2462 C CA . ALA A 1 319 ? 21.822 5.766 -17.472 1.00 85.06 319 ALA A CA 1
ATOM 2463 C C . ALA A 1 319 ? 21.166 6.752 -18.458 1.00 85.06 319 ALA A C 1
ATOM 2465 O O . ALA A 1 319 ? 21.840 7.629 -18.999 1.00 85.06 319 ALA A O 1
ATOM 2466 N N . SER A 1 320 ? 19.856 6.628 -18.685 1.00 84.69 320 SER A N 1
ATOM 2467 C CA . SER A 1 320 ? 19.118 7.402 -19.689 1.00 84.69 320 SER A CA 1
ATOM 2468 C C . SER A 1 320 ? 18.225 8.492 -19.090 1.00 84.69 320 SER A C 1
ATOM 2470 O O . SER A 1 320 ? 17.679 9.297 -19.837 1.00 84.69 320 SER A O 1
ATOM 2472 N N . LEU A 1 321 ? 18.054 8.539 -17.760 1.00 89.50 321 LEU A N 1
ATOM 2473 C CA . LEU A 1 321 ? 17.001 9.321 -17.092 1.00 89.50 321 LEU A CA 1
ATOM 2474 C C . LEU A 1 321 ? 15.611 9.072 -17.703 1.00 89.50 321 LEU A C 1
ATOM 2476 O O . LEU A 1 321 ? 14.750 9.955 -17.732 1.00 89.50 321 LEU A O 1
ATOM 2480 N N . LYS A 1 322 ? 15.383 7.860 -18.211 1.00 94.56 322 LYS A N 1
ATOM 2481 C CA . LYS A 1 322 ? 14.113 7.460 -18.803 1.00 94.56 322 LYS A CA 1
ATOM 2482 C C . LYS A 1 322 ? 13.215 6.879 -17.726 1.00 94.56 322 LYS A C 1
ATOM 2484 O O . LYS A 1 322 ? 13.622 6.011 -16.957 1.00 94.56 322 LYS A O 1
ATOM 2489 N N . VAL A 1 323 ? 11.966 7.324 -17.701 1.00 95.38 323 VAL A N 1
ATOM 2490 C CA . VAL A 1 323 ? 10.922 6.753 -16.849 1.00 95.38 323 VAL A CA 1
ATOM 2491 C C . VAL A 1 323 ? 9.939 6.000 -17.734 1.00 95.38 323 VAL A C 1
ATOM 2493 O O . VAL A 1 323 ? 9.478 6.508 -18.759 1.00 95.38 323 VAL A O 1
ATOM 2496 N N . SER A 1 324 ? 9.628 4.763 -17.368 1.00 96.31 324 SER A N 1
ATOM 2497 C CA . SER A 1 324 ? 8.629 3.933 -18.042 1.00 96.31 324 SER A CA 1
ATOM 2498 C C . SER A 1 324 ? 7.492 3.594 -17.087 1.00 96.31 324 SER A C 1
ATOM 2500 O O . SER A 1 324 ? 7.722 3.307 -15.913 1.00 96.31 324 SER A O 1
ATOM 2502 N N . PHE A 1 325 ? 6.270 3.668 -17.608 1.00 96.19 325 PHE A N 1
ATOM 2503 C CA . PHE A 1 325 ? 5.024 3.457 -16.883 1.00 96.19 325 PHE A CA 1
ATOM 2504 C C . PHE A 1 325 ? 4.329 2.234 -17.463 1.00 96.19 325 PHE A C 1
ATOM 2506 O O . PHE A 1 325 ? 3.888 2.255 -18.618 1.00 96.19 325 PHE A O 1
ATOM 2513 N N . TRP A 1 326 ? 4.215 1.187 -16.659 1.00 97.00 326 TRP A N 1
ATOM 2514 C CA . TRP A 1 326 ? 3.557 -0.057 -17.034 1.00 97.00 326 TRP A CA 1
ATOM 2515 C C . TRP A 1 326 ? 2.252 -0.174 -16.267 1.00 97.00 326 TRP A C 1
ATOM 2517 O O . TRP A 1 326 ? 2.236 -0.022 -15.049 1.00 97.00 326 TRP A O 1
ATOM 2527 N N . LEU A 1 327 ? 1.158 -0.406 -16.979 1.00 96.19 327 LEU A N 1
ATOM 2528 C CA . LEU A 1 327 ? -0.174 -0.547 -16.412 1.00 96.19 327 LEU A CA 1
ATOM 2529 C C . LEU A 1 327 ? -0.534 -2.025 -16.331 1.00 96.19 327 LEU A C 1
ATOM 2531 O O . LEU A 1 327 ? -0.347 -2.754 -17.305 1.00 96.19 327 LEU A O 1
ATOM 2535 N N . TYR A 1 328 ? -1.065 -2.452 -15.192 1.00 94.88 328 TYR A N 1
ATOM 2536 C CA . TYR A 1 328 ? -1.614 -3.790 -15.054 1.00 94.88 328 TYR A CA 1
ATOM 2537 C C . TYR A 1 328 ? -2.973 -3.883 -15.766 1.00 94.88 328 TYR A C 1
ATOM 2539 O O . TYR A 1 328 ? -3.893 -3.146 -15.421 1.00 94.88 328 TYR A O 1
ATOM 2547 N N . VAL A 1 329 ? -3.110 -4.776 -16.752 1.00 94.69 329 VAL A N 1
ATOM 2548 C CA . VAL A 1 329 ? -4.324 -4.898 -17.592 1.00 94.69 329 VAL A CA 1
ATOM 2549 C C . VAL A 1 329 ? -5.225 -6.085 -17.228 1.00 94.69 329 VAL A C 1
ATOM 2551 O O . VAL A 1 329 ? -6.274 -6.270 -17.842 1.00 94.69 329 VAL A O 1
ATOM 2554 N N . GLY A 1 330 ? -4.862 -6.853 -16.197 1.00 91.38 330 GLY A N 1
ATOM 2555 C CA . GLY A 1 330 ? -5.566 -8.072 -15.789 1.00 91.38 330 GLY A CA 1
ATOM 2556 C C . GLY A 1 330 ? -4.852 -9.338 -16.256 1.00 91.38 330 GLY A C 1
ATOM 2557 O O . GLY A 1 330 ? -3.934 -9.274 -17.068 1.00 91.38 330 GLY A O 1
ATOM 2558 N N . ASP A 1 331 ? -5.264 -10.495 -15.729 1.00 86.06 331 ASP A N 1
ATOM 2559 C CA . ASP A 1 331 ? -4.707 -11.761 -16.208 1.00 86.06 331 ASP A CA 1
ATOM 2560 C C . ASP A 1 331 ? -5.459 -12.181 -17.460 1.00 86.06 331 ASP A C 1
ATOM 2562 O O . ASP A 1 331 ? -6.690 -12.281 -17.479 1.00 86.06 331 ASP A O 1
ATOM 2566 N N . HIS A 1 332 ? -4.705 -12.453 -18.513 1.00 82.62 332 HIS A N 1
ATOM 2567 C CA . HIS A 1 332 ? -5.238 -13.124 -19.680 1.00 82.62 332 HIS A CA 1
ATOM 2568 C C . HIS A 1 332 ? -5.397 -14.597 -19.307 1.00 82.62 332 HIS A C 1
ATOM 2570 O O . HIS A 1 332 ? -4.404 -15.278 -19.090 1.00 82.62 332 HIS A O 1
ATOM 2576 N N . GLY A 1 333 ? -6.635 -15.085 -19.193 1.00 77.25 333 GLY A N 1
ATOM 2577 C CA . GLY A 1 333 ? -6.964 -16.454 -18.760 1.00 77.25 333 GLY A CA 1
ATOM 2578 C C . GLY A 1 333 ? -6.514 -17.587 -19.699 1.00 77.25 333 GLY A C 1
ATOM 2579 O O . GLY A 1 333 ? -7.179 -18.617 -19.765 1.00 77.25 333 GLY A O 1
ATOM 2580 N N . GLY A 1 334 ? -5.433 -17.404 -20.459 1.00 74.00 334 GLY A N 1
ATOM 2581 C CA . GLY A 1 334 ? -4.753 -18.472 -21.179 1.00 74.00 334 GLY A CA 1
ATOM 2582 C C . GLY A 1 334 ? -3.814 -19.183 -20.214 1.00 74.00 334 GLY A C 1
ATOM 2583 O O . GLY A 1 334 ? -2.847 -18.584 -19.763 1.00 74.00 334 GLY A O 1
ATOM 2584 N N . GLY A 1 335 ? -4.116 -20.438 -19.877 1.00 72.81 335 GLY A N 1
ATOM 2585 C CA . GLY A 1 335 ? -3.396 -21.240 -18.878 1.00 72.81 335 GLY A CA 1
ATOM 2586 C C . GLY A 1 335 ? -1.990 -21.689 -19.285 1.00 72.81 335 GLY A C 1
ATOM 2587 O O . GLY A 1 335 ? -1.642 -22.837 -19.043 1.00 72.81 335 GLY A O 1
ATOM 2588 N N . ASN A 1 336 ? -1.212 -20.827 -19.938 1.00 74.50 336 ASN A N 1
ATOM 2589 C CA . ASN A 1 336 ? 0.191 -21.077 -20.228 1.00 74.50 336 ASN A CA 1
ATOM 2590 C C . ASN A 1 336 ? 1.031 -20.068 -19.435 1.00 74.50 336 ASN A C 1
ATOM 2592 O O . ASN A 1 336 ? 0.946 -18.867 -19.691 1.00 74.50 336 ASN A O 1
ATOM 2596 N N . ASP A 1 337 ? 1.820 -20.545 -18.471 1.00 66.19 337 ASP A N 1
ATOM 2597 C CA . ASP A 1 337 ? 2.577 -19.694 -17.535 1.00 66.19 337 ASP A CA 1
ATOM 2598 C C . ASP A 1 337 ? 3.560 -18.732 -18.223 1.00 66.19 337 ASP A C 1
ATOM 2600 O O . ASP A 1 337 ? 3.852 -17.646 -17.706 1.00 66.19 337 ASP A O 1
ATOM 2604 N N . ASP A 1 338 ? 4.003 -19.071 -19.436 1.00 69.94 338 ASP A N 1
ATOM 2605 C CA . ASP A 1 338 ? 4.879 -18.223 -20.250 1.00 69.94 338 ASP A CA 1
ATOM 2606 C C . ASP A 1 338 ? 4.212 -16.912 -20.706 1.00 69.94 338 ASP A C 1
ATOM 2608 O O . ASP A 1 338 ? 4.903 -15.941 -21.018 1.00 69.94 338 ASP A O 1
ATOM 2612 N N . ASP A 1 339 ? 2.878 -16.832 -20.696 1.00 72.31 339 ASP A N 1
ATOM 2613 C CA . ASP A 1 339 ? 2.133 -15.651 -21.148 1.00 72.31 339 ASP A CA 1
ATOM 2614 C C . ASP A 1 339 ? 1.859 -14.621 -20.039 1.00 72.31 339 ASP A C 1
ATOM 2616 O O . ASP A 1 339 ? 1.253 -13.577 -20.296 1.00 72.31 339 ASP A O 1
ATOM 2620 N N . THR A 1 340 ? 2.343 -14.852 -18.817 1.00 70.94 340 THR A N 1
ATOM 2621 C CA . THR A 1 340 ? 2.107 -13.959 -17.666 1.00 70.94 340 THR A CA 1
ATOM 2622 C C . THR A 1 340 ? 2.705 -12.554 -17.829 1.00 70.94 340 THR A C 1
ATOM 2624 O O . THR A 1 340 ? 2.218 -11.606 -17.209 1.00 70.94 340 THR A O 1
ATOM 2627 N N . GLU A 1 341 ? 3.694 -12.361 -18.712 1.00 80.81 341 GLU A N 1
ATOM 2628 C CA . GLU A 1 341 ? 4.210 -11.019 -19.041 1.00 80.81 341 GLU A CA 1
ATOM 2629 C C . GLU A 1 341 ? 3.176 -10.155 -19.793 1.00 80.81 341 GLU A C 1
ATOM 2631 O O . GLU A 1 341 ? 3.266 -8.926 -19.758 1.00 80.81 341 GLU A O 1
ATOM 2636 N N . LYS A 1 342 ? 2.147 -10.762 -20.409 1.00 87.06 342 LYS A N 1
ATOM 2637 C CA . LYS A 1 342 ? 1.081 -10.035 -21.123 1.00 87.06 342 LYS A CA 1
ATOM 2638 C C . LYS A 1 342 ? 0.160 -9.248 -20.190 1.00 87.06 342 LYS A C 1
ATOM 2640 O O . LYS A 1 342 ? -0.505 -8.328 -20.654 1.00 87.06 342 LYS A O 1
ATOM 2645 N N . SER A 1 343 ? 0.156 -9.547 -18.888 1.00 92.06 343 SER A N 1
ATOM 2646 C CA . SER A 1 343 ? -0.673 -8.839 -17.903 1.00 92.06 343 SER A CA 1
ATOM 2647 C C . SER A 1 343 ? -0.239 -7.385 -17.659 1.00 92.06 343 SER A C 1
ATOM 2649 O O . SER A 1 343 ? -0.912 -6.651 -16.929 1.00 92.06 343 SER A O 1
ATOM 2651 N N . TRP A 1 344 ? 0.870 -6.945 -18.264 1.00 95.00 344 TRP A N 1
ATOM 2652 C CA . TRP A 1 344 ? 1.390 -5.586 -18.165 1.00 95.00 344 TRP A CA 1
ATOM 2653 C C . TRP A 1 344 ? 1.504 -4.924 -19.537 1.00 95.00 344 TRP A C 1
ATOM 2655 O O . TRP A 1 344 ? 2.126 -5.446 -20.458 1.00 95.00 344 TRP A O 1
ATOM 2665 N N . LEU A 1 345 ? 0.973 -3.709 -19.644 1.00 95.62 345 LEU A N 1
ATOM 2666 C CA . LEU A 1 345 ? 1.046 -2.888 -20.846 1.00 95.62 345 LEU A CA 1
ATOM 2667 C C . LEU A 1 345 ? 1.946 -1.675 -20.602 1.00 95.62 345 LEU A C 1
ATOM 2669 O O . LEU A 1 345 ? 1.677 -0.870 -19.708 1.00 95.62 345 LEU A O 1
ATOM 2673 N N . LEU A 1 346 ? 2.978 -1.485 -21.428 1.00 96.50 346 LEU A N 1
ATOM 2674 C CA . LEU A 1 346 ? 3.740 -0.235 -21.437 1.00 96.50 346 LEU A CA 1
ATOM 2675 C C . LEU A 1 346 ? 2.830 0.904 -21.918 1.00 96.50 346 LEU A C 1
ATOM 2677 O O . LEU A 1 346 ? 2.571 1.049 -23.112 1.00 96.50 346 LEU A O 1
ATOM 2681 N N . ARG A 1 347 ? 2.347 1.728 -20.985 1.00 96.12 347 ARG A N 1
ATOM 2682 C CA . ARG A 1 347 ? 1.427 2.835 -21.278 1.00 96.12 347 ARG A CA 1
ATOM 2683 C C . ARG A 1 347 ? 2.169 4.041 -21.832 1.00 96.12 347 ARG A C 1
ATOM 2685 O O . ARG A 1 347 ? 1.694 4.703 -22.751 1.00 96.12 347 ARG A O 1
ATOM 2692 N N . ARG A 1 348 ? 3.316 4.368 -21.236 1.00 95.56 348 ARG A N 1
ATOM 2693 C CA . ARG A 1 348 ? 4.108 5.540 -21.614 1.00 95.56 348 ARG A CA 1
ATOM 2694 C C . ARG A 1 348 ? 5.562 5.356 -21.224 1.00 95.56 348 ARG A C 1
ATOM 2696 O O . ARG A 1 348 ? 5.878 4.733 -20.214 1.00 95.56 348 ARG A O 1
ATOM 2703 N N . SER A 1 349 ? 6.446 5.979 -21.989 1.00 95.50 349 SER A N 1
ATOM 2704 C CA . SER A 1 349 ? 7.811 6.224 -21.559 1.00 95.50 349 SER A CA 1
ATOM 2705 C C . SER A 1 349 ? 8.184 7.674 -21.829 1.00 95.50 349 SER A C 1
ATOM 2707 O O . SER A 1 349 ? 7.748 8.251 -22.825 1.00 95.50 349 SER A O 1
ATOM 2709 N N . MET A 1 350 ? 8.918 8.278 -20.901 1.00 95.50 350 MET A N 1
ATOM 2710 C CA . MET A 1 350 ? 9.331 9.673 -20.957 1.00 95.50 350 MET A CA 1
ATOM 2711 C C . MET A 1 350 ? 10.829 9.763 -20.714 1.00 95.50 350 MET A C 1
ATOM 2713 O O . MET A 1 350 ? 11.344 9.140 -19.789 1.00 95.50 350 MET A O 1
ATOM 2717 N N . ASP A 1 351 ? 11.504 10.553 -21.536 1.00 95.00 351 ASP A N 1
ATOM 2718 C CA . ASP A 1 351 ? 12.871 10.986 -21.283 1.00 95.00 351 ASP A CA 1
ATOM 2719 C C . ASP A 1 351 ? 12.808 12.262 -20.435 1.00 95.00 351 ASP A C 1
ATOM 2721 O O . ASP A 1 351 ? 12.259 13.279 -20.872 1.00 95.00 351 ASP A O 1
ATOM 2725 N N . ILE A 1 352 ? 13.304 12.194 -19.197 1.00 92.50 352 ILE A N 1
ATOM 2726 C CA . ILE A 1 352 ? 13.242 13.326 -18.267 1.00 92.50 352 ILE A CA 1
ATOM 2727 C C . ILE A 1 352 ? 14.150 14.468 -18.728 1.00 92.50 352 ILE A C 1
ATOM 2729 O O . ILE A 1 352 ? 13.798 15.624 -18.503 1.00 92.50 352 ILE A O 1
ATOM 2733 N N . ARG A 1 353 ? 15.266 14.193 -19.421 1.00 90.62 353 ARG A N 1
ATOM 2734 C CA . ARG A 1 353 ? 16.116 15.262 -19.976 1.00 90.62 353 ARG A CA 1
ATOM 2735 C C . ARG A 1 353 ? 15.355 16.040 -21.026 1.00 90.62 353 ARG A C 1
ATOM 2737 O O . ARG A 1 353 ? 15.272 17.259 -20.930 1.00 90.62 353 ARG A O 1
ATOM 2744 N N . LYS A 1 354 ? 14.720 15.322 -21.954 1.00 92.88 354 LYS A N 1
ATOM 2745 C CA . LYS A 1 354 ? 13.889 15.947 -22.980 1.00 92.88 354 LYS A CA 1
ATOM 2746 C C . LYS A 1 354 ? 12.754 16.764 -22.359 1.00 92.88 354 LYS A C 1
ATOM 2748 O O . LYS A 1 354 ? 12.493 17.872 -22.800 1.00 92.88 354 LYS A O 1
ATOM 2753 N N . LEU A 1 355 ? 12.122 16.262 -21.295 1.00 91.25 355 LEU A N 1
ATOM 2754 C CA . LEU A 1 355 ? 11.077 17.003 -20.583 1.00 91.25 355 LEU A CA 1
ATOM 2755 C C . LEU A 1 355 ? 11.604 18.304 -19.945 1.00 91.25 355 LEU A C 1
ATOM 2757 O O . LEU A 1 355 ? 10.921 19.323 -19.990 1.00 91.25 355 LEU A O 1
ATOM 2761 N N . ILE A 1 356 ? 12.805 18.275 -19.358 1.00 89.69 356 ILE A N 1
ATOM 2762 C CA . ILE A 1 356 ? 13.476 19.455 -18.785 1.00 89.69 356 ILE A CA 1
ATOM 2763 C C . ILE A 1 356 ? 13.835 20.463 -19.887 1.00 89.69 356 ILE A C 1
ATOM 2765 O O . ILE A 1 356 ? 13.647 21.666 -19.702 1.00 89.69 356 ILE A O 1
ATOM 2769 N N . GLU A 1 357 ? 14.330 19.985 -21.029 1.00 93.19 357 GLU A N 1
ATOM 2770 C CA . GLU A 1 357 ? 14.662 20.808 -22.198 1.00 93.19 357 GLU A CA 1
ATOM 2771 C C . GLU A 1 357 ? 13.419 21.464 -22.807 1.00 93.19 357 GLU A C 1
ATOM 2773 O O . GLU A 1 357 ? 13.404 22.682 -22.982 1.00 93.19 357 GLU A O 1
ATOM 2778 N N . ASP A 1 358 ? 12.358 20.689 -23.043 1.00 91.38 358 ASP A N 1
ATOM 2779 C CA . ASP A 1 358 ? 11.080 21.169 -23.583 1.00 91.38 358 ASP A CA 1
ATOM 2780 C C . ASP A 1 358 ? 10.405 22.179 -22.633 1.00 91.38 358 ASP A C 1
ATOM 2782 O O . ASP A 1 358 ? 9.703 23.087 -23.077 1.00 91.38 358 ASP A O 1
ATOM 2786 N N . ALA A 1 359 ? 10.642 22.062 -21.321 1.00 91.44 359 ALA A N 1
ATOM 2787 C CA . ALA A 1 359 ? 10.179 23.018 -20.315 1.00 91.44 359 ALA A CA 1
ATOM 2788 C C . ALA A 1 359 ? 11.044 24.293 -20.222 1.00 91.44 359 ALA A C 1
ATOM 2790 O O . ALA A 1 359 ? 10.743 25.174 -19.415 1.00 91.44 359 ALA A O 1
ATOM 2791 N N . GLY A 1 360 ? 12.130 24.399 -20.998 1.00 91.44 360 GLY A N 1
ATOM 2792 C CA . GLY A 1 360 ? 13.065 25.527 -20.943 1.00 91.44 360 GLY A CA 1
ATOM 2793 C C . GLY A 1 360 ? 13.892 25.586 -19.654 1.00 91.44 360 GLY A C 1
ATOM 2794 O O . GLY A 1 360 ? 14.478 26.619 -19.341 1.00 91.44 360 GLY A O 1
ATOM 2795 N N . LEU A 1 361 ? 13.952 24.492 -18.890 1.00 86.81 361 LEU A N 1
ATOM 2796 C CA . LEU A 1 361 ? 14.668 24.421 -17.611 1.00 86.81 361 LEU A CA 1
ATOM 2797 C C . LEU A 1 361 ? 16.155 24.066 -17.780 1.00 86.81 361 LEU A C 1
ATOM 2799 O O . LEU A 1 361 ? 16.917 24.102 -16.816 1.00 86.81 361 LEU A O 1
ATOM 2803 N N . SER A 1 362 ? 16.590 23.747 -19.001 1.00 81.44 362 SER A N 1
ATOM 2804 C CA . SER A 1 362 ? 17.975 23.378 -19.316 1.00 81.44 362 SER A CA 1
ATOM 2805 C C . SER A 1 362 ? 18.936 24.573 -19.420 1.00 81.44 362 SER A C 1
ATOM 2807 O O . SER A 1 362 ? 20.149 24.376 -19.490 1.00 81.44 362 SER A O 1
ATOM 2809 N N . SER A 1 363 ? 18.440 25.818 -19.413 1.00 69.81 363 SER A N 1
ATOM 2810 C CA . SER A 1 363 ? 19.243 27.007 -19.736 1.00 69.81 363 SER A CA 1
ATOM 2811 C C . SER A 1 363 ? 19.826 27.769 -18.545 1.00 69.81 363 SER A C 1
ATOM 2813 O O . SER A 1 363 ? 20.325 28.879 -18.736 1.00 69.81 363 SER A O 1
ATOM 2815 N N . ALA A 1 364 ? 19.858 27.198 -17.338 1.00 58.62 364 ALA A N 1
ATOM 2816 C CA . ALA A 1 364 ? 20.692 27.735 -16.261 1.00 58.62 364 ALA A CA 1
ATOM 2817 C C . ALA A 1 364 ? 22.174 27.419 -16.544 1.00 58.62 364 ALA A C 1
ATOM 2819 O O . ALA A 1 364 ? 22.831 26.667 -15.825 1.00 58.62 364 ALA A O 1
ATOM 2820 N N . LYS A 1 365 ? 22.708 27.973 -17.641 1.00 61.59 365 LYS A N 1
ATOM 2821 C CA . LYS A 1 365 ? 24.147 28.041 -17.862 1.00 61.59 365 LYS A CA 1
ATOM 2822 C C . LYS A 1 365 ? 24.721 28.790 -16.669 1.00 61.59 365 LYS A C 1
ATOM 2824 O O . LYS A 1 365 ? 24.444 29.972 -16.485 1.00 61.59 365 LYS A O 1
ATOM 2829 N N . SER A 1 366 ? 25.495 28.069 -15.864 1.00 53.88 366 SER A N 1
ATOM 2830 C CA . SER A 1 366 ? 26.450 28.621 -14.912 1.00 53.88 366 SER A CA 1
ATOM 2831 C C . SER A 1 366 ? 27.319 29.633 -15.661 1.00 53.88 366 SER A C 1
ATOM 2833 O O . SER A 1 366 ? 28.315 29.254 -16.275 1.00 53.88 366 SER A O 1
ATOM 2835 N N . GLY A 1 367 ? 26.916 30.903 -15.650 1.00 60.72 367 GLY A N 1
ATOM 2836 C CA . GLY A 1 367 ? 27.780 32.012 -16.014 1.00 60.72 367 GLY A CA 1
ATOM 2837 C C . GLY A 1 367 ? 28.912 32.051 -15.001 1.00 60.72 367 GLY A C 1
ATOM 2838 O O . GLY A 1 367 ? 28.711 32.477 -13.866 1.00 60.72 367 GLY A O 1
ATOM 2839 N N . ARG A 1 368 ? 30.062 31.514 -15.401 1.00 51.78 368 ARG A N 1
ATOM 2840 C CA . ARG A 1 368 ? 31.361 31.875 -14.845 1.00 51.78 368 ARG A CA 1
ATOM 2841 C C . ARG A 1 368 ? 32.023 32.849 -15.794 1.00 51.78 368 ARG A C 1
ATOM 2843 O O . ARG A 1 368 ? 31.889 32.618 -17.018 1.00 51.78 368 ARG A O 1
#

Organism: NCBI:txid1010633

Solvent-accessible surface area (backbone atoms only — not comparable to full-atom values): 21335 Å² total; per-residue (Å²): 136,81,75,72,64,63,60,57,56,53,53,54,53,54,51,50,52,51,51,53,54,50,51,52,51,55,57,63,69,71,58,80,71,72,76,76,73,88,73,80,55,60,72,60,48,46,62,52,45,54,72,34,44,42,67,54,39,45,44,44,33,68,74,37,74,68,42,26,46,43,48,48,76,40,32,65,59,58,65,65,42,87,85,38,77,45,56,63,72,71,50,45,76,56,43,47,87,80,76,56,58,83,60,45,47,58,54,45,50,46,55,49,44,63,66,63,67,65,77,83,80,66,89,83,76,86,71,88,70,54,72,46,83,60,30,64,32,93,72,36,36,33,31,38,51,58,63,96,59,42,32,34,43,31,23,81,71,78,68,46,72,46,78,45,76,58,64,60,78,95,34,48,88,59,44,48,51,44,45,43,63,49,83,84,85,51,92,89,35,36,36,38,39,38,29,23,74,62,53,60,34,35,33,38,31,37,58,88,78,71,42,70,56,72,76,41,56,78,78,55,96,75,78,34,47,66,34,57,46,47,87,84,46,91,38,53,72,68,69,34,79,44,88,65,21,42,34,36,68,21,22,72,39,48,70,86,48,68,83,50,89,62,84,54,38,30,44,29,35,40,36,31,32,58,92,78,59,50,67,47,79,40,51,48,46,76,90,70,47,42,45,41,64,48,31,33,78,68,56,32,48,42,65,42,72,44,98,82,48,36,57,25,40,41,36,49,39,80,94,68,45,30,39,36,36,30,37,55,74,53,81,69,90,62,97,46,82,87,56,43,46,70,26,49,42,82,74,47,72,47,50,49,61,59,53,36,47,77,68,63,66,68,71,77,70,81,83,124